Protein 2YHX (pdb70)

Nearest PDB structures (foldseek):
  2yhx-assembly1_A  TM=1.002E+00  e=4.441E-75  Saccharomyces cerevisiae
  1hkg-assembly1_A  TM=9.474E-01  e=7.202E-55  Saccharomyces cerevisiae
  3b8a-assembly1_X  TM=9.294E-01  e=1.075E-39  Saccharomyces cerevisiae
  3id8-assembly1_A  TM=8.405E-01  e=1.090E-23  Homo sapiens
  4ixc-assembly1_A  TM=8.336E-01  e=1.929E-22  Homo sapiens

CATH classification: 1.10.287.1250 (+2 more: 3.30.420.40, 3.40.367.20)

Foldseek 3Di:
DDPVLVVLLVVLVVQLPDALVQLLVQLVVLLVQLLQCLAPHHFFVFAWQLLLDQAFLAQFDWAWEWEDFQFKIKIWIKTGHNQDIDIDIDIDTDDVCALPDADLLVVLLVVQVVVVVVCCVVPVDDDDFHEYFYEDAADDDPQFFLWAAHPDGDSRGDYPDGSDTCNVSNVVSNVVVDGHHHLGYHHLQLLQQQLLCSNPVQRAKRWEQAQFIWIKGWDWPVSGHLPPFDDLRPNIGTIMTGRNLLFPPLVPPRDSQGVLLVVVQVVPVHSGSSLRSLQHLQCLQQSLLVSLVVCVVVVNWLNPPDFPSPDGCLGGSVLLLQLQVQPDDLSVRNQVCCCVVGVTHGGSSVSVSSNSSSVSSLLSSLLSSCSSVVSSCVSRVVQAGEHAYHYPCVVGPCSQVSNQVSSCRNVVDPDDDSVPDRYHYDHTDRSNTSSSRSSRSSRVVCVVVVSDTRGHD

Secondary structure (DSSP, 8-state):
--HHHHHHHHHHHHHH---HHHHHHHHHHHHHHHHHHHSSS-SS--EE--------S---EEEEEEEE-SSEEEEEEEEEETTEEEEEEEEEE--TTTTS-S-THHHHHHHHHHHHHHHHHHTSS-SS-EEEEEE--S----SBTT--B-SS--TT---SS-SSBHHHHHHHHHHHH--EEEEEEE-HHHHHHHHHHHH-TTEEEEEEESSSEEEEEEE-GGGSS-TTS-SSS-SS--EEEE---TTTTTT-SSS---HHHHHHHHHSS-S--HHHHHH-GGGHHHHHHHHHHHHHHTTSSSSS---S--STT-S-THHHHHHHH--SSS-HHHHHHHIIIII----HHHHHHHHHHHHHHHHHHHHHHTHHHHHHHHHHT-SSEEEEEESTTTTSTTHHHHHHHHHHHHH----SSGGGSSEEEEEPP-IIIIIHHHHHHHHHHHHHTT---BS--

GO terms:
  GO:0005634 nucleus (C, IDA)
  GO:0005739 mitochondrion (C, IDA)
  GO:0005829 cytosol (C, IDA)
  GO:0004396 hexokinase activity (F, IDA)
  GO:0046015 regulation of transcription by glucose (P, IDA)
  GO:0006013 mannose metabolic process (P, IDA)
  GO:0006096 glycolytic process (P, IDA)
  GO:0008361 regulation of cell size (P, HMP)
  GO:1990539 fructose import across plasma membrane (P, IGI)
  GO:0098708 D-glucose import across plasma membrane (P, IGI)
  GO:0031966 mitochondrial membrane (C, IMP)
  GO:0005739 mitochondrion (C, HDA)
  GO:0004396 hexokinase activity (F, IMP)
  GO:2001234 negative regulation of apoptotic signaling pathway (P, IMP)
  GO:0006000 fructose metabolic process (P, IMP)
  GO:0006006 glucose metabolic process (P, IMP)
  GO:0006096 glycolytic process (P, IMP)
  GO:0005515 protein binding (F, IPI)

Organism: Saccharomyces cerevisiae (strain ATCC 204508 / S288c) (NCBI:txid559292)

InterPro domains:
  IPR001312 Hexokinase [PS51748] (21-469)
  IPR001312 Hexokinase [PTHR19443] (24-478)
  IPR019807 Hexokinase, binding site [PS00378] (153-178)
  IPR022672 Hexokinase, N-terminal [PF00349] (27-221)
  IPR022673 Hexokinase, C-terminal [PF03727] (227-470)
  IPR043129 ATPase, nucleotide binding domain [SSF53067] (19-224)
  IPR043129 ATPase, nucleotide binding domain [SSF53067] (226-484)

Radius of gyration: 23.67 Å; Cα contacts (8 Å, |Δi|>4): 896; chains: 1; bounding box: 72×59×47 Å

Structure (mmCIF, N/CA/C/O backbone):
data_2YHX
#
_entry.id   2YHX
#
_cell.length_a   166.500
_cell.length_b   59.200
_cell.length_c   58.500
_cell.angle_alpha   90.00
_cell.angle_beta   90.00
_cell.angle_gamma   90.00
#
_symmetry.space_group_name_H-M   'P 21 21 21'
#
loop_
_entity.id
_entity.type
_entity.pdbx_description
1 polymer 'HEXOKINASE B'
2 non-polymer 2-deoxy-2-{[(2-methylphenyl)carbonyl]amino}-alpha-D-glucopyranose
#
loop_
_atom_site.group_PDB
_atom_site.id
_atom_site.type_symbol
_atom_site.label_atom_id
_atom_site.label_alt_id
_atom_site.label_comp_id
_atom_site.label_asym_id
_atom_site.label_entity_id
_atom_site.label_seq_id
_atom_site.pdbx_PDB_ins_code
_atom_site.Cartn_x
_atom_site.Cartn_y
_atom_site.Cartn_z
_atom_site.occupancy
_atom_site.B_iso_or_equiv
_atom_site.auth_seq_id
_atom_site.auth_comp_id
_atom_site.auth_asym_id
_atom_site.auth_atom_id
_atom_site.pdbx_PDB_model_num
ATOM 1 N N . ALA A 1 1 ? 29.404 4.612 5.975 1.00 0.00 2 ALA A N 1
ATOM 2 C CA . ALA A 1 1 ? 27.995 4.505 5.547 1.00 0.00 2 ALA A CA 1
ATOM 3 C C . ALA A 1 1 ? 27.130 5.435 6.419 1.00 0.00 2 ALA A C 1
ATOM 4 O O . ALA A 1 1 ? 26.905 6.604 6.074 1.00 0.00 2 ALA A O 1
ATOM 6 N N . ALA A 1 2 ? 26.692 4.834 7.528 1.00 0.00 3 ALA A N 1
ATOM 7 C CA . ALA A 1 2 ? 25.854 5.484 8.588 1.00 0.00 3 ALA A CA 1
ATOM 8 C C . ALA A 1 2 ? 26.732 5.750 9.917 1.00 0.00 3 ALA A C 1
ATOM 9 O O . ALA A 1 2 ? 27.507 4.896 10.374 1.00 0.00 3 ALA A O 1
ATOM 11 N N . ALA A 1 3 ? 26.533 6.926 10.453 1.00 0.00 4 ALA A N 1
ATOM 12 C CA . ALA A 1 3 ? 27.261 7.521 11.725 1.00 0.00 4 ALA A CA 1
ATOM 13 C C . ALA A 1 3 ? 27.942 6.466 12.701 1.00 0.00 4 ALA A C 1
ATOM 14 O O . ALA A 1 3 ? 29.157 6.527 12.979 1.00 0.00 4 ALA A O 1
ATOM 16 N N . UNK A 1 4 ? 27.140 5.564 13.194 1.00 0.00 5 UNK A N 1
ATOM 17 C CA . UNK A 1 4 ? 27.601 4.477 14.096 1.00 0.00 5 UNK A CA 1
ATOM 18 C C . UNK A 1 4 ? 28.806 3.786 13.454 1.00 0.00 5 UNK A C 1
ATOM 19 O O . UNK A 1 4 ? 29.802 3.471 14.128 1.00 0.00 5 UNK A O 1
ATOM 22 N N . ASP A 1 5 ? 28.623 3.598 12.160 1.00 0.00 6 ASP A N 1
ATOM 23 C CA . ASP A 1 5 ? 29.559 2.938 11.274 1.00 0.00 6 ASP A CA 1
ATOM 24 C C . ASP A 1 5 ? 30.719 3.763 10.900 1.00 0.00 6 ASP A C 1
ATOM 25 O O . ASP A 1 5 ? 31.838 3.252 10.791 1.00 0.00 6 ASP A O 1
ATOM 30 N N . UNK A 1 6 ? 30.508 5.059 10.673 1.00 0.00 7 UNK A N 1
ATOM 31 C CA . UNK A 1 6 ? 31.633 5.850 10.264 1.00 0.00 7 UNK A CA 1
ATOM 32 C C . UNK A 1 6 ? 32.594 5.968 11.433 1.00 0.00 7 UNK A C 1
ATOM 33 O O . UNK A 1 6 ? 33.808 5.938 11.245 1.00 0.00 7 UNK A O 1
ATOM 37 N N . SER A 1 7 ? 32.020 6.083 12.617 1.00 0.00 8 SER A N 1
ATOM 38 C CA . SER A 1 7 ? 32.794 6.174 13.876 1.00 0.00 8 SER A CA 1
ATOM 39 C C . SER A 1 7 ? 33.761 4.992 13.979 1.00 0.00 8 SER A C 1
ATOM 40 O O . SER A 1 7 ? 34.972 5.170 14.107 1.00 0.00 8 SER A O 1
ATOM 43 N N . LEU A 1 8 ? 33.167 3.803 13.918 1.00 0.00 9 LEU A N 1
ATOM 44 C CA . LEU A 1 8 ? 33.904 2.529 14.011 1.00 0.00 9 LEU A CA 1
ATOM 45 C C . LEU A 1 8 ? 34.998 2.492 12.928 1.00 0.00 9 LEU A C 1
ATOM 46 O O . LEU A 1 8 ? 36.104 1.960 13.141 1.00 0.00 9 LEU A O 1
ATOM 51 N N . VAL A 1 9 ? 34.679 3.072 11.757 1.00 0.00 10 VAL A N 1
ATOM 52 C CA . VAL A 1 9 ? 35.659 3.128 10.651 1.00 0.00 10 VAL A CA 1
ATOM 53 C C . VAL A 1 9 ? 36.825 4.084 11.031 1.00 0.00 10 VAL A C 1
ATOM 54 O O . VAL A 1 9 ? 38.004 3.766 10.852 1.00 0.00 10 VAL A O 1
ATOM 58 N N . GLU A 1 10 ? 36.535 5.265 11.570 1.00 0.00 11 GLU A N 1
ATOM 59 C CA . GLU A 1 10 ? 37.636 6.159 11.947 1.00 0.00 11 GLU A CA 1
ATOM 60 C C . GLU A 1 10 ? 38.450 5.567 13.071 1.00 0.00 11 GLU A C 1
ATOM 61 O O . GLU A 1 10 ? 39.634 5.895 13.268 1.00 0.00 11 GLU A O 1
ATOM 67 N N . VAL A 1 11 ? 37.904 4.660 13.898 1.00 0.00 12 VAL A N 1
ATOM 68 C CA . VAL A 1 11 ? 38.773 4.206 14.920 1.00 0.00 12 VAL A CA 1
ATOM 69 C C . VAL A 1 11 ? 39.704 3.166 14.337 1.00 0.00 12 VAL A C 1
ATOM 70 O O . VAL A 1 11 ? 40.854 3.067 14.750 1.00 0.00 12 VAL A O 1
ATOM 74 N N . HIS A 1 12 ? 39.242 2.387 13.356 1.00 0.00 13 HIS A N 1
ATOM 75 C CA . HIS A 1 12 ? 40.171 1.414 12.716 1.00 0.00 13 HIS A CA 1
ATOM 76 C C . HIS A 1 12 ? 41.270 2.241 11.972 1.00 0.00 13 HIS A C 1
ATOM 77 O O . HIS A 1 12 ? 42.401 1.778 11.726 1.00 0.00 13 HIS A O 1
ATOM 84 N N . UNK A 1 13 ? 40.914 3.485 11.624 1.00 0.00 14 UNK A N 1
ATOM 85 C CA . UNK A 1 13 ? 41.861 4.398 10.932 1.00 0.00 14 UNK A CA 1
ATOM 86 C C . UNK A 1 13 ? 42.952 4.812 11.947 1.00 0.00 14 UNK A C 1
ATOM 87 O O . UNK A 1 13 ? 44.111 5.078 11.580 1.00 0.00 14 UNK A O 1
ATOM 91 N N . UNK A 1 14 ? 42.564 4.844 13.231 1.00 0.00 15 UNK A N 1
ATOM 92 C CA . UNK A 1 14 ? 43.513 5.155 14.299 1.00 0.00 15 UNK A CA 1
ATOM 93 C C . UNK A 1 14 ? 44.436 3.930 14.571 1.00 0.00 15 UNK A C 1
ATOM 94 O O . UNK A 1 14 ? 45.644 4.066 14.761 1.00 0.00 15 UNK A O 1
ATOM 99 N N . VAL A 1 15 ? 43.864 2.756 14.580 1.00 0.00 16 VAL A N 1
ATOM 100 C CA . VAL A 1 15 ? 44.614 1.543 14.864 1.00 0.00 16 VAL A CA 1
ATOM 101 C C . VAL A 1 15 ? 45.678 1.200 13.755 1.00 0.00 16 VAL A C 1
ATOM 102 O O . VAL A 1 15 ? 46.860 0.941 14.042 1.00 0.00 16 VAL A O 1
ATOM 106 N N . PHE A 1 16 ? 45.263 1.204 12.505 1.00 0.00 17 PHE A N 1
ATOM 107 C CA . PHE A 1 16 ? 46.169 0.751 11.391 1.00 0.00 17 PHE A CA 1
ATOM 108 C C . PHE A 1 16 ? 46.913 1.895 10.652 1.00 0.00 17 PHE A C 1
ATOM 109 O O . PHE A 1 16 ? 47.689 1.646 9.713 1.00 0.00 17 PHE A O 1
ATOM 117 N N . ILE A 1 17 ? 46.675 3.129 11.079 1.00 0.00 18 ILE A N 1
ATOM 118 C CA . ILE A 1 17 ? 47.393 4.317 10.469 1.00 0.00 18 ILE A CA 1
ATOM 119 C C . ILE A 1 17 ? 48.743 4.486 11.182 1.00 0.00 18 ILE A C 1
ATOM 120 O O . ILE A 1 17 ? 48.796 4.599 12.415 1.00 0.00 18 ILE A O 1
ATOM 125 N N . VAL A 1 18 ? 49.764 4.490 10.346 1.00 0.00 19 VAL A N 1
ATOM 126 C CA . VAL A 1 18 ? 51.157 4.560 10.750 1.00 0.00 19 VAL A CA 1
ATOM 127 C C . VAL A 1 18 ? 51.821 5.795 10.102 1.00 0.00 19 VAL A C 1
ATOM 128 O O . VAL A 1 18 ? 52.131 5.797 8.905 1.00 0.00 19 VAL A O 1
ATOM 132 N N . PRO A 1 19 ? 52.041 6.861 10.873 1.00 0.00 20 PRO A N 1
ATOM 133 C CA . PRO A 1 19 ? 52.647 8.111 10.370 1.00 0.00 20 PRO A CA 1
ATOM 134 C C . PRO A 1 19 ? 54.162 8.080 10.361 1.00 0.00 20 PRO A C 1
ATOM 135 O O . PRO A 1 19 ? 54.765 7.386 11.216 1.00 0.00 20 PRO A O 1
ATOM 139 N N . PRO A 1 20 ? 54.855 8.819 9.380 1.00 0.00 21 PRO A N 1
ATOM 140 C CA . PRO A 1 20 ? 56.325 8.936 9.299 1.00 0.00 21 PRO A CA 1
ATOM 141 C C . PRO A 1 20 ? 56.961 9.001 10.631 1.00 0.00 21 PRO A C 1
ATOM 142 O O . PRO A 1 20 ? 58.042 8.371 10.828 1.00 0.00 21 PRO A O 1
ATOM 146 N N . UNK A 1 21 ? 56.377 9.716 11.588 1.00 0.00 22 UNK A N 1
ATOM 147 C CA . UNK A 1 21 ? 57.041 9.759 12.841 1.00 0.00 22 UNK A CA 1
ATOM 148 C C . UNK A 1 21 ? 57.199 8.364 13.359 1.00 0.00 22 UNK A C 1
ATOM 149 O O . UNK A 1 21 ? 58.257 8.001 13.873 1.00 0.00 22 UNK A O 1
ATOM 153 N N . ILE A 1 22 ? 56.179 7.536 13.240 1.00 0.00 23 ILE A N 1
ATOM 154 C CA . ILE A 1 22 ? 56.329 6.182 13.759 1.00 0.00 23 ILE A CA 1
ATOM 155 C C . ILE A 1 22 ? 57.381 5.448 12.947 1.00 0.00 23 ILE A C 1
ATOM 156 O O . ILE A 1 22 ? 58.270 4.791 13.512 1.00 0.00 23 ILE A O 1
ATOM 161 N N . LEU A 1 23 ? 57.249 5.589 11.633 1.00 0.00 24 LEU A N 1
ATOM 162 C CA . LEU A 1 23 ? 58.162 4.950 10.670 1.00 0.00 24 LEU A CA 1
ATOM 163 C C . LEU A 1 23 ? 59.597 5.404 10.911 1.00 0.00 24 LEU A C 1
ATOM 164 O O . LEU A 1 23 ? 60.549 4.625 10.766 1.00 0.00 24 LEU A O 1
ATOM 169 N N . GLN A 1 24 ? 59.752 6.660 11.278 1.00 0.00 25 GLN A N 1
ATOM 170 C CA . GLN A 1 24 ? 61.079 7.199 11.535 1.00 0.00 25 GLN A CA 1
ATOM 171 C C . GLN A 1 24 ? 61.627 6.569 12.806 1.00 0.00 25 GLN A C 1
ATOM 172 O O . GLN A 1 24 ? 62.800 6.195 12.872 1.00 0.00 25 GLN A O 1
ATOM 178 N N . ALA A 1 25 ? 60.769 6.445 13.807 1.00 0.00 26 ALA A N 1
ATOM 179 C CA . ALA A 1 25 ? 61.182 5.845 15.094 1.00 0.00 26 ALA A CA 1
ATOM 180 C C . ALA A 1 25 ? 61.653 4.383 14.865 1.00 0.00 26 ALA A C 1
ATOM 181 O O . ALA A 1 25 ? 62.714 3.965 15.344 1.00 0.00 26 ALA A O 1
ATOM 183 N N . VAL A 1 26 ? 60.866 3.644 14.140 1.00 0.00 27 VAL A N 1
ATOM 184 C CA . VAL A 1 26 ? 61.162 2.277 13.835 1.00 0.00 27 VAL A CA 1
ATOM 185 C C . VAL A 1 26 ? 62.504 2.169 13.051 1.00 0.00 27 VAL A C 1
ATOM 186 O O . VAL A 1 26 ? 63.393 1.379 13.401 1.00 0.00 27 VAL A O 1
ATOM 190 N N . VAL A 1 27 ? 62.619 2.956 12.014 1.00 0.00 28 VAL A N 1
ATOM 191 C CA . VAL A 1 27 ? 63.804 2.932 11.128 1.00 0.00 28 VAL A CA 1
ATOM 192 C C . VAL A 1 27 ? 65.120 3.135 11.942 1.00 0.00 28 VAL A C 1
ATOM 193 O O . VAL A 1 27 ? 66.140 2.488 11.661 1.00 0.00 28 VAL A O 1
ATOM 197 N N . SER A 1 28 ? 64.995 4.018 12.906 1.00 0.00 29 SER A N 1
ATOM 198 C CA . SER A 1 28 ? 66.079 4.473 13.817 1.00 0.00 29 SER A CA 1
ATOM 199 C C . SER A 1 28 ? 66.573 3.347 14.737 1.00 0.00 29 SER A C 1
ATOM 200 O O . SER A 1 28 ? 67.787 3.168 14.946 1.00 0.00 29 SER A O 1
ATOM 203 N N . ILE A 1 29 ? 65.669 2.568 15.314 1.00 0.00 30 ILE A N 1
ATOM 204 C CA . ILE A 1 29 ? 66.139 1.496 16.154 1.00 0.00 30 ILE A CA 1
ATOM 205 C C . ILE A 1 29 ? 66.527 0.330 15.242 1.00 0.00 30 ILE A C 1
ATOM 206 O O . ILE A 1 29 ? 67.243 -0.580 15.642 1.00 0.00 30 ILE A O 1
ATOM 211 N N . LEU A 1 30 ? 66.047 0.377 14.018 1.00 0.00 31 LEU A N 1
ATOM 212 C CA . LEU A 1 30 ? 66.400 -0.634 13.014 1.00 0.00 31 LEU A CA 1
ATOM 213 C C . LEU A 1 30 ? 67.942 -0.458 12.752 1.00 0.00 31 LEU A C 1
ATOM 214 O O . LEU A 1 30 ? 68.733 -1.413 12.765 1.00 0.00 31 LEU A O 1
ATOM 219 N N . THR A 1 31 ? 68.360 0.796 12.519 1.00 0.00 32 THR A N 1
ATOM 220 C CA . THR A 1 31 ? 69.837 1.102 12.253 1.00 0.00 32 THR A CA 1
ATOM 221 C C . THR A 1 31 ? 70.744 0.459 13.316 1.00 0.00 32 THR A C 1
ATOM 222 O O . THR A 1 31 ? 71.755 -0.188 12.996 1.00 0.00 32 THR A O 1
ATOM 226 N N . THR A 1 32 ? 70.320 0.687 14.519 1.00 0.00 33 THR A N 1
ATOM 227 C CA . THR A 1 32 ? 70.932 0.264 15.689 1.00 0.00 33 THR A CA 1
ATOM 228 C C . THR A 1 32 ? 70.909 -1.252 15.788 1.00 0.00 33 THR A C 1
ATOM 229 O O . THR A 1 32 ? 71.941 -1.893 16.041 1.00 0.00 33 THR A O 1
ATOM 233 N N . ARG A 1 33 ? 69.754 -1.848 15.596 1.00 0.00 34 ARG A N 1
ATOM 234 C CA . ARG A 1 33 ? 69.665 -3.294 15.725 1.00 0.00 34 ARG A CA 1
ATOM 235 C C . ARG A 1 33 ? 70.634 -3.933 14.725 1.00 0.00 34 ARG A C 1
ATOM 236 O O . ARG A 1 33 ? 71.327 -4.908 15.047 1.00 0.00 34 ARG A O 1
ATOM 244 N N . UNK A 1 34 ? 70.651 -3.345 13.543 1.00 0.00 35 UNK A N 1
ATOM 245 C CA . UNK A 1 34 ? 71.537 -3.785 12.407 1.00 0.00 35 UNK A CA 1
ATOM 246 C C . UNK A 1 34 ? 72.984 -3.853 12.885 1.00 0.00 35 UNK A C 1
ATOM 247 O O . UNK A 1 34 ? 73.665 -4.880 12.718 1.00 0.00 35 UNK A O 1
ATOM 251 N N . ASP A 1 35 ? 73.393 -2.713 13.471 1.00 0.00 36 ASP A N 1
ATOM 252 C CA . ASP A 1 35 ? 74.724 -2.553 14.052 1.00 0.00 36 ASP A CA 1
ATOM 253 C C . ASP A 1 35 ? 74.917 -3.695 15.057 1.00 0.00 36 ASP A C 1
ATOM 254 O O . ASP A 1 35 ? 75.851 -4.484 14.950 1.00 0.00 36 ASP A O 1
ATOM 259 N N . ASP A 1 36 ? 74.008 -3.739 15.997 1.00 0.00 37 ASP A N 1
ATOM 260 C CA . ASP A 1 36 ? 73.973 -4.758 17.056 1.00 0.00 37 ASP A CA 1
ATOM 261 C C . ASP A 1 36 ? 74.354 -6.159 16.548 1.00 0.00 37 ASP A C 1
ATOM 262 O O . ASP A 1 36 ? 75.160 -6.878 17.165 1.00 0.00 37 ASP A O 1
ATOM 267 N N . UNK A 1 37 ? 73.764 -6.521 15.445 1.00 0.00 38 UNK A N 1
ATOM 268 C CA . UNK A 1 37 ? 73.904 -7.850 14.898 1.00 0.00 38 UNK A CA 1
ATOM 269 C C . UNK A 1 37 ? 75.208 -8.051 14.149 1.00 0.00 38 UNK A C 1
ATOM 270 O O . UNK A 1 37 ? 75.624 -9.191 13.915 1.00 0.00 38 UNK A O 1
ATOM 273 N N . ASP A 1 38 ? 75.851 -6.956 13.777 1.00 0.00 39 ASP A N 1
ATOM 274 C CA . ASP A 1 38 ? 77.189 -7.049 13.043 1.00 0.00 39 ASP A CA 1
ATOM 275 C C . ASP A 1 38 ? 78.353 -7.166 14.099 1.00 0.00 39 ASP A C 1
ATOM 276 O O . ASP A 1 38 ? 79.422 -7.733 13.822 1.00 0.00 39 ASP A O 1
ATOM 281 N N . SER A 1 39 ? 78.052 -6.609 15.249 1.00 0.00 40 SER A N 1
ATOM 282 C CA . SER A 1 39 ? 78.916 -6.604 16.470 1.00 0.00 40 SER A CA 1
ATOM 283 C C . SER A 1 39 ? 79.127 -7.995 16.992 1.00 0.00 40 SER A C 1
ATOM 284 O O . SER A 1 39 ? 78.606 -8.979 16.446 1.00 0.00 40 SER A O 1
ATOM 287 N N . SER A 1 40 ? 79.918 -8.099 18.118 1.00 0.00 41 SER A N 1
ATOM 288 C CA . SER A 1 40 ? 80.053 -9.374 18.717 1.00 0.00 41 SER A CA 1
ATOM 289 C C . SER A 1 40 ? 78.834 -9.666 19.586 1.00 0.00 41 SER A C 1
ATOM 290 O O . SER A 1 40 ? 78.904 -9.609 20.828 1.00 0.00 41 SER A O 1
ATOM 293 N N . ALA A 1 41 ? 77.787 -9.975 18.849 1.00 0.00 42 ALA A N 1
ATOM 294 C CA . ALA A 1 41 ? 76.460 -10.391 19.359 1.00 0.00 42 ALA A CA 1
ATOM 295 C C . ALA A 1 41 ? 75.391 -9.617 18.604 1.00 0.00 42 ALA A C 1
ATOM 296 O O . ALA A 1 41 ? 75.678 -9.001 17.580 1.00 0.00 42 ALA A O 1
ATOM 298 N N . ALA A 1 42 ? 74.169 -9.658 19.109 1.00 0.00 43 ALA A N 1
ATOM 299 C CA . ALA A 1 42 ? 73.017 -8.896 18.454 1.00 0.00 43 ALA A CA 1
ATOM 300 C C . ALA A 1 42 ? 71.881 -9.853 17.954 1.00 0.00 43 ALA A C 1
ATOM 301 O O . ALA A 1 42 ? 72.131 -10.973 17.507 1.00 0.00 43 ALA A O 1
ATOM 303 N N . SER A 1 43 ? 70.643 -9.336 18.049 1.00 0.00 44 SER A N 1
ATOM 304 C CA . SER A 1 43 ? 69.346 -10.135 17.691 1.00 0.00 44 SER A CA 1
ATOM 305 C C . SER A 1 43 ? 69.024 -10.286 16.151 1.00 0.00 44 SER A C 1
ATOM 306 O O . SER A 1 43 ? 68.222 -11.153 15.735 1.00 0.00 44 SER A O 1
ATOM 309 N N . ILE A 1 44 ? 69.599 -9.480 15.294 1.00 0.00 45 ILE A N 1
ATOM 310 C CA . ILE A 1 44 ? 69.366 -9.708 13.820 1.00 0.00 45 ILE A CA 1
ATOM 311 C C . ILE A 1 44 ? 70.544 -10.580 13.401 1.00 0.00 45 ILE A C 1
ATOM 312 O O . ILE A 1 44 ? 71.715 -10.221 13.616 1.00 0.00 45 ILE A O 1
ATOM 317 N N . PRO A 1 45 ? 70.325 -11.742 12.817 1.00 0.00 46 PRO A N 1
ATOM 318 C CA . PRO A 1 45 ? 71.394 -12.640 12.496 1.00 0.00 46 PRO A CA 1
ATOM 319 C C . PRO A 1 45 ? 72.541 -11.942 11.801 1.00 0.00 46 PRO A C 1
ATOM 320 O O . PRO A 1 45 ? 73.718 -12.140 12.225 1.00 0.00 46 PRO A O 1
ATOM 324 N N . MET A 1 46 ? 72.203 -11.167 10.795 1.00 0.00 47 MET A N 1
ATOM 325 C CA . MET A 1 46 ? 73.225 -10.449 9.934 1.00 0.00 47 MET A CA 1
ATOM 326 C C . MET A 1 46 ? 74.369 -11.401 9.610 1.00 0.00 47 MET A C 1
ATOM 327 O O . MET A 1 46 ? 75.533 -11.149 9.974 1.00 0.00 47 MET A O 1
ATOM 332 N N . VAL A 1 47 ? 73.994 -12.470 8.928 1.00 0.00 48 VAL A N 1
ATOM 333 C CA . VAL A 1 47 ? 74.925 -13.522 8.532 1.00 0.00 48 VAL A CA 1
ATOM 334 C C . VAL A 1 47 ? 75.614 -13.198 7.202 1.00 0.00 48 VAL A C 1
ATOM 335 O O . VAL A 1 47 ? 74.955 -12.982 6.169 1.00 0.00 48 VAL A O 1
ATOM 339 N N . PRO A 1 48 ? 76.956 -13.148 7.189 1.00 0.00 49 PRO A N 1
ATOM 340 C CA . PRO A 1 48 ? 77.736 -12.876 5.979 1.00 0.00 49 PRO A CA 1
ATOM 341 C C . PRO A 1 48 ? 77.354 -13.857 4.878 1.00 0.00 49 PRO A C 1
ATOM 342 O O . PRO A 1 48 ? 77.168 -15.084 5.163 1.00 0.00 49 PRO A O 1
ATOM 346 N N . GLY A 1 49 ? 77.243 -13.325 3.681 1.00 0.00 50 GLY A N 1
ATOM 347 C CA . GLY A 1 49 ? 76.876 -14.112 2.500 1.00 0.00 50 GLY A CA 1
ATOM 348 C C . GLY A 1 49 ? 78.115 -14.781 1.906 1.00 0.00 50 GLY A C 1
ATOM 349 O O . GLY A 1 49 ? 78.014 -15.777 1.176 1.00 0.00 50 GLY A O 1
ATOM 350 N N . TRP A 1 50 ? 79.247 -14.209 2.237 1.00 0.00 51 TRP A N 1
ATOM 351 C CA . TRP A 1 50 ? 80.536 -14.676 1.777 1.00 0.00 51 TRP A CA 1
ATOM 352 C C . TRP A 1 50 ? 80.704 -14.371 0.317 1.00 0.00 51 TRP A C 1
ATOM 353 O O . TRP A 1 50 ? 81.334 -15.132 -0.424 1.00 0.00 51 TRP A O 1
ATOM 364 N N . VAL A 1 51 ? 80.113 -13.238 -0.077 1.00 0.00 52 VAL A N 1
ATOM 365 C CA . VAL A 1 51 ? 80.286 -12.723 -1.451 1.00 0.00 52 VAL A CA 1
ATOM 366 C C . VAL A 1 51 ? 81.137 -11.431 -1.276 1.00 0.00 52 VAL A C 1
ATOM 367 O O . VAL A 1 51 ? 80.609 -10.318 -1.055 1.00 0.00 52 VAL A O 1
ATOM 371 N N . LEU A 1 52 ? 82.404 -11.709 -1.380 1.00 0.00 53 LEU A N 1
ATOM 372 C CA . LEU A 1 52 ? 83.475 -10.838 -1.209 1.00 0.00 53 LEU A CA 1
ATOM 373 C C . LEU A 1 52 ? 83.681 -9.912 -2.435 1.00 0.00 53 LEU A C 1
ATOM 374 O O . LEU A 1 52 ? 84.425 -8.928 -2.388 1.00 0.00 53 LEU A O 1
ATOM 379 N N . LYS A 1 53 ? 83.025 -10.203 -3.539 1.00 0.00 54 LYS A N 1
ATOM 380 C CA . LYS A 1 53 ? 83.225 -9.368 -4.768 1.00 0.00 54 LYS A CA 1
ATOM 381 C C . LYS A 1 53 ? 81.996 -8.778 -5.328 1.00 0.00 54 LYS A C 1
ATOM 382 O O . LYS A 1 53 ? 80.922 -9.375 -5.253 1.00 0.00 54 LYS A O 1
ATOM 388 N N . GLN A 1 54 ? 82.198 -7.552 -5.914 1.00 0.00 55 GLN A N 1
ATOM 389 C CA . GLN A 1 54 ? 81.154 -6.922 -6.597 1.00 0.00 55 GLN A CA 1
ATOM 390 C C . GLN A 1 54 ? 80.919 -7.888 -7.775 1.00 0.00 55 GLN A C 1
ATOM 391 O O . GLN A 1 54 ? 80.834 -9.098 -7.562 1.00 0.00 55 GLN A O 1
ATOM 397 N N . VAL A 1 55 ? 80.814 -7.405 -8.946 1.00 0.00 56 VAL A N 1
ATOM 398 C CA . VAL A 1 55 ? 80.561 -8.281 -10.164 1.00 0.00 56 VAL A CA 1
ATOM 399 C C . VAL A 1 55 ? 80.484 -7.313 -11.303 1.00 0.00 56 VAL A C 1
ATOM 400 O O . VAL A 1 55 ? 80.000 -6.198 -11.130 1.00 0.00 56 VAL A O 1
ATOM 404 N N . SER A 1 56 ? 80.959 -7.730 -12.443 1.00 0.00 57 SER A N 1
ATOM 405 C CA . SER A 1 56 ? 81.139 -6.803 -13.547 1.00 0.00 57 SER A CA 1
ATOM 406 C C . SER A 1 56 ? 80.045 -6.652 -14.608 1.00 0.00 57 SER A C 1
ATOM 407 O O . SER A 1 56 ? 79.792 -5.530 -15.076 1.00 0.00 57 SER A O 1
ATOM 410 N N . GLY A 1 57 ? 79.435 -7.730 -14.974 1.00 0.00 58 GLY A N 1
ATOM 411 C CA . GLY A 1 57 ? 78.511 -7.746 -16.049 1.00 0.00 58 GLY A CA 1
ATOM 412 C C . GLY A 1 57 ? 79.339 -8.248 -17.232 1.00 0.00 58 GLY A C 1
ATOM 413 O O . GLY A 1 57 ? 78.844 -8.469 -18.342 1.00 0.00 58 GLY A O 1
ATOM 414 N N . ALA A 1 58 ? 80.641 -8.431 -16.957 1.00 0.00 59 ALA A N 1
ATOM 415 C CA . ALA A 1 58 ? 81.575 -8.907 -17.992 1.00 0.00 59 ALA A CA 1
ATOM 416 C C . ALA A 1 58 ? 81.926 -10.403 -17.754 1.00 0.00 59 ALA A C 1
ATOM 417 O O . ALA A 1 58 ? 82.716 -11.005 -18.503 1.00 0.00 59 ALA A O 1
ATOM 419 N N . GLN A 1 59 ? 81.309 -10.965 -16.704 1.00 0.00 60 GLN A N 1
ATOM 420 C CA . GLN A 1 59 ? 81.470 -12.429 -16.354 1.00 0.00 60 GLN A CA 1
ATOM 421 C C . GLN A 1 59 ? 80.641 -13.223 -17.398 1.00 0.00 60 GLN A C 1
ATOM 422 O O . GLN A 1 59 ? 79.495 -12.861 -17.720 1.00 0.00 60 GLN A O 1
ATOM 428 N N . ALA A 1 60 ? 81.264 -14.284 -17.903 1.00 0.00 61 ALA A N 1
ATOM 429 C CA . ALA A 1 60 ? 80.656 -15.134 -19.000 1.00 0.00 61 ALA A CA 1
ATOM 430 C C . ALA A 1 60 ? 80.759 -16.617 -18.721 1.00 0.00 61 ALA A C 1
ATOM 431 O O . ALA A 1 60 ? 81.610 -17.062 -17.953 1.00 0.00 61 ALA A O 1
ATOM 433 N N . GLY A 1 61 ? 79.873 -17.383 -19.356 1.00 0.00 62 GLY A N 1
ATOM 434 C CA . GLY A 1 61 ? 79.913 -18.852 -19.200 1.00 0.00 62 GLY A CA 1
ATOM 435 C C . GLY A 1 61 ? 78.568 -19.461 -18.784 1.00 0.00 62 GLY A C 1
ATOM 436 O O . GLY A 1 61 ? 77.586 -18.750 -18.525 1.00 0.00 62 GLY A O 1
ATOM 437 N N . SER A 1 62 ? 78.615 -20.786 -18.749 1.00 0.00 63 SER A N 1
ATOM 438 C CA . SER A 1 62 ? 77.484 -21.644 -18.405 1.00 0.00 63 SER A CA 1
ATOM 439 C C . SER A 1 62 ? 77.566 -22.020 -16.925 1.00 0.00 63 SER A C 1
ATOM 440 O O . SER A 1 62 ? 78.600 -22.512 -16.438 1.00 0.00 63 SER A O 1
ATOM 443 N N . PHE A 1 63 ? 76.468 -21.781 -16.224 1.00 0.00 64 PHE A N 1
ATOM 444 C CA . PHE A 1 63 ? 76.399 -22.067 -14.785 1.00 0.00 64 PHE A CA 1
ATOM 445 C C . PHE A 1 63 ? 75.055 -22.685 -14.423 1.00 0.00 64 PHE A C 1
ATOM 446 O O . PHE A 1 63 ? 74.014 -22.350 -15.009 1.00 0.00 64 PHE A O 1
ATOM 454 N N . LEU A 1 64 ? 75.146 -23.570 -13.459 1.00 0.00 65 LEU A N 1
ATOM 455 C CA . LEU A 1 64 ? 74.033 -24.315 -12.947 1.00 0.00 65 LEU A CA 1
ATOM 456 C C . LEU A 1 64 ? 73.560 -23.778 -11.625 1.00 0.00 65 LEU A C 1
ATOM 457 O O . LEU A 1 64 ? 74.362 -23.280 -10.815 1.00 0.00 65 LEU A O 1
ATOM 462 N N . ALA A 1 65 ? 72.249 -23.903 -11.428 1.00 0.00 66 ALA A N 1
ATOM 463 C CA . ALA A 1 65 ? 71.618 -23.507 -10.171 1.00 0.00 66 ALA A CA 1
ATOM 464 C C . ALA A 1 65 ? 70.345 -24.241 -9.908 1.00 0.00 66 ALA A C 1
ATOM 465 O O . ALA A 1 65 ? 69.595 -24.573 -10.842 1.00 0.00 66 ALA A O 1
ATOM 467 N N . ILE A 1 66 ? 70.146 -24.456 -8.613 1.00 0.00 67 ILE A N 1
ATOM 468 C CA . ILE A 1 66 ? 68.951 -25.068 -8.093 1.00 0.00 67 ILE A CA 1
ATOM 469 C C . ILE A 1 66 ? 68.525 -24.433 -6.791 1.00 0.00 67 ILE A C 1
ATOM 470 O O . ILE A 1 66 ? 69.351 -23.842 -6.067 1.00 0.00 67 ILE A O 1
ATOM 475 N N . VAL A 1 67 ? 67.253 -24.621 -6.588 1.00 0.00 68 VAL A N 1
ATOM 476 C CA . VAL A 1 67 ? 66.523 -24.223 -5.469 1.00 0.00 68 VAL A CA 1
ATOM 477 C C . VAL A 1 67 ? 65.413 -25.177 -5.268 1.00 0.00 68 VAL A C 1
ATOM 478 O O . VAL A 1 67 ? 64.655 -25.475 -6.197 1.00 0.00 68 VAL A O 1
ATOM 482 N N . MET A 1 68 ? 65.201 -25.709 -4.134 1.00 0.00 69 MET A N 1
ATOM 483 C CA . MET A 1 68 ? 64.008 -26.484 -4.037 1.00 0.00 69 MET A CA 1
ATOM 484 C C . MET A 1 68 ? 63.298 -26.114 -2.757 1.00 0.00 69 MET A C 1
ATOM 485 O O . MET A 1 68 ? 63.919 -25.644 -1.790 1.00 0.00 69 MET A O 1
ATOM 490 N N . GLY A 1 69 ? 62.021 -26.323 -2.781 1.00 0.00 70 GLY A N 1
ATOM 491 C CA . GLY A 1 69 ? 61.147 -26.087 -1.622 1.00 0.00 70 GLY A CA 1
ATOM 492 C C . GLY A 1 69 ? 60.180 -27.208 -1.561 1.00 0.00 70 GLY A C 1
ATOM 493 O O . GLY A 1 69 ? 60.368 -28.247 -2.222 1.00 0.00 70 GLY A O 1
ATOM 494 N N . GLY A 1 70 ? 59.144 -27.072 -0.799 1.00 0.00 71 GLY A N 1
ATOM 495 C CA . GLY A 1 70 ? 58.195 -28.086 -0.811 1.00 0.00 71 GLY A CA 1
ATOM 496 C C . GLY A 1 70 ? 57.599 -28.036 -2.192 1.00 0.00 71 GLY A C 1
ATOM 497 O O . GLY A 1 70 ? 57.209 -26.972 -2.675 1.00 0.00 71 GLY A O 1
ATOM 498 N N . GLY A 1 71 ? 57.526 -29.139 -2.872 1.00 0.00 72 GLY A N 1
ATOM 499 C CA . GLY A 1 71 ? 56.881 -29.132 -4.166 1.00 0.00 72 GLY A CA 1
ATOM 500 C C . GLY A 1 71 ? 57.776 -29.329 -5.333 1.00 0.00 72 GLY A C 1
ATOM 501 O O . GLY A 1 71 ? 57.626 -30.303 -6.067 1.00 0.00 72 GLY A O 1
ATOM 502 N N . ASP A 1 72 ? 58.708 -28.415 -5.522 1.00 0.00 73 ASP A N 1
ATOM 503 C CA . ASP A 1 72 ? 59.550 -28.478 -6.694 1.00 0.00 73 ASP A CA 1
ATOM 504 C C . ASP A 1 72 ? 61.006 -28.110 -6.454 1.00 0.00 73 ASP A C 1
ATOM 505 O O . ASP A 1 72 ? 61.355 -27.507 -5.433 1.00 0.00 73 ASP A O 1
ATOM 510 N N . LEU A 1 73 ? 61.768 -28.497 -7.436 1.00 0.00 74 LEU A N 1
ATOM 511 C CA . LEU A 1 73 ? 63.115 -28.229 -7.554 1.00 0.00 74 LEU A CA 1
ATOM 512 C C . LEU A 1 73 ? 63.203 -27.621 -8.972 1.00 0.00 74 LEU A C 1
ATOM 513 O O . LEU A 1 73 ? 62.706 -28.211 -9.946 1.00 0.00 74 LEU A O 1
ATOM 518 N N . GLU A 1 74 ? 63.798 -26.482 -9.029 1.00 0.00 75 GLU A N 1
ATOM 519 C CA . GLU A 1 74 ? 64.023 -25.774 -10.197 1.00 0.00 75 GLU A CA 1
ATOM 520 C C . GLU A 1 74 ? 65.464 -25.929 -10.505 1.00 0.00 75 GLU A C 1
ATOM 521 O O . GLU A 1 74 ? 66.320 -25.602 -9.674 1.00 0.00 75 GLU A O 1
ATOM 527 N N . VAL A 1 75 ? 65.774 -26.438 -11.670 1.00 0.00 76 VAL A N 1
ATOM 528 C CA . VAL A 1 75 ? 67.139 -26.480 -12.063 1.00 0.00 76 VAL A CA 1
ATOM 529 C C . VAL A 1 75 ? 67.238 -25.525 -13.236 1.00 0.00 76 VAL A C 1
ATOM 530 O O . VAL A 1 75 ? 66.480 -25.630 -14.218 1.00 0.00 76 VAL A O 1
ATOM 534 N N . ILE A 1 76 ? 68.168 -24.604 -13.093 1.00 0.00 77 ILE A N 1
ATOM 535 C CA . ILE A 1 76 ? 68.390 -23.615 -14.039 1.00 0.00 77 ILE A CA 1
ATOM 536 C C . ILE A 1 76 ? 69.805 -23.623 -14.527 1.00 0.00 77 ILE A C 1
ATOM 537 O O . ILE A 1 76 ? 70.753 -23.672 -13.729 1.00 0.00 77 ILE A O 1
ATOM 542 N N . LEU A 1 77 ? 69.892 -23.579 -15.851 1.00 0.00 78 LEU A N 1
ATOM 543 C CA . LEU A 1 77 ? 71.144 -23.467 -16.552 1.00 0.00 78 LEU A CA 1
ATOM 544 C C . LEU A 1 77 ? 71.242 -22.054 -17.056 1.00 0.00 78 LEU A C 1
ATOM 545 O O . LEU A 1 77 ? 70.416 -21.588 -17.875 1.00 0.00 78 LEU A O 1
ATOM 550 N N . ILE A 1 78 ? 72.228 -21.284 -16.622 1.00 0.00 79 ILE A N 1
ATOM 551 C CA . ILE A 1 78 ? 72.261 -19.971 -17.141 1.00 0.00 79 ILE A CA 1
ATOM 552 C C . ILE A 1 78 ? 73.610 -19.630 -17.804 1.00 0.00 79 ILE A C 1
ATOM 553 O O . ILE A 1 78 ? 74.697 -19.976 -17.310 1.00 0.00 79 ILE A O 1
ATOM 558 N N . SER A 1 79 ? 73.387 -18.948 -18.924 1.00 0.00 80 SER A N 1
ATOM 559 C CA . SER A 1 79 ? 74.386 -18.439 -19.855 1.00 0.00 80 SER A CA 1
ATOM 560 C C . SER A 1 79 ? 74.660 -16.947 -19.566 1.00 0.00 80 SER A C 1
ATOM 561 O O . SER A 1 79 ? 73.816 -16.086 -19.833 1.00 0.00 80 SER A O 1
ATOM 564 N N . LEU A 1 80 ? 75.834 -16.720 -19.036 1.00 0.00 81 LEU A N 1
ATOM 565 C CA . LEU A 1 80 ? 76.354 -15.356 -18.626 1.00 0.00 81 LEU A CA 1
ATOM 566 C C . LEU A 1 80 ? 77.199 -14.710 -19.711 1.00 0.00 81 LEU A C 1
ATOM 567 O O . LEU A 1 80 ? 77.975 -15.381 -20.385 1.00 0.00 81 LEU A O 1
ATOM 572 N N . ALA A 1 81 ? 77.075 -13.372 -19.883 1.00 0.00 82 ALA A N 1
ATOM 573 C CA . ALA A 1 81 ? 77.934 -12.682 -20.952 1.00 0.00 82 ALA A CA 1
ATOM 574 C C . ALA A 1 81 ? 77.874 -11.118 -20.990 1.00 0.00 82 ALA A C 1
ATOM 575 O O . ALA A 1 81 ? 76.851 -10.530 -21.338 1.00 0.00 82 ALA A O 1
ATOM 577 N N . GLY A 1 82 ? 78.994 -10.496 -20.649 1.00 0.00 83 GLY A N 1
ATOM 578 C CA . GLY A 1 82 ? 79.136 -9.001 -20.668 1.00 0.00 83 GLY A CA 1
ATOM 579 C C . GLY A 1 82 ? 77.664 -8.251 -20.532 1.00 0.00 83 GLY A C 1
ATOM 580 O O . GLY A 1 82 ? 77.085 -7.781 -21.524 1.00 0.00 83 GLY A O 1
ATOM 581 N N . ARG A 1 83 ? 77.279 -8.254 -19.282 1.00 0.00 84 ARG A N 1
ATOM 582 C CA . ARG A 1 83 ? 75.956 -7.645 -18.523 1.00 0.00 84 ARG A CA 1
ATOM 583 C C . ARG A 1 83 ? 74.495 -8.252 -18.843 1.00 0.00 84 ARG A C 1
ATOM 584 O O . ARG A 1 83 ? 73.471 -7.726 -18.357 1.00 0.00 84 ARG A O 1
ATOM 592 N N . GLN A 1 84 ? 74.427 -9.284 -19.592 1.00 0.00 85 GLN A N 1
ATOM 593 C CA . GLN A 1 84 ? 73.170 -9.926 -19.925 1.00 0.00 85 GLN A CA 1
ATOM 594 C C . GLN A 1 84 ? 73.332 -11.420 -19.566 1.00 0.00 85 GLN A C 1
ATOM 595 O O . GLN A 1 84 ? 74.465 -11.912 -19.391 1.00 0.00 85 GLN A O 1
ATOM 601 N N . GLU A 1 85 ? 72.183 -12.098 -19.464 1.00 0.00 86 GLU A N 1
ATOM 602 C CA . GLU A 1 85 ? 72.126 -13.581 -19.143 1.00 0.00 86 GLU A CA 1
ATOM 603 C C . GLU A 1 85 ? 70.884 -14.298 -19.719 1.00 0.00 86 GLU A C 1
ATOM 604 O O . GLU A 1 85 ? 69.773 -13.747 -19.748 1.00 0.00 86 GLU A O 1
ATOM 610 N N . SER A 1 86 ? 71.140 -15.531 -20.156 1.00 0.00 87 SER A N 1
ATOM 611 C CA . SER A 1 86 ? 70.087 -16.458 -20.683 1.00 0.00 87 SER A CA 1
ATOM 612 C C . SER A 1 86 ? 70.037 -17.727 -19.805 1.00 0.00 87 SER A C 1
ATOM 613 O O . SER A 1 86 ? 71.044 -18.438 -19.660 1.00 0.00 87 SER A O 1
ATOM 616 N N . SER A 1 87 ? 68.883 -17.938 -19.284 1.00 0.00 88 SER A N 1
ATOM 617 C CA . SER A 1 87 ? 68.555 -19.014 -18.436 1.00 0.00 88 SER A CA 1
ATOM 618 C C . SER A 1 87 ? 67.646 -19.949 -19.153 1.00 0.00 88 SER A C 1
ATOM 619 O O . SER A 1 87 ? 66.910 -19.527 -20.047 1.00 0.00 88 SER A O 1
ATOM 622 N N . ILE A 1 88 ? 67.697 -21.186 -18.764 1.00 0.00 89 ILE A N 1
ATOM 623 C CA . ILE A 1 88 ? 66.737 -22.198 -19.264 1.00 0.00 89 ILE A CA 1
ATOM 624 C C . ILE A 1 88 ? 66.505 -23.128 -18.101 1.00 0.00 89 ILE A C 1
ATOM 625 O O . ILE A 1 88 ? 67.447 -23.497 -17.363 1.00 0.00 89 ILE A O 1
ATOM 630 N N . UNK A 1 89 ? 65.250 -23.524 -17.899 1.00 0.00 90 UNK A N 1
ATOM 631 C CA . UNK A 1 89 ? 64.975 -24.311 -16.789 1.00 0.00 90 UNK A CA 1
ATOM 632 C C . UNK A 1 89 ? 63.938 -25.385 -16.997 1.00 0.00 90 UNK A C 1
ATOM 633 O O . UNK A 1 89 ? 63.295 -25.460 -18.053 1.00 0.00 90 UNK A O 1
ATOM 636 N N . ALA A 1 90 ? 63.891 -26.152 -15.910 1.00 0.00 91 ALA A N 1
ATOM 637 C CA . ALA A 1 90 ? 63.009 -27.251 -15.667 1.00 0.00 91 ALA A CA 1
ATOM 638 C C . ALA A 1 90 ? 62.772 -27.353 -14.156 1.00 0.00 91 ALA A C 1
ATOM 639 O O . ALA A 1 90 ? 63.636 -26.964 -13.352 1.00 0.00 91 ALA A O 1
ATOM 641 N N . SER A 1 91 ? 61.610 -27.876 -13.857 1.00 0.00 92 SER A N 1
ATOM 642 C CA . SER A 1 91 ? 61.134 -28.138 -12.505 1.00 0.00 92 SER A CA 1
ATOM 643 C C . SER A 1 91 ? 60.796 -29.591 -12.348 1.00 0.00 92 SER A C 1
ATOM 644 O O . SER A 1 91 ? 60.335 -30.228 -13.309 1.00 0.00 92 SER A O 1
ATOM 647 N N . ARG A 1 92 ? 61.026 -30.072 -11.145 1.00 0.00 93 ARG A N 1
ATOM 648 C CA . ARG A 1 92 ? 60.659 -31.459 -10.753 1.00 0.00 93 ARG A CA 1
ATOM 649 C C . ARG A 1 92 ? 59.995 -31.426 -9.386 1.00 0.00 93 ARG A C 1
ATOM 650 O O . ARG A 1 92 ? 60.543 -30.859 -8.430 1.00 0.00 93 ARG A O 1
ATOM 658 N N . SER A 1 93 ? 58.836 -32.042 -9.344 1.00 0.00 94 SER A N 1
ATOM 659 C CA . SER A 1 93 ? 58.014 -32.122 -8.146 1.00 0.00 94 SER A CA 1
ATOM 660 C C . SER A 1 93 ? 58.528 -33.201 -7.186 1.00 0.00 94 SER A C 1
ATOM 661 O O . SER A 1 93 ? 58.758 -34.356 -7.579 1.00 0.00 94 SER A O 1
ATOM 664 N N . LEU A 1 94 ? 58.681 -32.777 -5.958 1.00 0.00 95 LEU A N 1
ATOM 665 C CA . LEU A 1 94 ? 59.111 -33.601 -4.893 1.00 0.00 95 LEU A CA 1
ATOM 666 C C . LEU A 1 94 ? 58.230 -34.843 -4.808 1.00 0.00 95 LEU A C 1
ATOM 667 O O . LEU A 1 94 ? 57.013 -34.746 -4.575 1.00 0.00 95 LEU A O 1
ATOM 672 N N . ALA A 1 95 ? 58.848 -35.983 -4.991 1.00 0.00 96 ALA A N 1
ATOM 673 C CA . ALA A 1 95 ? 58.173 -37.217 -4.875 1.00 0.00 96 ALA A CA 1
ATOM 674 C C . ALA A 1 95 ? 57.314 -37.159 -3.631 1.00 0.00 96 ALA A C 1
ATOM 675 O O . ALA A 1 95 ? 57.824 -37.125 -2.503 1.00 0.00 96 ALA A O 1
ATOM 677 N N . ALA A 1 96 ? 55.992 -37.130 -3.787 1.00 0.00 97 ALA A N 1
ATOM 678 C CA . ALA A 1 96 ? 55.156 -37.153 -2.590 1.00 0.00 97 ALA A CA 1
ATOM 679 C C . ALA A 1 96 ? 55.861 -38.104 -1.681 1.00 0.00 97 ALA A C 1
ATOM 680 O O . ALA A 1 96 ? 56.467 -39.056 -2.158 1.00 0.00 97 ALA A O 1
ATOM 682 N N . ALA A 1 97 ? 55.804 -37.871 -0.415 1.00 0.00 98 ALA A N 1
ATOM 683 C CA . ALA A 1 97 ? 56.470 -38.771 0.544 1.00 0.00 98 ALA A CA 1
ATOM 684 C C . ALA A 1 97 ? 57.897 -38.272 0.891 1.00 0.00 98 ALA A C 1
ATOM 685 O O . ALA A 1 97 ? 58.551 -38.791 1.802 1.00 0.00 98 ALA A O 1
ATOM 687 N N . MET A 1 98 ? 58.365 -37.275 0.161 1.00 0.00 99 MET A N 1
ATOM 688 C CA . MET A 1 98 ? 59.689 -36.627 0.480 1.00 0.00 99 MET A CA 1
ATOM 689 C C . MET A 1 98 ? 59.341 -35.443 1.350 1.00 0.00 99 MET A C 1
ATOM 690 O O . MET A 1 98 ? 58.445 -34.666 1.011 1.00 0.00 99 MET A O 1
ATOM 695 N N . SER A 1 99 ? 60.030 -35.317 2.450 1.00 0.00 100 SER A N 1
ATOM 696 C CA . SER A 1 99 ? 59.734 -34.244 3.429 1.00 0.00 100 SER A CA 1
ATOM 697 C C . SER A 1 99 ? 59.652 -34.888 4.741 1.00 0.00 100 SER A C 1
ATOM 698 O O . SER A 1 99 ? 60.015 -34.282 5.756 1.00 0.00 100 SER A O 1
ATOM 701 N N . THR A 1 100 ? 59.156 -36.132 4.612 1.00 0.00 101 THR A N 1
ATOM 702 C CA . THR A 1 100 ? 59.016 -37.017 5.651 1.00 0.00 101 THR A CA 1
ATOM 703 C C . THR A 1 100 ? 59.469 -38.394 5.216 1.00 0.00 101 THR A C 1
ATOM 704 O O . THR A 1 100 ? 58.683 -39.345 5.200 1.00 0.00 101 THR A O 1
ATOM 708 N N . THR A 1 101 ? 60.749 -38.471 4.871 1.00 0.00 102 THR A N 1
ATOM 709 C CA . THR A 1 101 ? 61.362 -39.717 4.573 1.00 0.00 102 THR A CA 1
ATOM 710 C C . THR A 1 101 ? 62.294 -40.016 5.740 1.00 0.00 102 THR A C 1
ATOM 711 O O . THR A 1 101 ? 62.924 -39.094 6.308 1.00 0.00 102 THR A O 1
ATOM 715 N N . ALA A 1 102 ? 62.336 -41.272 6.056 1.00 0.00 103 ALA A N 1
ATOM 716 C CA . ALA A 1 102 ? 63.135 -41.782 7.029 1.00 0.00 103 ALA A CA 1
ATOM 717 C C . ALA A 1 102 ? 64.517 -41.804 6.506 1.00 0.00 103 ALA A C 1
ATOM 718 O O . ALA A 1 102 ? 65.499 -41.652 7.246 1.00 0.00 103 ALA A O 1
ATOM 720 N N . ILE A 1 103 ? 64.687 -42.001 5.168 1.00 0.00 104 ILE A N 1
ATOM 721 C CA . ILE A 1 103 ? 66.029 -42.060 4.731 1.00 0.00 104 ILE A CA 1
ATOM 722 C C . ILE A 1 103 ? 66.472 -40.814 3.953 1.00 0.00 104 ILE A C 1
ATOM 723 O O . ILE A 1 103 ? 65.814 -40.347 3.000 1.00 0.00 104 ILE A O 1
ATOM 728 N N . PRO A 1 104 ? 67.609 -40.285 4.379 1.00 0.00 105 PRO A N 1
ATOM 729 C CA . PRO A 1 104 ? 68.200 -39.086 3.874 1.00 0.00 105 PRO A CA 1
ATOM 730 C C . PRO A 1 104 ? 68.793 -39.283 2.510 1.00 0.00 105 PRO A C 1
ATOM 731 O O . PRO A 1 104 ? 68.743 -38.339 1.669 1.00 0.00 105 PRO A O 1
ATOM 735 N N . SER A 1 105 ? 69.336 -40.416 2.236 1.00 0.00 106 SER A N 1
ATOM 736 C CA . SER A 1 105 ? 69.872 -40.619 0.981 1.00 0.00 106 SER A CA 1
ATOM 737 C C . SER A 1 105 ? 68.821 -40.273 -0.057 1.00 0.00 106 SER A C 1
ATOM 738 O O . SER A 1 105 ? 69.142 -39.864 -1.171 1.00 0.00 106 SER A O 1
ATOM 741 N N . ASP A 1 106 ? 67.561 -40.422 0.315 1.00 0.00 107 ASP A N 1
ATOM 742 C CA . ASP A 1 106 ? 66.493 -40.235 -0.649 1.00 0.00 107 ASP A CA 1
ATOM 743 C C . ASP A 1 106 ? 66.445 -38.832 -1.261 1.00 0.00 107 ASP A C 1
ATOM 744 O O . ASP A 1 106 ? 66.347 -38.687 -2.490 1.00 0.00 107 ASP A O 1
ATOM 749 N N . LEU A 1 107 ? 66.510 -37.828 -0.443 1.00 0.00 108 LEU A N 1
ATOM 750 C CA . LEU A 1 107 ? 66.407 -36.432 -0.931 1.00 0.00 108 LEU A CA 1
ATOM 751 C C . LEU A 1 107 ? 67.464 -36.107 -2.049 1.00 0.00 108 LEU A C 1
ATOM 752 O O . LEU A 1 107 ? 67.114 -35.679 -3.163 1.00 0.00 108 LEU A O 1
ATOM 757 N N . TRP A 1 108 ? 68.701 -36.326 -1.679 1.00 0.00 109 TRP A N 1
ATOM 758 C CA . TRP A 1 108 ? 69.912 -36.055 -2.513 1.00 0.00 109 TRP A CA 1
ATOM 759 C C . TRP A 1 108 ? 69.938 -36.943 -3.764 1.00 0.00 109 TRP A C 1
ATOM 760 O O . TRP A 1 108 ? 70.390 -36.507 -4.843 1.00 0.00 109 TRP A O 1
ATOM 771 N N . GLY A 1 109 ? 69.454 -38.159 -3.589 1.00 0.00 110 GLY A N 1
ATOM 772 C CA . GLY A 1 109 ? 69.366 -39.124 -4.686 1.00 0.00 110 GLY A CA 1
ATOM 773 C C . GLY A 1 109 ? 68.451 -38.528 -5.749 1.00 0.00 110 GLY A C 1
ATOM 774 O O . GLY A 1 109 ? 68.711 -38.642 -6.959 1.00 0.00 110 GLY A O 1
ATOM 775 N N . ASN A 1 110 ? 67.401 -37.900 -5.226 1.00 0.00 111 ASN A N 1
ATOM 776 C CA . ASN A 1 110 ? 66.385 -37.245 -6.007 1.00 0.00 111 ASN A CA 1
ATOM 777 C C . ASN A 1 110 ? 66.983 -36.081 -6.830 1.00 0.00 111 ASN A C 1
ATOM 778 O O . ASN A 1 110 ? 66.821 -36.013 -8.047 1.00 0.00 111 ASN A O 1
ATOM 783 N N . UNK A 1 111 ? 67.674 -35.170 -6.182 1.00 0.00 112 UNK A N 1
ATOM 784 C CA . UNK A 1 111 ? 68.250 -33.986 -6.910 1.00 0.00 112 UNK A CA 1
ATOM 785 C C . UNK A 1 111 ? 69.387 -34.354 -7.864 1.00 0.00 112 UNK A C 1
ATOM 786 O O . UNK A 1 111 ? 69.712 -33.588 -8.782 1.00 0.00 112 UNK A O 1
ATOM 791 N N . ALA A 1 112 ? 69.975 -35.506 -7.636 1.00 0.00 113 ALA A N 1
ATOM 792 C CA . ALA A 1 112 ? 71.124 -35.953 -8.433 1.00 0.00 113 ALA A CA 1
ATOM 793 C C . ALA A 1 112 ? 70.684 -36.608 -9.738 1.00 0.00 113 ALA A C 1
ATOM 794 O O . ALA A 1 112 ? 71.372 -36.508 -10.766 1.00 0.00 113 ALA A O 1
ATOM 796 N N . UNK A 1 113 ? 69.540 -37.279 -9.714 1.00 0.00 114 UNK A N 1
ATOM 797 C CA . UNK A 1 113 ? 69.044 -37.918 -10.947 1.00 0.00 114 UNK A CA 1
ATOM 798 C C . UNK A 1 113 ? 68.328 -36.885 -11.814 1.00 0.00 114 UNK A C 1
ATOM 799 O O . UNK A 1 113 ? 68.373 -36.941 -13.048 1.00 0.00 114 UNK A O 1
ATOM 803 N N . SER A 1 114 ? 67.661 -35.936 -11.156 1.00 0.00 115 SER A N 1
ATOM 804 C CA . SER A 1 114 ? 66.955 -34.850 -11.893 1.00 0.00 115 SER A CA 1
ATOM 805 C C . SER A 1 114 ? 68.015 -34.080 -12.690 1.00 0.00 115 SER A C 1
ATOM 806 O O . SER A 1 114 ? 67.805 -33.746 -13.864 1.00 0.00 115 SER A O 1
ATOM 809 N N . ASN A 1 115 ? 69.132 -33.851 -11.971 1.00 0.00 116 ASN A N 1
ATOM 810 C CA . ASN A 1 115 ? 70.351 -33.172 -12.507 1.00 0.00 116 ASN A CA 1
ATOM 811 C C . ASN A 1 115 ? 70.874 -33.964 -13.713 1.00 0.00 116 ASN A C 1
ATOM 812 O O . ASN A 1 115 ? 71.110 -33.410 -14.799 1.00 0.00 116 ASN A O 1
ATOM 817 N N . ALA A 1 116 ? 71.041 -35.260 -13.492 1.00 0.00 117 ALA A N 1
ATOM 818 C CA . ALA A 1 116 ? 71.498 -36.177 -14.542 1.00 0.00 117 ALA A CA 1
ATOM 819 C C . ALA A 1 116 ? 70.591 -36.023 -15.794 1.00 0.00 117 ALA A C 1
ATOM 820 O O . ALA A 1 116 ? 71.069 -35.942 -16.936 1.00 0.00 117 ALA A O 1
ATOM 822 N N . ALA A 1 117 ? 69.292 -35.983 -15.529 1.00 0.00 118 ALA A N 1
ATOM 823 C CA . ALA A 1 117 ? 68.240 -35.858 -16.586 1.00 0.00 118 ALA A CA 1
ATOM 824 C C . ALA A 1 117 ? 68.363 -34.536 -17.381 1.00 0.00 118 ALA A C 1
ATOM 825 O O . ALA A 1 117 ? 68.335 -34.528 -18.622 1.00 0.00 118 ALA A O 1
ATOM 827 N N . PHE A 1 118 ? 68.493 -33.455 -16.659 1.00 0.00 119 PHE A N 1
ATOM 828 C CA . PHE A 1 118 ? 68.600 -32.105 -17.263 1.00 0.00 119 PHE A CA 1
ATOM 829 C C . PHE A 1 118 ? 69.857 -31.986 -18.137 1.00 0.00 119 PHE A C 1
ATOM 830 O O . PHE A 1 118 ? 69.823 -31.417 -19.235 1.00 0.00 119 PHE A O 1
ATOM 838 N N . SER A 1 119 ? 70.961 -32.517 -17.647 1.00 0.00 120 SER A N 1
ATOM 839 C CA . SER A 1 119 ? 72.233 -32.433 -18.385 1.00 0.00 120 SER A CA 1
ATOM 840 C C . SER A 1 119 ? 72.163 -33.243 -19.653 1.00 0.00 120 SER A C 1
ATOM 841 O O . SER A 1 119 ? 72.592 -32.787 -20.723 1.00 0.00 120 SER A O 1
ATOM 844 N N . SER A 1 120 ? 71.622 -34.434 -19.518 1.00 0.00 121 SER A N 1
ATOM 845 C CA . SER A 1 120 ? 71.500 -35.328 -20.632 1.00 0.00 121 SER A CA 1
ATOM 846 C C . SER A 1 120 ? 70.573 -34.679 -21.689 1.00 0.00 121 SER A C 1
ATOM 847 O O . SER A 1 120 ? 70.678 -34.953 -22.891 1.00 0.00 121 SER A O 1
ATOM 850 N N . UNK A 1 121 ? 69.700 -33.832 -21.206 1.00 0.00 122 UNK A N 1
ATOM 851 C CA . UNK A 1 121 ? 68.725 -33.089 -22.050 1.00 0.00 122 UNK A CA 1
ATOM 852 C C . UNK A 1 121 ? 69.389 -31.890 -22.724 1.00 0.00 122 UNK A C 1
ATOM 853 O O . UNK A 1 121 ? 69.167 -31.614 -23.919 1.00 0.00 122 UNK A O 1
ATOM 857 N N . GLU A 1 122 ? 70.173 -31.231 -21.901 1.00 0.00 123 GLU A N 1
ATOM 858 C CA . GLU A 1 122 ? 70.871 -30.042 -22.241 1.00 0.00 123 GLU A CA 1
ATOM 859 C C . GLU A 1 122 ? 72.151 -30.300 -22.990 1.00 0.00 123 GLU A C 1
ATOM 860 O O . GLU A 1 122 ? 72.429 -29.662 -24.008 1.00 0.00 123 GLU A O 1
ATOM 866 N N . PHE A 1 123 ? 72.980 -31.235 -22.535 1.00 0.00 124 PHE A N 1
ATOM 867 C CA . PHE A 1 123 ? 74.256 -31.410 -23.250 1.00 0.00 124 PHE A CA 1
ATOM 868 C C . PHE A 1 123 ? 74.261 -32.652 -24.102 1.00 0.00 124 PHE A C 1
ATOM 869 O O . PHE A 1 123 ? 74.354 -32.548 -25.329 1.00 0.00 124 PHE A O 1
ATOM 877 N N . SER A 1 124 ? 74.156 -33.779 -23.546 1.00 0.00 125 SER A N 1
ATOM 878 C CA . SER A 1 124 ? 74.181 -34.994 -24.363 1.00 0.00 125 SER A CA 1
ATOM 879 C C . SER A 1 124 ? 75.579 -35.271 -24.844 1.00 0.00 125 SER A C 1
ATOM 880 O O . SER A 1 124 ? 75.769 -36.130 -25.701 1.00 0.00 125 SER A O 1
ATOM 883 N N . SER A 1 125 ? 76.447 -34.512 -24.251 1.00 0.00 126 SER A N 1
ATOM 884 C CA . SER A 1 125 ? 77.889 -34.553 -24.412 1.00 0.00 126 SER A CA 1
ATOM 885 C C . SER A 1 125 ? 78.423 -33.588 -23.294 1.00 0.00 126 SER A C 1
ATOM 886 O O . SER A 1 125 ? 78.072 -33.727 -22.123 1.00 0.00 126 SER A O 1
ATOM 889 N N . UNK A 1 126 ? 79.227 -32.652 -23.670 1.00 0.00 127 UNK A N 1
ATOM 890 C CA . UNK A 1 126 ? 79.858 -31.534 -22.662 1.00 0.00 127 UNK A CA 1
ATOM 891 C C . UNK A 1 126 ? 81.142 -32.025 -21.925 1.00 0.00 127 UNK A C 1
ATOM 892 O O . UNK A 1 126 ? 81.172 -33.122 -21.353 1.00 0.00 127 UNK A O 1
ATOM 896 N N . ALA A 1 127 ? 82.156 -31.136 -21.984 1.00 0.00 128 ALA A N 1
ATOM 897 C CA . ALA A 1 127 ? 83.613 -31.454 -21.483 1.00 0.00 128 ALA A CA 1
ATOM 898 C C . ALA A 1 127 ? 84.359 -30.273 -20.773 1.00 0.00 128 ALA A C 1
ATOM 899 O O . ALA A 1 127 ? 84.870 -29.377 -21.442 1.00 0.00 128 ALA A O 1
ATOM 901 N N . GLY A 1 128 ? 84.391 -30.348 -19.480 1.00 0.00 129 GLY A N 1
ATOM 902 C CA . GLY A 1 128 ? 84.965 -29.311 -18.590 1.00 0.00 129 GLY A CA 1
ATOM 903 C C . GLY A 1 128 ? 84.386 -29.586 -17.241 1.00 0.00 129 GLY A C 1
ATOM 904 O O . GLY A 1 128 ? 85.090 -30.008 -16.340 1.00 0.00 129 GLY A O 1
ATOM 905 N N . SER A 1 129 ? 83.088 -29.361 -17.141 1.00 0.00 130 SER A N 1
ATOM 906 C CA . SER A 1 129 ? 82.308 -29.659 -15.851 1.00 0.00 130 SER A CA 1
ATOM 907 C C . SER A 1 129 ? 81.930 -28.291 -15.188 1.00 0.00 130 SER A C 1
ATOM 908 O O . SER A 1 129 ? 82.785 -27.433 -14.890 1.00 0.00 130 SER A O 1
ATOM 911 N N . VAL A 1 130 ? 80.643 -28.126 -14.981 1.00 0.00 131 VAL A N 1
ATOM 912 C CA . VAL A 1 130 ? 80.105 -26.855 -14.604 1.00 0.00 131 VAL A CA 1
ATOM 913 C C . VAL A 1 130 ? 79.734 -26.704 -13.131 1.00 0.00 131 VAL A C 1
ATOM 914 O O . VAL A 1 130 ? 79.227 -27.638 -12.487 1.00 0.00 131 VAL A O 1
ATOM 918 N N . PRO A 1 131 ? 80.010 -25.473 -12.607 1.00 0.00 132 PRO A N 1
ATOM 919 C CA . PRO A 1 131 ? 79.757 -25.053 -11.213 1.00 0.00 132 PRO A CA 1
ATOM 920 C C . PRO A 1 131 ? 78.325 -24.890 -11.002 1.00 0.00 132 PRO A C 1
ATOM 921 O O . PRO A 1 131 ? 77.629 -24.461 -11.959 1.00 0.00 132 PRO A O 1
ATOM 925 N N . LEU A 1 132 ? 77.907 -25.207 -9.802 1.00 0.00 133 LEU A N 1
ATOM 926 C CA . LEU A 1 132 ? 76.528 -25.133 -9.441 1.00 0.00 133 LEU A CA 1
ATOM 927 C C . LEU A 1 132 ? 76.357 -24.289 -8.176 1.00 0.00 133 LEU A C 1
ATOM 928 O O . LEU A 1 132 ? 77.209 -24.306 -7.269 1.00 0.00 133 LEU A O 1
ATOM 933 N N . GLY A 1 133 ? 75.251 -23.576 -8.167 1.00 0.00 134 GLY A N 1
ATOM 934 C CA . GLY A 1 133 ? 74.843 -22.733 -7.051 1.00 0.00 134 GLY A CA 1
ATOM 935 C C . GLY A 1 133 ? 73.490 -23.269 -6.517 1.00 0.00 134 GLY A C 1
ATOM 936 O O . GLY A 1 133 ? 72.501 -23.360 -7.256 1.00 0.00 134 GLY A O 1
ATOM 937 N N . PHE A 1 134 ? 73.486 -23.597 -5.263 1.00 0.00 135 PHE A N 1
ATOM 938 C CA . PHE A 1 134 ? 72.296 -24.163 -4.559 1.00 0.00 135 PHE A CA 1
ATOM 939 C C . PHE A 1 134 ? 71.638 -23.144 -3.688 1.00 0.00 135 PHE A C 1
ATOM 940 O O . PHE A 1 134 ? 72.171 -22.767 -2.639 1.00 0.00 135 PHE A O 1
ATOM 948 N N . THR A 1 135 ? 70.468 -22.626 -4.049 1.00 0.00 136 THR A N 1
ATOM 949 C CA . THR A 1 135 ? 69.875 -21.731 -3.109 1.00 0.00 136 THR A CA 1
ATOM 950 C C . THR A 1 135 ? 68.973 -22.628 -2.234 1.00 0.00 136 THR A C 1
ATOM 951 O O . THR A 1 135 ? 68.014 -23.273 -2.724 1.00 0.00 136 THR A O 1
ATOM 955 N N . PHE A 1 136 ? 69.397 -22.590 -0.991 1.00 0.00 137 PHE A N 1
ATOM 956 C CA . PHE A 1 136 ? 68.884 -23.324 0.128 1.00 0.00 137 PHE A CA 1
ATOM 957 C C . PHE A 1 136 ? 68.345 -22.402 1.170 1.00 0.00 137 PHE A C 1
ATOM 958 O O . PHE A 1 136 ? 69.058 -22.057 2.119 1.00 0.00 137 PHE A O 1
ATOM 966 N N . UNK A 1 137 ? 67.113 -22.013 0.989 1.00 0.00 138 UNK A N 1
ATOM 967 C CA . UNK A 1 137 ? 66.437 -21.144 1.939 1.00 0.00 138 UNK A CA 1
ATOM 968 C C . UNK A 1 137 ? 65.926 -22.028 3.022 1.00 0.00 138 UNK A C 1
ATOM 969 O O . UNK A 1 137 ? 64.898 -22.693 2.857 1.00 0.00 138 UNK A O 1
ATOM 972 N N . GLU A 1 138 ? 66.665 -22.049 4.159 1.00 0.00 139 GLU A N 1
ATOM 973 C CA . GLU A 1 138 ? 66.270 -22.934 5.249 1.00 0.00 139 GLU A CA 1
ATOM 974 C C . GLU A 1 138 ? 66.978 -22.670 6.624 1.00 0.00 139 GLU A C 1
ATOM 975 O O . GLU A 1 138 ? 66.317 -22.458 7.647 1.00 0.00 139 GLU A O 1
ATOM 981 N N . ALA A 1 139 ? 68.295 -22.703 6.625 1.00 0.00 140 ALA A N 1
ATOM 982 C CA . ALA A 1 139 ? 69.112 -22.503 7.890 1.00 0.00 140 ALA A CA 1
ATOM 983 C C . ALA A 1 139 ? 70.546 -22.157 7.531 1.00 0.00 140 ALA A C 1
ATOM 984 O O . ALA A 1 139 ? 71.149 -22.799 6.665 1.00 0.00 140 ALA A O 1
ATOM 986 N N . GLY A 1 140 ? 71.041 -21.131 8.217 1.00 0.00 141 GLY A N 1
ATOM 987 C CA . GLY A 1 140 ? 72.409 -20.626 8.033 1.00 0.00 141 GLY A CA 1
ATOM 988 C C . GLY A 1 140 ? 73.385 -21.706 8.395 1.00 0.00 141 GLY A C 1
ATOM 989 O O . GLY A 1 140 ? 73.029 -22.893 8.414 1.00 0.00 141 GLY A O 1
ATOM 990 N N . ALA A 1 141 ? 74.579 -21.281 8.675 1.00 0.00 142 ALA A N 1
ATOM 991 C CA . ALA A 1 141 ? 75.596 -22.128 8.982 1.00 0.00 142 ALA A CA 1
ATOM 992 C C . ALA A 1 141 ? 76.490 -22.246 7.800 1.00 0.00 142 ALA A C 1
ATOM 993 O O . ALA A 1 141 ? 76.866 -23.353 7.393 1.00 0.00 142 ALA A O 1
ATOM 995 N N . LYS A 1 142 ? 76.818 -21.051 7.244 1.00 0.00 143 LYS A N 1
ATOM 996 C CA . LYS A 1 142 ? 77.814 -20.983 6.261 1.00 0.00 143 LYS A CA 1
ATOM 997 C C . LYS A 1 142 ? 79.028 -20.286 6.892 1.00 0.00 143 LYS A C 1
ATOM 998 O O . LYS A 1 142 ? 78.939 -19.105 7.297 1.00 0.00 143 LYS A O 1
ATOM 1004 N N . GLU A 1 143 ? 80.028 -21.085 6.916 1.00 0.00 144 GLU A N 1
ATOM 1005 C CA . GLU A 1 143 ? 81.355 -20.847 7.346 1.00 0.00 144 GLU A CA 1
ATOM 1006 C C . GLU A 1 143 ? 82.099 -20.303 6.121 1.00 0.00 144 GLU A C 1
ATOM 1007 O O . GLU A 1 143 ? 83.012 -19.477 6.219 1.00 0.00 144 GLU A O 1
ATOM 1013 N N . UNK A 1 144 ? 81.657 -20.838 4.991 1.00 0.00 145 UNK A N 1
ATOM 1014 C CA . UNK A 1 144 ? 82.174 -20.510 3.689 1.00 0.00 145 UNK A CA 1
ATOM 1015 C C . UNK A 1 144 ? 81.027 -20.702 2.686 1.00 0.00 145 UNK A C 1
ATOM 1016 O O . UNK A 1 144 ? 79.978 -21.262 3.028 1.00 0.00 145 UNK A O 1
ATOM 1021 N N . VAL A 1 145 ? 81.237 -20.235 1.483 1.00 0.00 146 VAL A N 1
ATOM 1022 C CA . VAL A 1 145 ? 80.196 -20.324 0.395 1.00 0.00 146 VAL A CA 1
ATOM 1023 C C . VAL A 1 145 ? 79.868 -21.761 -0.022 1.00 0.00 146 VAL A C 1
ATOM 1024 O O . VAL A 1 145 ? 78.700 -22.086 -0.314 1.00 0.00 146 VAL A O 1
ATOM 1028 N N . ILE A 1 146 ? 80.911 -22.488 -0.033 1.00 0.00 147 ILE A N 1
ATOM 1029 C CA . ILE A 1 146 ? 81.017 -23.862 -0.437 1.00 0.00 147 ILE A CA 1
ATOM 1030 C C . ILE A 1 146 ? 80.428 -24.773 0.656 1.00 0.00 147 ILE A C 1
ATOM 1031 O O . ILE A 1 146 ? 80.350 -25.999 0.481 1.00 0.00 147 ILE A O 1
ATOM 1036 N N . LYS A 1 147 ? 80.048 -24.093 1.723 1.00 0.00 148 LYS A N 1
ATOM 1037 C CA . LYS A 1 147 ? 79.477 -24.694 2.996 1.00 0.00 148 LYS A CA 1
ATOM 1038 C C . LYS A 1 147 ? 77.950 -24.849 2.950 1.00 0.00 148 LYS A C 1
ATOM 1039 O O . LYS A 1 147 ? 77.354 -25.049 1.892 1.00 0.00 148 LYS A O 1
ATOM 1045 N N . GLY A 1 148 ? 77.364 -24.740 4.157 1.00 0.00 149 GLY A N 1
ATOM 1046 C CA . GLY A 1 148 ? 75.872 -24.789 4.334 1.00 0.00 149 GLY A CA 1
ATOM 1047 C C . GLY A 1 148 ? 75.390 -25.976 5.239 1.00 0.00 149 GLY A C 1
ATOM 1048 O O . GLY A 1 148 ? 75.378 -27.138 4.826 1.00 0.00 149 GLY A O 1
ATOM 1049 N N . GLN A 1 149 ? 74.992 -25.625 6.460 1.00 0.00 150 GLN A N 1
ATOM 1050 C CA . GLN A 1 149 ? 74.475 -26.657 7.497 1.00 0.00 150 GLN A CA 1
ATOM 1051 C C . GLN A 1 149 ? 73.024 -26.377 7.890 1.00 0.00 150 GLN A C 1
ATOM 1052 O O . GLN A 1 149 ? 72.666 -25.252 8.261 1.00 0.00 150 GLN A O 1
ATOM 1058 N N . ILE A 1 150 ? 72.174 -27.413 7.814 1.00 0.00 151 ILE A N 1
ATOM 1059 C CA . ILE A 1 150 ? 70.719 -27.217 8.174 1.00 0.00 151 ILE A CA 1
ATOM 1060 C C . ILE A 1 150 ? 70.574 -26.903 9.682 1.00 0.00 151 ILE A C 1
ATOM 1061 O O . ILE A 1 150 ? 70.936 -27.710 10.563 1.00 0.00 151 ILE A O 1
ATOM 1066 N N . THR A 1 151 ? 70.052 -25.743 9.942 1.00 0.00 152 THR A N 1
ATOM 1067 C CA . THR A 1 151 ? 69.860 -25.277 11.240 1.00 0.00 152 THR A CA 1
ATOM 1068 C C . THR A 1 151 ? 68.593 -25.876 11.815 1.00 0.00 152 THR A C 1
ATOM 1069 O O . THR A 1 151 ? 68.546 -26.230 13.001 1.00 0.00 152 THR A O 1
ATOM 1073 N N . UNK A 1 152 ? 67.616 -25.970 10.920 1.00 0.00 153 UNK A N 1
ATOM 1074 C CA . UNK A 1 152 ? 66.254 -26.407 11.245 1.00 0.00 153 UNK A CA 1
ATOM 1075 C C . UNK A 1 152 ? 65.430 -26.447 9.972 1.00 0.00 153 UNK A C 1
ATOM 1076 O O . UNK A 1 152 ? 65.463 -25.502 9.176 1.00 0.00 153 UNK A O 1
ATOM 1079 N N . GLN A 1 153 ? 64.684 -27.511 9.764 1.00 0.00 154 GLN A N 1
ATOM 1080 C CA . GLN A 1 153 ? 63.873 -27.595 8.555 1.00 0.00 154 GLN A CA 1
ATOM 1081 C C . GLN A 1 153 ? 62.637 -26.661 8.617 1.00 0.00 154 GLN A C 1
ATOM 1082 O O . GLN A 1 153 ? 61.858 -26.682 9.582 1.00 0.00 154 GLN A O 1
ATOM 1088 N N . ALA A 1 154 ? 62.522 -25.885 7.568 1.00 0.00 155 ALA A N 1
ATOM 1089 C CA . ALA A 1 154 ? 61.399 -24.976 7.330 1.00 0.00 155 ALA A CA 1
ATOM 1090 C C . ALA A 1 154 ? 60.518 -25.658 6.257 1.00 0.00 155 ALA A C 1
ATOM 1091 O O . ALA A 1 154 ? 60.561 -26.891 6.075 1.00 0.00 155 ALA A O 1
ATOM 1093 N N . UNK A 1 155 ? 59.755 -24.868 5.569 1.00 0.00 156 UNK A N 1
ATOM 1094 C CA . UNK A 1 155 ? 58.948 -25.339 4.428 1.00 0.00 156 UNK A CA 1
ATOM 1095 C C . UNK A 1 155 ? 58.192 -26.671 4.695 1.00 0.00 156 UNK A C 1
ATOM 1096 O O . UNK A 1 155 ? 57.461 -27.174 3.827 1.00 0.00 156 UNK A O 1
ATOM 1100 N N . ALA A 1 156 ? 58.380 -27.227 5.853 1.00 0.00 157 ALA A N 1
ATOM 1101 C CA . ALA A 1 156 ? 57.651 -28.437 6.248 1.00 0.00 157 ALA A CA 1
ATOM 1102 C C . ALA A 1 156 ? 58.322 -29.789 5.862 1.00 0.00 157 ALA A C 1
ATOM 1103 O O . ALA A 1 156 ? 57.639 -30.776 5.513 1.00 0.00 157 ALA A O 1
ATOM 1105 N N . PHE A 1 157 ? 59.612 -29.853 5.917 1.00 0.00 158 PHE A N 1
ATOM 1106 C CA . PHE A 1 157 ? 60.296 -31.129 5.711 1.00 0.00 158 PHE A CA 1
ATOM 1107 C C . PHE A 1 157 ? 60.576 -31.655 7.122 1.00 0.00 158 PHE A C 1
ATOM 1108 O O . PHE A 1 157 ? 60.351 -30.940 8.109 1.00 0.00 158 PHE A O 1
ATOM 1116 N N . SER A 1 158 ? 61.046 -32.839 7.183 1.00 0.00 159 SER A N 1
ATOM 1117 C CA . SER A 1 158 ? 61.435 -33.503 8.436 1.00 0.00 159 SER A CA 1
ATOM 1118 C C . SER A 1 158 ? 62.008 -34.820 8.060 1.00 0.00 159 SER A C 1
ATOM 1119 O O . SER A 1 158 ? 61.299 -35.832 8.034 1.00 0.00 159 SER A O 1
ATOM 1122 N N . LEU A 1 159 ? 63.242 -34.758 7.781 1.00 0.00 160 LEU A N 1
ATOM 1123 C CA . LEU A 1 159 ? 63.961 -35.768 7.370 1.00 0.00 160 LEU A CA 1
ATOM 1124 C C . LEU A 1 159 ? 65.048 -35.884 8.405 1.00 0.00 160 LEU A C 1
ATOM 1125 O O . LEU A 1 159 ? 65.728 -34.885 8.721 1.00 0.00 160 LEU A O 1
ATOM 1130 N N . ALA A 1 160 ? 65.136 -37.083 8.871 1.00 0.00 161 ALA A N 1
ATOM 1131 C CA . ALA A 1 160 ? 66.031 -37.514 9.845 1.00 0.00 161 ALA A CA 1
ATOM 1132 C C . ALA A 1 160 ? 67.494 -37.330 9.437 1.00 0.00 161 ALA A C 1
ATOM 1133 O O . ALA A 1 160 ? 67.860 -37.564 8.285 1.00 0.00 161 ALA A O 1
ATOM 1135 N N . UNK A 1 161 ? 68.230 -36.927 10.440 1.00 0.00 162 UNK A N 1
ATOM 1136 C CA . UNK A 1 161 ? 69.714 -36.744 10.438 1.00 0.00 162 UNK A CA 1
ATOM 1137 C C . UNK A 1 161 ? 70.293 -35.870 9.311 1.00 0.00 162 UNK A C 1
ATOM 1138 O O . UNK A 1 161 ? 70.887 -36.373 8.330 1.00 0.00 162 UNK A O 1
ATOM 1141 N N . LEU A 1 162 ? 70.135 -34.540 9.459 1.00 0.00 163 LEU A N 1
ATOM 1142 C CA . LEU A 1 162 ? 70.686 -33.626 8.463 1.00 0.00 163 LEU A CA 1
ATOM 1143 C C . LEU A 1 162 ? 71.540 -32.508 9.109 1.00 0.00 163 LEU A C 1
ATOM 1144 O O . LEU A 1 162 ? 72.716 -32.356 8.776 1.00 0.00 163 LEU A O 1
ATOM 1149 N N . UNK A 1 163 ? 70.977 -31.736 10.025 1.00 0.00 164 UNK A N 1
ATOM 1150 C CA . UNK A 1 163 ? 71.788 -30.584 10.689 1.00 0.00 164 UNK A CA 1
ATOM 1151 C C . UNK A 1 163 ? 73.345 -30.766 10.388 1.00 0.00 164 UNK A C 1
ATOM 1152 O O . UNK A 1 163 ? 74.221 -30.479 11.245 1.00 0.00 164 UNK A O 1
ATOM 1156 N N . LYS A 1 164 ? 73.563 -31.229 9.200 1.00 0.00 165 LYS A N 1
ATOM 1157 C CA . LYS A 1 164 ? 74.823 -31.523 8.619 1.00 0.00 165 LYS A CA 1
ATOM 1158 C C . LYS A 1 164 ? 74.997 -30.576 7.484 1.00 0.00 165 LYS A C 1
ATOM 1159 O O . LYS A 1 164 ? 74.069 -29.828 7.171 1.00 0.00 165 LYS A O 1
ATOM 1165 N N . LEU A 1 165 ? 76.172 -30.618 6.899 1.00 0.00 166 LEU A N 1
ATOM 1166 C CA . LEU A 1 165 ? 76.478 -29.820 5.736 1.00 0.00 166 LEU A CA 1
ATOM 1167 C C . LEU A 1 165 ? 75.786 -30.595 4.547 1.00 0.00 166 LEU A C 1
ATOM 1168 O O . LEU A 1 165 ? 76.192 -31.707 4.187 1.00 0.00 166 LEU A O 1
ATOM 1173 N N . ILE A 1 166 ? 74.800 -29.962 4.048 1.00 0.00 167 ILE A N 1
ATOM 1174 C CA . ILE A 1 166 ? 73.929 -30.399 3.012 1.00 0.00 167 ILE A CA 1
ATOM 1175 C C . ILE A 1 166 ? 74.709 -30.576 1.664 1.00 0.00 167 ILE A C 1
ATOM 1176 O O . ILE A 1 166 ? 74.266 -31.306 0.742 1.00 0.00 167 ILE A O 1
ATOM 1181 N N . SER A 1 167 ? 75.822 -29.907 1.621 1.00 0.00 168 SER A N 1
ATOM 1182 C CA . SER A 1 167 ? 76.703 -29.826 0.445 1.00 0.00 168 SER A CA 1
ATOM 1183 C C . SER A 1 167 ? 77.413 -31.142 0.118 1.00 0.00 168 SER A C 1
ATOM 1184 O O . SER A 1 167 ? 77.296 -31.672 -1.005 1.00 0.00 168 SER A O 1
ATOM 1187 N N . ALA A 1 168 ? 78.140 -31.656 1.065 1.00 0.00 169 ALA A N 1
ATOM 1188 C CA . ALA A 1 168 ? 78.856 -32.899 0.854 1.00 0.00 169 ALA A CA 1
ATOM 1189 C C . ALA A 1 168 ? 77.819 -34.014 0.579 1.00 0.00 169 ALA A C 1
ATOM 1190 O O . ALA A 1 168 ? 78.117 -35.023 -0.082 1.00 0.00 169 ALA A O 1
ATOM 1192 N N . MET A 1 169 ? 76.632 -33.751 1.111 1.00 0.00 170 MET A N 1
ATOM 1193 C CA . MET A 1 169 ? 75.436 -34.650 1.021 1.00 0.00 170 MET A CA 1
ATOM 1194 C C . MET A 1 169 ? 74.977 -34.871 -0.422 1.00 0.00 170 MET A C 1
ATOM 1195 O O . MET A 1 169 ? 74.617 -35.994 -0.814 1.00 0.00 170 MET A O 1
ATOM 1200 N N . UNK A 1 170 ? 74.998 -33.784 -1.185 1.00 0.00 171 UNK A N 1
ATOM 1201 C CA . UNK A 1 170 ? 74.565 -33.809 -2.575 1.00 0.00 171 UNK A CA 1
ATOM 1202 C C . UNK A 1 170 ? 75.673 -34.193 -3.560 1.00 0.00 171 UNK A C 1
ATOM 1203 O O . UNK A 1 170 ? 75.468 -35.015 -4.472 1.00 0.00 171 UNK A O 1
ATOM 1207 N N . ASN A 1 171 ? 76.875 -33.622 -3.425 1.00 0.00 172 ASN A N 1
ATOM 1208 C CA . ASN A 1 171 ? 77.917 -33.962 -4.422 1.00 0.00 172 ASN A CA 1
ATOM 1209 C C . ASN A 1 171 ? 78.118 -35.457 -4.434 1.00 0.00 172 ASN A C 1
ATOM 1210 O O . ASN A 1 171 ? 78.163 -36.069 -5.503 1.00 0.00 172 ASN A O 1
ATOM 1215 N N . ALA A 1 172 ? 78.217 -36.031 -3.265 1.00 0.00 173 ALA A N 1
ATOM 1216 C CA . ALA A 1 172 ? 78.395 -37.439 -3.151 1.00 0.00 173 ALA A CA 1
ATOM 1217 C C . ALA A 1 172 ? 77.516 -38.175 -4.137 1.00 0.00 173 ALA A C 1
ATOM 1218 O O . ALA A 1 172 ? 77.974 -39.061 -4.883 1.00 0.00 173 ALA A O 1
ATOM 1220 N N . UNK A 1 173 ? 76.237 -37.834 -4.163 1.00 0.00 174 UNK A N 1
ATOM 1221 C CA . UNK A 1 173 ? 75.361 -38.539 -5.012 1.00 0.00 174 UNK A CA 1
ATOM 1222 C C . UNK A 1 173 ? 75.646 -38.133 -6.450 1.00 0.00 174 UNK A C 1
ATOM 1223 O O . UNK A 1 173 ? 75.205 -38.787 -7.396 1.00 0.00 174 UNK A O 1
ATOM 1226 N N . PHE A 1 174 ? 76.422 -37.040 -6.631 1.00 0.00 175 PHE A N 1
ATOM 1227 C CA . PHE A 1 174 ? 76.823 -36.628 -8.060 1.00 0.00 175 PHE A CA 1
ATOM 1228 C C . PHE A 1 174 ? 77.907 -37.590 -8.613 1.00 0.00 175 PHE A C 1
ATOM 1229 O O . PHE A 1 174 ? 77.654 -38.392 -9.521 1.00 0.00 175 PHE A O 1
ATOM 1237 N N . PRO A 1 175 ? 79.172 -37.554 -8.099 1.00 0.00 176 PRO A N 1
ATOM 1238 C CA . PRO A 1 175 ? 80.213 -38.442 -8.547 1.00 0.00 176 PRO A CA 1
ATOM 1239 C C . PRO A 1 175 ? 79.614 -39.728 -8.920 1.00 0.00 176 PRO A C 1
ATOM 1240 O O . PRO A 1 175 ? 79.763 -40.149 -10.108 1.00 0.00 176 PRO A O 1
ATOM 1244 N N . ALA A 1 176 ? 78.964 -40.296 -7.920 1.00 0.00 177 ALA A N 1
ATOM 1245 C CA . ALA A 1 176 ? 78.330 -41.559 -8.021 1.00 0.00 177 ALA A CA 1
ATOM 1246 C C . ALA A 1 176 ? 77.721 -41.706 -9.392 1.00 0.00 177 ALA A C 1
ATOM 1247 O O . ALA A 1 176 ? 77.832 -42.760 -10.020 1.00 0.00 177 ALA A O 1
ATOM 1249 N N . GLY A 1 177 ? 77.093 -40.638 -9.840 1.00 0.00 178 GLY A N 1
ATOM 1250 C CA . GLY A 1 177 ? 76.414 -40.624 -11.145 1.00 0.00 178 GLY A CA 1
ATOM 1251 C C . GLY A 1 177 ? 77.238 -39.887 -12.237 1.00 0.00 178 GLY A C 1
ATOM 1252 O O . GLY A 1 177 ? 77.144 -40.226 -13.419 1.00 0.00 178 GLY A O 1
ATOM 1253 N N . ASP A 1 178 ? 77.995 -38.877 -11.751 1.00 0.00 179 ASP A N 1
ATOM 1254 C CA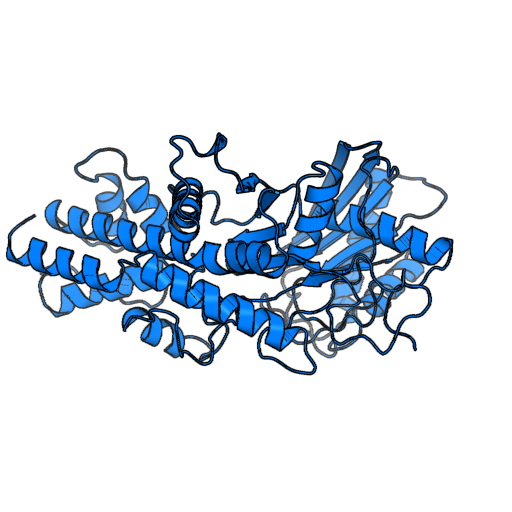 . ASP A 1 178 ? 78.918 -37.996 -12.594 1.00 0.00 179 ASP A CA 1
ATOM 1255 C C . ASP A 1 178 ? 78.481 -36.644 -13.197 1.00 0.00 179 ASP A C 1
ATOM 1256 O O . ASP A 1 178 ? 77.348 -36.481 -13.661 1.00 0.00 179 ASP A O 1
ATOM 1261 N N . UNK A 1 179 ? 79.460 -35.729 -13.171 1.00 0.00 180 UNK A N 1
ATOM 1262 C CA . UNK A 1 179 ? 79.407 -34.502 -14.061 1.00 0.00 180 UNK A CA 1
ATOM 1263 C C . UNK A 1 179 ? 79.464 -32.997 -13.582 1.00 0.00 180 UNK A C 1
ATOM 1264 O O . UNK A 1 179 ? 79.752 -32.096 -14.402 1.00 0.00 180 UNK A O 1
ATOM 1268 N N . UNK A 1 180 ? 79.212 -32.654 -12.360 1.00 0.00 181 UNK A N 1
ATOM 1269 C CA . UNK A 1 180 ? 79.317 -31.114 -11.974 1.00 0.00 181 UNK A CA 1
ATOM 1270 C C . UNK A 1 180 ? 79.817 -30.896 -10.558 1.00 0.00 1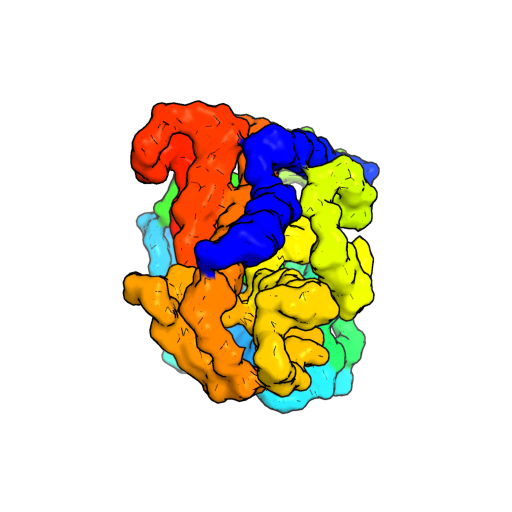81 UNK A C 1
ATOM 1271 O O . UNK A 1 180 ? 80.023 -31.843 -9.799 1.00 0.00 181 UNK A O 1
ATOM 1276 N N . UNK A 1 181 ? 80.007 -29.600 -10.222 1.00 0.00 182 UNK A N 1
ATOM 1277 C CA . UNK A 1 181 ? 80.574 -29.232 -8.877 1.00 0.00 182 UNK A CA 1
ATOM 1278 C C . UNK A 1 181 ? 79.853 -28.085 -8.146 1.00 0.00 182 UNK A C 1
ATOM 1279 O O . UNK A 1 181 ? 79.727 -26.958 -8.666 1.00 0.00 182 UNK A O 1
ATOM 1284 N N . SER A 1 182 ? 79.414 -28.440 -6.937 1.00 0.00 183 SER A N 1
ATOM 1285 C CA . SER A 1 182 ? 78.705 -27.495 -6.010 1.00 0.00 183 SER A CA 1
ATOM 1286 C C . SER A 1 182 ? 79.755 -26.562 -5.399 1.00 0.00 183 SER A C 1
ATOM 1287 O O . SER A 1 182 ? 80.524 -26.959 -4.503 1.00 0.00 183 SER A O 1
ATOM 1290 N N . VAL A 1 183 ? 79.758 -25.340 -5.907 1.00 0.00 184 VAL A N 1
ATOM 1291 C CA . VAL A 1 183 ? 80.738 -24.343 -5.515 1.00 0.00 184 VAL A CA 1
ATOM 1292 C C . VAL A 1 183 ? 80.173 -23.270 -4.583 1.00 0.00 184 VAL A C 1
ATOM 1293 O O . VAL A 1 183 ? 80.924 -22.441 -4.035 1.00 0.00 184 VAL A O 1
ATOM 1297 N N . ALA A 1 184 ? 78.858 -23.273 -4.394 1.00 0.00 185 ALA A N 1
ATOM 1298 C CA . ALA A 1 184 ? 78.222 -22.256 -3.485 1.00 0.00 185 ALA A CA 1
ATOM 1299 C C . ALA A 1 184 ? 76.800 -22.625 -3.044 1.00 0.00 185 ALA A C 1
ATOM 1300 O O . ALA A 1 184 ? 75.962 -23.051 -3.853 1.00 0.00 185 ALA A O 1
ATOM 1302 N N . ASP A 1 185 ? 76.587 -22.442 -1.749 1.00 0.00 186 ASP A N 1
ATOM 1303 C CA . ASP A 1 185 ? 75.273 -22.670 -1.111 1.00 0.00 186 ASP A CA 1
ATOM 1304 C C . ASP A 1 185 ? 74.812 -21.300 -0.593 1.00 0.00 186 ASP A C 1
ATOM 1305 O O . ASP A 1 185 ? 75.524 -20.615 0.179 1.00 0.00 186 ASP A O 1
ATOM 1310 N N . ILE A 1 186 ? 73.603 -20.877 -1.023 1.00 0.00 187 ILE A N 1
ATOM 1311 C CA . ILE A 1 186 ? 73.120 -19.515 -0.627 1.00 0.00 187 ILE A CA 1
ATOM 1312 C C . ILE A 1 186 ? 71.618 -19.370 -0.313 1.00 0.00 187 ILE A C 1
ATOM 1313 O O . ILE A 1 186 ? 70.829 -20.322 -0.407 1.00 0.00 187 ILE A O 1
ATOM 1318 N N . UNK A 1 187 ? 71.337 -18.115 0.062 1.00 0.00 188 UNK A N 1
ATOM 1319 C CA . UNK A 1 187 ? 69.992 -17.621 0.441 1.00 0.00 188 UNK A CA 1
ATOM 1320 C C . UNK A 1 187 ? 69.396 -16.822 -0.715 1.00 0.00 188 UNK A C 1
ATOM 1321 O O . UNK A 1 187 ? 70.118 -16.160 -1.470 1.00 0.00 188 UNK A O 1
ATOM 1325 N N . ASP A 1 188 ? 68.085 -16.903 -0.817 1.00 0.00 189 ASP A N 1
ATOM 1326 C CA . ASP A 1 188 ? 67.348 -16.250 -1.884 1.00 0.00 189 ASP A CA 1
ATOM 1327 C C . ASP A 1 188 ? 67.551 -14.749 -1.908 1.00 0.00 189 ASP A C 1
ATOM 1328 O O . ASP A 1 188 ? 67.577 -14.136 -2.984 1.00 0.00 189 ASP A O 1
ATOM 1333 N N . SER A 1 189 ? 67.692 -14.153 -0.739 1.00 0.00 190 SER A N 1
ATOM 1334 C CA . SER A 1 189 ? 67.859 -12.673 -0.660 1.00 0.00 190 SER A CA 1
ATOM 1335 C C . SER A 1 189 ? 69.232 -12.260 -1.238 1.00 0.00 190 SER A C 1
ATOM 1336 O O . SER A 1 189 ? 69.357 -11.210 -1.894 1.00 0.00 190 SER A O 1
ATOM 1339 N N . HIS A 1 190 ? 70.230 -13.116 -0.972 1.00 0.00 191 HIS A N 1
ATOM 1340 C CA . HIS A 1 190 ? 71.628 -12.915 -1.488 1.00 0.00 191 HIS A CA 1
ATOM 1341 C C . HIS A 1 190 ? 71.622 -12.965 -3.002 1.00 0.00 191 HIS A C 1
ATOM 1342 O O . HIS A 1 190 ? 72.189 -12.096 -3.681 1.00 0.00 191 HIS A O 1
ATOM 1349 N N . GLY A 1 191 ? 70.966 -13.997 -3.487 1.00 0.00 192 GLY A N 1
ATOM 1350 C CA . GLY A 1 191 ? 70.832 -14.216 -4.839 1.00 0.00 192 GLY A CA 1
ATOM 1351 C C . GLY A 1 191 ? 70.268 -13.057 -5.509 1.00 0.00 192 GLY A C 1
ATOM 1352 O O . GLY A 1 191 ? 70.666 -12.714 -6.620 1.00 0.00 192 GLY A O 1
ATOM 1353 N N . ILE A 1 192 ? 69.294 -12.346 -4.901 1.00 0.00 193 ILE A N 1
ATOM 1354 C CA . ILE A 1 192 ? 68.740 -11.308 -5.701 1.00 0.00 193 ILE A CA 1
ATOM 1355 C C . ILE A 1 192 ? 69.507 -10.037 -5.631 1.00 0.00 193 ILE A C 1
ATOM 1356 O O . ILE A 1 192 ? 69.316 -9.150 -6.464 1.00 0.00 193 ILE A O 1
ATOM 1361 N N . LEU A 1 193 ? 70.380 -9.900 -4.698 1.00 0.00 194 LEU A N 1
ATOM 1362 C CA . LEU A 1 193 ? 71.152 -8.733 -4.661 1.00 0.00 194 LEU A CA 1
ATOM 1363 C C . LEU A 1 193 ? 72.159 -8.843 -5.795 1.00 0.00 194 LEU A C 1
ATOM 1364 O O . LEU A 1 193 ? 72.353 -7.897 -6.565 1.00 0.00 194 LEU A O 1
ATOM 1369 N N . UNK A 1 194 ? 72.742 -10.033 -5.825 1.00 0.00 195 UNK A N 1
ATOM 1370 C CA . UNK A 1 194 ? 73.821 -10.412 -6.746 1.00 0.00 195 UNK A CA 1
ATOM 1371 C C . UNK A 1 194 ? 73.408 -10.425 -8.211 1.00 0.00 195 UNK A C 1
ATOM 1372 O O . UNK A 1 194 ? 73.896 -9.616 -9.013 1.00 0.00 195 UNK A O 1
ATOM 1375 N N . UNK A 1 195 ? 72.529 -11.330 -8.579 1.00 0.00 196 UNK A N 1
ATOM 1376 C CA . UNK A 1 195 ? 72.106 -11.414 -9.991 1.00 0.00 196 UNK A CA 1
ATOM 1377 C C . UNK A 1 195 ? 71.617 -10.024 -10.469 1.00 0.00 196 UNK A C 1
ATOM 1378 O O . UNK A 1 195 ? 71.960 -9.563 -11.568 1.00 0.00 196 UNK A O 1
ATOM 1381 N N . VAL A 1 196 ? 70.826 -9.392 -9.614 1.00 0.00 197 VAL A N 1
ATOM 1382 C CA . VAL A 1 196 ? 70.250 -8.054 -9.892 1.00 0.00 197 VAL A CA 1
ATOM 1383 C C . VAL A 1 196 ? 71.410 -6.996 -10.051 1.00 0.00 197 VAL A C 1
ATOM 1384 O O . VAL A 1 196 ? 71.314 -6.034 -10.828 1.00 0.00 197 VAL A O 1
ATOM 1388 N N . ASN A 1 197 ? 72.514 -7.181 -9.320 1.00 0.00 198 ASN A N 1
ATOM 1389 C CA . ASN A 1 197 ? 73.693 -6.227 -9.443 1.00 0.00 198 ASN A CA 1
ATOM 1390 C C . ASN A 1 197 ? 74.504 -6.446 -10.753 1.00 0.00 198 ASN A C 1
ATOM 1391 O O . ASN A 1 197 ? 75.101 -5.513 -11.308 1.00 0.00 198 ASN A O 1
ATOM 1396 N N . TYR A 1 198 ? 74.519 -7.659 -11.221 1.00 0.00 199 TYR A N 1
ATOM 1397 C CA . TYR A 1 198 ? 75.268 -8.020 -12.427 1.00 0.00 199 TYR A CA 1
ATOM 1398 C C . TYR A 1 198 ? 74.670 -7.314 -13.675 1.00 0.00 199 TYR A C 1
ATOM 1399 O O . TYR A 1 198 ? 75.386 -6.971 -14.625 1.00 0.00 199 TYR A O 1
ATOM 1408 N N . THR A 1 199 ? 73.365 -7.104 -13.653 1.00 0.00 200 THR A N 1
ATOM 1409 C CA . THR A 1 199 ? 72.661 -6.457 -14.796 1.00 0.00 200 THR A CA 1
ATOM 1410 C C . THR A 1 199 ? 72.477 -4.933 -14.580 1.00 0.00 200 THR A C 1
ATOM 1411 O O . THR A 1 199 ? 72.303 -4.166 -15.540 1.00 0.00 200 THR A O 1
ATOM 1415 N N . ASP A 1 200 ? 72.521 -4.526 -13.317 1.00 0.00 201 ASP A N 1
ATOM 1416 C CA . ASP A 1 200 ? 72.306 -3.053 -12.922 1.00 0.00 201 ASP A CA 1
ATOM 1417 C C . ASP A 1 200 ? 73.253 -2.621 -11.770 1.00 0.00 201 ASP A C 1
ATOM 1418 O O . ASP A 1 200 ? 72.965 -2.848 -10.581 1.00 0.00 201 ASP A O 1
ATOM 1423 N N . ALA A 1 201 ? 74.332 -2.013 -12.197 1.00 0.00 202 ALA A N 1
ATOM 1424 C CA . ALA A 1 201 ? 75.401 -1.529 -11.343 1.00 0.00 202 ALA A CA 1
ATOM 1425 C C . ALA A 1 201 ? 74.873 -0.652 -10.164 1.00 0.00 202 ALA A C 1
ATOM 1426 O O . ALA A 1 201 ? 75.488 -0.583 -9.097 1.00 0.00 202 ALA A O 1
ATOM 1428 N N . UNK A 1 202 ? 73.746 -0.007 -10.366 1.00 0.00 203 UNK A N 1
ATOM 1429 C CA . UNK A 1 202 ? 73.153 0.918 -9.314 1.00 0.00 203 UNK A CA 1
ATOM 1430 C C . UNK A 1 202 ? 72.446 0.177 -8.151 1.00 0.00 203 UNK A C 1
ATOM 1431 O O . UNK A 1 202 ? 71.921 0.810 -7.209 1.00 0.00 203 UNK A O 1
ATOM 1435 N N . ILE A 1 203 ? 72.429 -1.143 -8.222 1.00 0.00 204 ILE A N 1
ATOM 1436 C CA . ILE A 1 203 ? 71.718 -1.972 -7.178 1.00 0.00 204 ILE A CA 1
ATOM 1437 C C . ILE A 1 203 ? 72.437 -1.811 -5.824 1.00 0.00 204 ILE A C 1
ATOM 1438 O O . ILE A 1 203 ? 73.655 -1.970 -5.722 1.00 0.00 204 ILE A O 1
ATOM 1443 N N . LYS A 1 204 ? 71.630 -1.486 -4.822 1.00 0.00 205 LYS A N 1
ATOM 1444 C CA . LYS A 1 204 ? 72.119 -1.204 -3.464 1.00 0.00 205 LYS A CA 1
ATOM 1445 C C . LYS A 1 204 ? 71.623 -2.251 -2.434 1.00 0.00 205 LYS A C 1
ATOM 1446 O O . LYS A 1 204 ? 72.166 -2.372 -1.320 1.00 0.00 205 LYS A O 1
ATOM 1452 N N . MET A 1 205 ? 70.614 -2.994 -2.822 1.00 0.00 206 MET A N 1
ATOM 1453 C CA . MET A 1 205 ? 70.017 -3.994 -1.956 1.00 0.00 206 MET A CA 1
ATOM 1454 C C . MET A 1 205 ? 69.202 -4.999 -2.745 1.00 0.00 206 MET A C 1
ATOM 1455 O O . MET A 1 205 ? 68.743 -4.696 -3.848 1.00 0.00 206 MET A O 1
ATOM 1460 N N . GLY A 1 206 ? 69.074 -6.143 -2.108 1.00 0.00 207 GLY A N 1
ATOM 1461 C CA . GLY A 1 206 ? 68.292 -7.245 -2.546 1.00 0.00 207 GLY A CA 1
ATOM 1462 C C . GLY A 1 206 ? 67.293 -7.527 -1.395 1.00 0.00 207 GLY A C 1
ATOM 1463 O O . GLY A 1 206 ? 67.689 -7.890 -0.278 1.00 0.00 207 GLY A O 1
ATOM 1464 N N . ILE A 1 207 ? 66.024 -7.339 -1.714 1.00 0.00 208 ILE A N 1
ATOM 1465 C CA . ILE A 1 207 ? 64.852 -7.572 -0.741 1.00 0.00 208 ILE A CA 1
ATOM 1466 C C . ILE A 1 207 ? 63.745 -8.489 -1.236 1.00 0.00 208 ILE A C 1
ATOM 1467 O O . ILE A 1 207 ? 63.360 -8.460 -2.422 1.00 0.00 208 ILE A O 1
ATOM 1472 N N . ILE A 1 208 ? 63.202 -9.284 -0.342 1.00 0.00 209 ILE A N 1
ATOM 1473 C CA . ILE A 1 208 ? 62.083 -10.125 -0.687 1.00 0.00 209 ILE A CA 1
ATOM 1474 C C . ILE A 1 208 ? 60.862 -9.732 0.142 1.00 0.00 209 ILE A C 1
ATOM 1475 O O . ILE A 1 208 ? 60.934 -9.648 1.375 1.00 0.00 209 ILE A O 1
ATOM 1480 N N . PHE A 1 209 ? 59.782 -9.497 -0.573 1.00 0.00 210 PHE A N 1
ATOM 1481 C CA . PHE A 1 209 ? 58.486 -9.196 0.019 1.00 0.00 210 PHE A CA 1
ATOM 1482 C C . PHE A 1 209 ? 57.511 -10.313 -0.409 1.00 0.00 210 PHE A C 1
ATOM 1483 O O . PHE A 1 209 ? 56.672 -10.126 -1.298 1.00 0.00 210 PHE A O 1
ATOM 1491 N N . GLY A 1 210 ? 57.644 -11.452 0.223 1.00 0.00 211 GLY A N 1
ATOM 1492 C CA . GLY A 1 210 ? 56.773 -12.646 -0.064 1.00 0.00 211 GLY A CA 1
ATOM 1493 C C . GLY A 1 210 ? 56.135 -13.107 1.236 1.00 0.00 211 GLY A C 1
ATOM 1494 O O . GLY A 1 210 ? 55.689 -12.291 2.052 1.00 0.00 211 GLY A O 1
ATOM 1495 N N . SER A 1 211 ? 56.089 -14.429 1.441 1.00 0.00 212 SER A N 1
ATOM 1496 C CA . SER A 1 211 ? 55.519 -14.966 2.726 1.00 0.00 212 SER A CA 1
ATOM 1497 C C . SER A 1 211 ? 56.365 -14.433 3.874 1.00 0.00 212 SER A C 1
ATOM 1498 O O . SER A 1 211 ? 55.836 -14.016 4.912 1.00 0.00 212 SER A O 1
ATOM 1501 N N . GLY A 1 212 ? 57.661 -14.474 3.624 1.00 0.00 213 GLY A N 1
ATOM 1502 C CA . GLY A 1 212 ? 58.675 -13.975 4.534 1.00 0.00 213 GLY A CA 1
ATOM 1503 C C . GLY A 1 212 ? 59.234 -12.743 3.910 1.00 0.00 213 GLY A C 1
ATOM 1504 O O . GLY A 1 212 ? 59.013 -12.504 2.717 1.00 0.00 213 GLY A O 1
ATOM 1505 N N . VAL A 1 213 ? 59.935 -11.995 4.715 1.00 0.00 214 VAL A N 1
ATOM 1506 C CA . VAL A 1 213 ? 60.551 -10.776 4.287 1.00 0.00 214 VAL A CA 1
ATOM 1507 C C . VAL A 1 213 ? 61.976 -10.738 4.855 1.00 0.00 214 VAL A C 1
ATOM 1508 O O . VAL A 1 213 ? 62.219 -11.124 6.013 1.00 0.00 214 VAL A O 1
ATOM 1512 N N . ASN A 1 214 ? 62.860 -10.272 4.008 1.00 0.00 215 ASN A N 1
ATOM 1513 C CA . ASN A 1 214 ? 64.252 -10.178 4.285 1.00 0.00 215 ASN A CA 1
ATOM 1514 C C . ASN A 1 214 ? 64.902 -9.336 3.177 1.00 0.00 215 ASN A C 1
ATOM 1515 O O . ASN A 1 214 ? 64.269 -9.039 2.143 1.00 0.00 215 ASN A O 1
ATOM 1520 N N . ALA A 1 215 ? 66.144 -8.979 3.427 1.00 0.00 216 ALA A N 1
ATOM 1521 C CA . ALA A 1 215 ? 66.965 -8.181 2.490 1.00 0.00 216 ALA A CA 1
ATOM 1522 C C . ALA A 1 215 ? 68.441 -8.493 2.662 1.00 0.00 216 ALA A C 1
ATOM 1523 O O . ALA A 1 215 ? 68.858 -9.045 3.688 1.00 0.00 216 ALA A O 1
ATOM 1525 N N . ALA A 1 216 ? 69.172 -8.116 1.634 1.00 0.00 217 ALA A N 1
ATOM 1526 C CA . ALA A 1 216 ? 70.631 -8.276 1.565 1.00 0.00 217 ALA A CA 1
ATOM 1527 C C . ALA A 1 216 ? 71.219 -7.018 0.949 1.00 0.00 217 ALA A C 1
ATOM 1528 O O . ALA A 1 216 ? 70.556 -6.334 0.157 1.00 0.00 217 ALA A O 1
ATOM 1530 N N . TYR A 1 217 ? 72.437 -6.745 1.321 1.00 0.00 218 TYR A N 1
ATOM 1531 C CA . TYR A 1 217 ? 73.158 -5.580 0.854 1.00 0.00 218 TYR A CA 1
ATOM 1532 C C . TYR A 1 217 ? 74.630 -5.864 1.015 1.00 0.00 218 TYR A C 1
ATOM 1533 O O . TYR A 1 217 ? 75.013 -6.919 1.524 1.00 0.00 218 TYR A O 1
ATOM 1542 N N . TRP A 1 218 ? 75.471 -4.947 0.584 1.00 0.00 219 TRP A N 1
ATOM 1543 C CA . TRP A 1 218 ? 76.916 -5.143 0.779 1.00 0.00 219 TRP A CA 1
ATOM 1544 C C . TRP A 1 218 ? 77.441 -4.238 1.850 1.00 0.00 219 TRP A C 1
ATOM 1545 O O . TRP A 1 218 ? 77.239 -3.013 1.795 1.00 0.00 219 TRP A O 1
ATOM 1556 N N . CYS A 1 219 ? 78.100 -4.831 2.810 1.00 0.00 220 CYS A N 1
ATOM 1557 C CA . CYS A 1 219 ? 78.745 -4.059 3.854 1.00 0.00 220 CYS A CA 1
ATOM 1558 C C . CYS A 1 219 ? 80.215 -4.143 3.546 1.00 0.00 220 CYS A C 1
ATOM 1559 O O . CYS A 1 219 ? 80.609 -4.497 2.426 1.00 0.00 220 CYS A O 1
ATOM 1562 N N . ASP A 1 220 ? 81.072 -3.837 4.443 1.00 0.00 221 ASP A N 1
ATOM 1563 C CA . ASP A 1 220 ? 82.474 -4.014 4.113 1.00 0.00 221 ASP A CA 1
ATOM 1564 C C . ASP A 1 220 ? 83.138 -4.609 5.393 1.00 0.00 221 ASP A C 1
ATOM 1565 O O . ASP A 1 220 ? 82.892 -4.162 6.534 1.00 0.00 221 ASP A O 1
ATOM 1570 N N . SER A 1 221 ? 83.926 -5.609 5.106 1.00 0.00 222 SER A N 1
ATOM 1571 C CA . SER A 1 221 ? 84.587 -6.501 6.093 1.00 0.00 222 SER A CA 1
ATOM 1572 C C . SER A 1 221 ? 85.221 -5.793 7.355 1.00 0.00 222 SER A C 1
ATOM 1573 O O . SER A 1 221 ? 85.360 -6.408 8.428 1.00 0.00 222 SER A O 1
ATOM 1576 N N . THR A 1 222 ? 85.576 -4.566 7.213 1.00 0.00 223 THR A N 1
ATOM 1577 C CA . THR A 1 222 ? 86.239 -3.781 8.282 1.00 0.00 223 THR A CA 1
ATOM 1578 C C . THR A 1 222 ? 85.168 -3.101 9.229 1.00 0.00 223 THR A C 1
ATOM 1579 O O . THR A 1 222 ? 85.479 -2.598 10.333 1.00 0.00 223 THR A O 1
ATOM 1583 N N . UNK A 1 223 ? 83.948 -3.096 8.796 1.00 0.00 224 UNK A N 1
ATOM 1584 C CA . UNK A 1 223 ? 82.872 -2.499 9.548 1.00 0.00 224 UNK A CA 1
ATOM 1585 C C . UNK A 1 223 ? 82.050 -3.603 10.188 1.00 0.00 224 UNK A C 1
ATOM 1586 O O . UNK A 1 223 ? 80.926 -3.377 10.672 1.00 0.00 224 UNK A O 1
ATOM 1591 N N . ILE A 1 224 ? 82.636 -4.799 10.191 1.00 0.00 225 ILE A N 1
ATOM 1592 C CA . ILE A 1 224 ? 81.960 -5.960 10.708 1.00 0.00 225 ILE A CA 1
ATOM 1593 C C . ILE A 1 224 ? 82.532 -6.417 12.141 1.00 0.00 225 ILE A C 1
ATOM 1594 O O . ILE A 1 224 ? 83.075 -5.620 12.931 1.00 0.00 225 ILE A O 1
ATOM 1599 N N . GLY A 1 225 ? 82.364 -7.674 12.429 1.00 0.00 226 GLY A N 1
ATOM 1600 C CA . GLY A 1 225 ? 82.804 -8.338 13.777 1.00 0.00 226 GLY A CA 1
ATOM 1601 C C . GLY A 1 225 ? 82.922 -9.864 13.494 1.00 0.00 226 GLY A C 1
ATOM 1602 O O . GLY A 1 225 ? 82.221 -10.696 14.114 1.00 0.00 226 GLY A O 1
ATOM 1603 N N . ASP A 1 226 ? 83.798 -10.045 12.567 1.00 0.00 227 ASP A N 1
ATOM 1604 C CA . ASP A 1 226 ? 84.134 -11.167 11.926 1.00 0.00 227 ASP A CA 1
ATOM 1605 C C . ASP A 1 226 ? 85.578 -10.960 11.653 1.00 0.00 227 ASP A C 1
ATOM 1606 O O . ASP A 1 226 ? 86.284 -11.840 11.140 1.00 0.00 227 ASP A O 1
ATOM 1611 N N . ALA A 1 227 ? 85.952 -9.736 12.039 1.00 0.00 228 ALA A N 1
ATOM 1612 C CA . ALA A 1 227 ? 87.299 -9.236 11.931 1.00 0.00 228 ALA A CA 1
ATOM 1613 C C . ALA A 1 227 ? 88.128 -9.878 12.983 1.00 0.00 228 ALA A C 1
ATOM 1614 O O . ALA A 1 227 ? 88.165 -9.399 14.131 1.00 0.00 228 ALA A O 1
ATOM 1616 N N . ALA A 1 228 ? 88.764 -10.940 12.533 1.00 0.00 229 ALA A N 1
ATOM 1617 C CA . ALA A 1 228 ? 89.584 -11.737 13.317 1.00 0.00 229 ALA A CA 1
ATOM 1618 C C . ALA A 1 228 ? 90.013 -12.929 12.505 1.00 0.00 229 ALA A C 1
ATOM 1619 O O . ALA A 1 228 ? 90.842 -13.721 12.939 1.00 0.00 229 ALA A O 1
ATOM 1621 N N . ASP A 1 229 ? 89.434 -13.029 11.322 1.00 0.00 230 ASP A N 1
ATOM 1622 C CA . ASP A 1 229 ? 89.734 -14.143 10.395 1.00 0.00 230 ASP A CA 1
ATOM 1623 C C . ASP A 1 229 ? 89.689 -13.643 8.967 1.00 0.00 230 ASP A C 1
ATOM 1624 O O . ASP A 1 229 ? 88.661 -13.147 8.495 1.00 0.00 230 ASP A O 1
ATOM 1629 N N . GLY A 1 230 ? 90.796 -13.762 8.251 1.00 0.00 231 GLY A N 1
ATOM 1630 C CA . GLY A 1 230 ? 90.784 -13.296 6.775 1.00 0.00 231 GLY A CA 1
ATOM 1631 C C . GLY A 1 230 ? 92.166 -13.462 6.091 1.00 0.00 231 GLY A C 1
ATOM 1632 O O . GLY A 1 230 ? 92.664 -14.589 5.889 1.00 0.00 231 GLY A O 1
ATOM 1633 N N . GLY A 1 231 ? 92.740 -12.308 5.736 1.00 0.00 232 GLY A N 1
ATOM 1634 C CA . GLY A 1 231 ? 94.146 -12.251 5.216 1.00 0.00 232 GLY A CA 1
ATOM 1635 C C . GLY A 1 231 ? 94.332 -11.913 3.715 1.00 0.00 232 GLY A C 1
ATOM 1636 O O . GLY A 1 231 ? 95.196 -11.083 3.364 1.00 0.00 232 GLY A O 1
ATOM 1637 N N . UNK A 1 232 ? 93.546 -12.560 2.933 1.00 0.00 233 UNK A N 1
ATOM 1638 C CA . UNK A 1 232 ? 93.561 -12.472 1.495 1.00 0.00 233 UNK A CA 1
ATOM 1639 C C . UNK A 1 232 ? 92.462 -11.546 1.058 1.00 0.00 233 UNK A C 1
ATOM 1640 O O . UNK A 1 232 ? 92.344 -11.205 -0.137 1.00 0.00 233 UNK A O 1
ATOM 1644 N N . UNK A 1 233 ? 91.682 -11.169 2.066 1.00 0.00 234 UNK A N 1
ATOM 1645 C CA . UNK A 1 233 ? 90.569 -10.294 1.898 1.00 0.00 234 UNK A CA 1
ATOM 1646 C C . UNK A 1 233 ? 91.056 -8.875 1.995 1.00 0.00 234 UNK A C 1
ATOM 1647 O O . UNK A 1 233 ? 91.542 -8.448 3.064 1.00 0.00 234 UNK A O 1
ATOM 1650 N N . GLY A 1 234 ? 90.866 -8.283 0.833 1.00 0.00 235 GLY A N 1
ATOM 1651 C CA . GLY A 1 234 ? 91.194 -6.893 0.465 1.00 0.00 235 GLY A CA 1
ATOM 1652 C C . GLY A 1 234 ? 91.357 -5.993 1.646 1.00 0.00 235 GLY A C 1
ATOM 1653 O O . GLY A 1 234 ? 91.555 -4.788 1.471 1.00 0.00 235 GLY A O 1
ATOM 1654 N N . GLY A 1 235 ? 91.257 -6.624 2.788 1.00 0.00 236 GLY A N 1
ATOM 1655 C CA . GLY A 1 235 ? 91.457 -5.998 4.125 1.00 0.00 236 GLY A CA 1
ATOM 1656 C C . GLY A 1 235 ? 90.481 -4.871 4.441 1.00 0.00 236 GLY A C 1
ATOM 1657 O O . GLY A 1 235 ? 90.729 -4.065 5.357 1.00 0.00 236 GLY A O 1
ATOM 1658 N N . ALA A 1 236 ? 89.401 -4.834 3.693 1.00 0.00 237 ALA A N 1
ATOM 1659 C CA . ALA A 1 236 ? 88.413 -3.820 3.850 1.00 0.00 237 ALA A CA 1
ATOM 1660 C C . ALA A 1 236 ? 87.746 -3.473 2.527 1.00 0.00 237 ALA A C 1
ATOM 1661 O O . ALA A 1 236 ? 87.922 -2.363 1.994 1.00 0.00 237 ALA A O 1
ATOM 1663 N N . GLY A 1 237 ? 86.966 -4.452 2.019 1.00 0.00 238 GLY A N 1
ATOM 1664 C CA . GLY A 1 237 ? 86.244 -4.273 0.879 1.00 0.00 238 GLY A CA 1
ATOM 1665 C C . GLY A 1 237 ? 85.428 -5.465 0.445 1.00 0.00 238 GLY A C 1
ATOM 1666 O O . GLY A 1 237 ? 85.991 -6.530 0.174 1.00 0.00 238 GLY A O 1
ATOM 1667 N N . UNK A 1 238 ? 84.134 -5.137 0.421 1.00 0.00 239 UNK A N 1
ATOM 1668 C CA . UNK A 1 238 ? 83.055 -5.929 -0.216 1.00 0.00 239 UNK A CA 1
ATOM 1669 C C . UNK A 1 238 ? 82.466 -7.214 0.435 1.00 0.00 239 UNK A C 1
ATOM 1670 O O . UNK A 1 238 ? 82.751 -8.351 0.006 1.00 0.00 239 UNK A O 1
ATOM 1673 N N . MET A 1 239 ? 81.625 -7.055 1.447 1.00 0.00 240 MET A N 1
ATOM 1674 C CA . MET A 1 239 ? 80.989 -8.250 2.076 1.00 0.00 240 MET A CA 1
ATOM 1675 C C . MET A 1 239 ? 79.425 -8.143 2.088 1.00 0.00 240 MET A C 1
ATOM 1676 O O . MET A 1 239 ? 78.828 -7.247 2.728 1.00 0.00 240 MET A O 1
ATOM 1681 N N . UNK A 1 240 ? 78.844 -9.094 1.359 1.00 0.00 241 UNK A N 1
ATOM 1682 C CA . UNK A 1 240 ? 77.374 -9.264 1.217 1.00 0.00 241 UNK A CA 1
ATOM 1683 C C . UNK A 1 240 ? 76.823 -9.928 2.476 1.00 0.00 241 UNK A C 1
ATOM 1684 O O . UNK A 1 240 ? 77.369 -10.938 2.960 1.00 0.00 241 UNK A O 1
ATOM 1689 N N . ILE A 1 241 ? 75.741 -9.351 2.979 1.00 0.00 242 ILE A N 1
ATOM 1690 C CA . ILE A 1 241 ? 75.115 -9.825 4.188 1.00 0.00 242 ILE A CA 1
ATOM 1691 C C . ILE A 1 241 ? 73.623 -10.214 3.990 1.00 0.00 242 ILE A C 1
ATOM 1692 O O . ILE A 1 241 ? 72.837 -9.512 3.306 1.00 0.00 242 ILE A O 1
ATOM 1697 N N . CYS A 1 242 ? 73.317 -11.337 4.610 1.00 0.00 243 CYS A N 1
ATOM 1698 C CA . CYS A 1 242 ? 71.991 -11.897 4.678 1.00 0.00 243 CYS A CA 1
ATOM 1699 C C . CYS A 1 242 ? 71.429 -11.441 6.052 1.00 0.00 243 CYS A C 1
ATOM 1700 O O . CYS A 1 242 ? 71.600 -12.110 7.081 1.00 0.00 243 CYS A O 1
ATOM 1703 N N . CYS A 1 243 ? 70.782 -10.316 6.037 1.00 0.00 244 CYS A N 1
ATOM 1704 C CA . CYS A 1 243 ? 70.230 -9.699 7.239 1.00 0.00 244 CYS A CA 1
ATOM 1705 C C . CYS A 1 243 ? 69.379 -10.681 8.102 1.00 0.00 244 CYS A C 1
ATOM 1706 O O . CYS A 1 243 ? 69.619 -10.842 9.314 1.00 0.00 244 CYS A O 1
ATOM 1709 N N . ASP A 1 244 ? 68.438 -11.281 7.430 1.00 0.00 245 ASP A N 1
ATOM 1710 C CA . ASP A 1 244 ? 67.429 -12.154 8.006 1.00 0.00 245 ASP A CA 1
ATOM 1711 C C . ASP A 1 244 ? 66.780 -11.353 9.163 1.00 0.00 245 ASP A C 1
ATOM 1712 O O . ASP A 1 244 ? 66.673 -11.807 10.312 1.00 0.00 245 ASP A O 1
ATOM 1717 N N . GLN A 1 245 ? 66.357 -10.151 8.737 1.00 0.00 246 GLN A N 1
ATOM 1718 C CA . GLN A 1 245 ? 65.709 -9.103 9.605 1.00 0.00 246 GLN A CA 1
ATOM 1719 C C . GLN A 1 245 ? 64.207 -9.270 9.802 1.00 0.00 246 GLN A C 1
ATOM 1720 O O . GLN A 1 245 ? 63.530 -8.334 10.238 1.00 0.00 246 GLN A O 1
ATOM 1726 N N . SER A 1 246 ? 63.686 -10.410 9.491 1.00 0.00 247 SER A N 1
ATOM 1727 C CA . SER A 1 246 ? 62.278 -10.652 9.671 1.00 0.00 247 SER A CA 1
ATOM 1728 C C . SER A 1 246 ? 62.031 -10.834 11.213 1.00 0.00 247 SER A C 1
ATOM 1729 O O . SER A 1 246 ? 60.911 -11.101 11.682 1.00 0.00 247 SER A O 1
ATOM 1732 N N . SER A 1 247 ? 63.122 -10.668 11.956 1.00 0.00 248 SER A N 1
ATOM 1733 C CA . SER A 1 247 ? 63.142 -10.850 13.442 1.00 0.00 248 SER A CA 1
ATOM 1734 C C . SER A 1 247 ? 63.340 -9.547 14.233 1.00 0.00 248 SER A C 1
ATOM 1735 O O . SER A 1 247 ? 63.382 -9.561 15.472 1.00 0.00 248 SER A O 1
ATOM 1738 N N . PHE A 1 248 ? 63.463 -8.448 13.539 1.00 0.00 249 PHE A N 1
ATOM 1739 C CA . PHE A 1 248 ? 63.673 -7.187 14.190 1.00 0.00 249 PHE A CA 1
ATOM 1740 C C . PHE A 1 248 ? 62.451 -6.849 15.080 1.00 0.00 249 PHE A C 1
ATOM 1741 O O . PHE A 1 248 ? 61.297 -6.999 14.650 1.00 0.00 249 PHE A O 1
ATOM 1749 N N . ARG A 1 249 ? 62.847 -6.426 16.245 1.00 0.00 250 ARG A N 1
ATOM 1750 C CA . ARG A 1 249 ? 62.021 -5.965 17.397 1.00 0.00 250 ARG A CA 1
ATOM 1751 C C . ARG A 1 249 ? 61.149 -7.064 18.040 1.00 0.00 250 ARG A C 1
ATOM 1752 O O . ARG A 1 249 ? 59.955 -6.859 18.325 1.00 0.00 250 ARG A O 1
ATOM 1760 N N . LYS A 1 250 ? 61.775 -8.219 18.26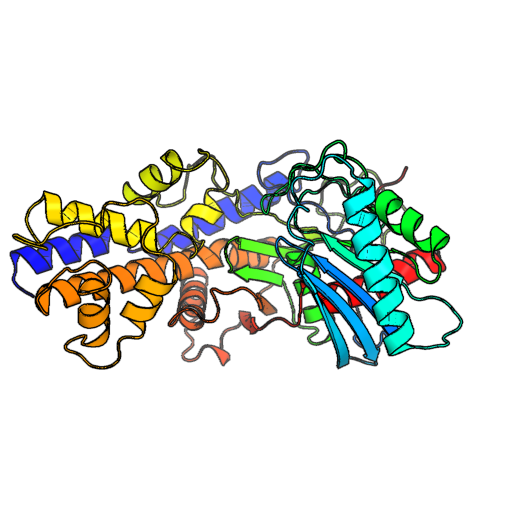3 1.00 0.00 251 LYS A N 1
ATOM 1761 C CA . LYS A 1 250 ? 61.120 -9.315 18.960 1.00 0.00 251 LYS A CA 1
ATOM 1762 C C . LYS A 1 250 ? 61.135 -8.892 20.436 1.00 0.00 251 LYS A C 1
ATOM 1763 O O . LYS A 1 250 ? 60.536 -9.537 21.305 1.00 0.00 251 LYS A O 1
ATOM 1769 N N . ALA A 1 251 ? 61.858 -7.763 20.638 1.00 0.00 252 ALA A N 1
ATOM 1770 C CA . ALA A 1 251 ? 61.998 -7.098 21.978 1.00 0.00 252 ALA A CA 1
ATOM 1771 C C . ALA A 1 251 ? 60.812 -6.125 22.204 1.00 0.00 252 ALA A C 1
ATOM 1772 O O . ALA A 1 251 ? 60.451 -5.819 23.337 1.00 0.00 252 ALA A O 1
ATOM 1774 N N . PHE A 1 252 ? 60.266 -5.677 21.131 1.00 0.00 253 PHE A N 1
ATOM 1775 C CA . PHE A 1 252 ? 59.101 -4.819 21.115 1.00 0.00 253 PHE A CA 1
ATOM 1776 C C . PHE A 1 252 ? 59.229 -3.383 21.777 1.00 0.00 253 PHE A C 1
ATOM 1777 O O . PHE A 1 252 ? 58.255 -2.797 22.198 1.00 0.00 253 PHE A O 1
ATOM 1785 N N . PRO A 1 253 ? 60.391 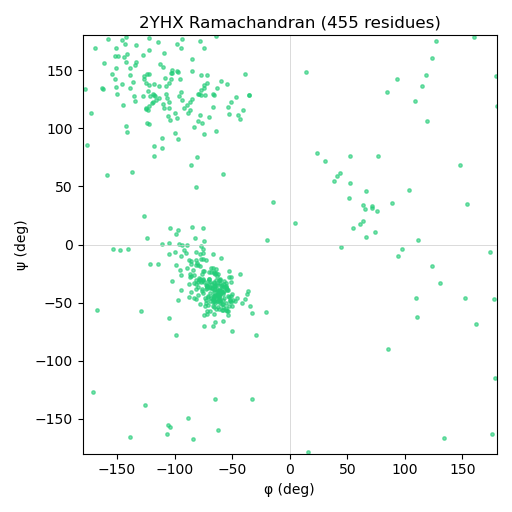-2.707 22.021 1.00 0.00 254 PRO A N 1
ATOM 1786 C CA . PRO A 1 253 ? 60.435 -1.296 22.309 1.00 0.00 254 PRO A CA 1
ATOM 1787 C C . PRO A 1 253 ? 59.848 -0.414 21.154 1.00 0.00 254 PRO A C 1
ATOM 1788 O O . PRO A 1 253 ? 59.615 0.822 21.345 1.00 0.00 254 PRO A O 1
ATOM 1792 N N . SER A 1 254 ? 59.560 -0.924 19.895 1.00 0.00 255 SER A N 1
ATOM 1793 C CA . SER A 1 254 ? 59.098 0.154 18.910 1.00 0.00 255 SER A CA 1
ATOM 1794 C C . SER A 1 254 ? 58.150 -0.208 17.680 1.00 0.00 255 SER A C 1
ATOM 1795 O O . SER A 1 254 ? 57.724 0.686 16.925 1.00 0.00 255 SER A O 1
ATOM 1798 N N . LEU A 1 255 ? 57.795 -1.436 17.432 1.00 0.00 256 LEU A N 1
ATOM 1799 C CA . LEU A 1 255 ? 56.800 -1.660 16.293 1.00 0.00 256 LEU A CA 1
ATOM 1800 C C . LEU A 1 255 ? 55.405 -1.266 16.835 1.00 0.00 256 LEU A C 1
ATOM 1801 O O . LEU A 1 255 ? 55.098 -1.475 18.019 1.00 0.00 256 LEU A O 1
ATOM 1806 N N . PRO A 1 256 ? 54.434 -0.678 16.033 1.00 0.00 257 PRO A N 1
ATOM 1807 C CA . PRO A 1 256 ? 53.135 -0.299 16.528 1.00 0.00 257 PRO A CA 1
ATOM 1808 C C . PRO A 1 256 ? 52.244 -1.483 16.446 1.00 0.00 257 PRO A C 1
ATOM 1809 O O . PRO A 1 256 ? 51.295 -1.479 15.607 1.00 0.00 257 PRO A O 1
ATOM 1813 N N . GLN A 1 257 ? 52.587 -2.427 17.294 1.00 0.00 258 GLN A N 1
ATOM 1814 C CA . GLN A 1 257 ? 51.893 -3.666 17.466 1.00 0.00 258 GLN A CA 1
ATOM 1815 C C . GLN A 1 257 ? 50.489 -3.323 18.160 1.00 0.00 258 GLN A C 1
ATOM 1816 O O . GLN A 1 257 ? 50.430 -2.936 19.334 1.00 0.00 258 GLN A O 1
ATOM 1822 N N . ILE A 1 258 ? 49.497 -3.482 17.376 1.00 0.00 259 ILE A N 1
ATOM 1823 C CA . ILE A 1 258 ? 47.995 -3.313 17.678 1.00 0.00 259 ILE A CA 1
ATOM 1824 C C . ILE A 1 258 ? 47.559 -4.622 18.454 1.00 0.00 259 ILE A C 1
ATOM 1825 O O . ILE A 1 258 ? 48.352 -5.586 18.604 1.00 0.00 259 ILE A O 1
ATOM 1830 N N . UNK A 1 259 ? 46.305 -4.670 18.910 1.00 0.00 260 UNK A N 1
ATOM 1831 C CA . UNK A 1 259 ? 45.797 -5.906 19.654 1.00 0.00 260 UNK A CA 1
ATOM 1832 C C . UNK A 1 259 ? 45.624 -7.120 18.671 1.00 0.00 260 UNK A C 1
ATOM 1833 O O . UNK A 1 259 ? 45.799 -8.292 19.056 1.00 0.00 260 UNK A O 1
ATOM 1836 N N . TYR A 1 260 ? 45.296 -6.795 17.448 1.00 0.00 261 TYR A N 1
ATOM 1837 C CA . TYR A 1 260 ? 45.100 -7.782 16.375 1.00 0.00 261 TYR A CA 1
ATOM 1838 C C . TYR A 1 260 ? 46.407 -8.515 16.104 1.00 0.00 261 TYR A C 1
ATOM 1839 O O . TYR A 1 260 ? 46.417 -9.730 15.844 1.00 0.00 261 TYR A O 1
ATOM 1848 N N . LEU A 1 261 ? 47.486 -7.737 16.177 1.00 0.00 262 LEU A N 1
ATOM 1849 C CA . LEU A 1 261 ? 48.851 -8.251 15.934 1.00 0.00 262 LEU A CA 1
ATOM 1850 C C . LEU A 1 261 ? 49.319 -9.151 17.091 1.00 0.00 262 LEU A C 1
ATOM 1851 O O . LEU A 1 261 ? 49.997 -10.162 16.877 1.00 0.00 262 LEU A O 1
ATOM 1856 N N . UNK A 1 262 ? 48.956 -8.779 18.314 1.00 0.00 263 UNK A N 1
ATOM 1857 C CA . UNK A 1 262 ? 49.324 -9.590 19.501 1.00 0.00 263 UNK A CA 1
ATOM 1858 C C . UNK A 1 262 ? 48.695 -10.973 19.353 1.00 0.00 263 UNK A C 1
ATOM 1859 O O . UNK A 1 262 ? 49.356 -12.009 19.533 1.00 0.00 263 UNK A O 1
ATOM 1863 N N . THR A 1 263 ? 47.418 -10.935 19.018 1.00 0.00 264 THR A N 1
ATOM 1864 C CA . THR A 1 263 ? 46.618 -12.122 18.838 1.00 0.00 264 THR A CA 1
ATOM 1865 C C . THR A 1 263 ? 47.231 -13.048 17.836 1.00 0.00 264 THR A C 1
ATOM 1866 O O . THR A 1 263 ? 47.386 -14.242 18.110 1.00 0.00 264 THR A O 1
ATOM 1870 N N . LEU A 1 264 ? 47.569 -12.471 16.673 1.00 0.00 265 LEU A N 1
ATOM 1871 C CA . LEU A 1 264 ? 48.175 -13.267 15.550 1.00 0.00 265 LEU A CA 1
ATOM 1872 C C . LEU A 1 264 ? 49.470 -13.953 16.048 1.00 0.00 265 LEU A C 1
ATOM 1873 O O . LEU A 1 264 ? 49.742 -15.115 15.732 1.00 0.00 265 LEU A O 1
ATOM 1878 N N . ASN A 1 265 ? 50.233 -13.189 16.826 1.00 0.00 266 ASN A N 1
ATOM 1879 C CA . ASN A 1 265 ? 51.512 -13.679 17.461 1.00 0.00 266 ASN A CA 1
ATOM 1880 C C . ASN A 1 265 ? 51.234 -14.962 18.241 1.00 0.00 266 ASN A C 1
ATOM 1881 O O . ASN A 1 265 ? 51.801 -16.030 17.949 1.00 0.00 266 ASN A O 1
ATOM 1886 N N . UNK A 1 266 ? 50.356 -14.779 19.200 1.00 0.00 267 UNK A N 1
ATOM 1887 C CA . UNK A 1 266 ? 49.897 -15.818 20.109 1.00 0.00 267 UNK A CA 1
ATOM 1888 C C . UNK A 1 266 ? 49.432 -17.063 19.465 1.00 0.00 267 UNK A C 1
ATOM 1889 O O . UNK A 1 266 ? 49.752 -18.172 19.918 1.00 0.00 267 UNK A O 1
ATOM 1892 N N . UNK A 1 267 ? 48.668 -16.944 18.428 1.00 0.00 268 UNK A N 1
ATOM 1893 C CA . UNK A 1 267 ? 48.155 -18.086 17.878 1.00 0.00 268 UNK A CA 1
ATOM 1894 C C . UNK A 1 267 ? 49.157 -18.730 16.984 1.00 0.00 268 UNK A C 1
ATOM 1895 O O . UNK A 1 267 ? 48.941 -19.833 16.496 1.00 0.00 268 UNK A O 1
ATOM 1900 N N . SER A 1 268 ? 50.268 -18.061 16.775 1.00 0.00 269 SER A N 1
ATOM 1901 C CA . SER A 1 268 ? 51.319 -18.615 15.924 1.00 0.00 269 SER A CA 1
ATOM 1902 C C . SER A 1 268 ? 52.203 -19.531 16.688 1.00 0.00 269 SER A C 1
ATOM 1903 O O . SER A 1 268 ? 52.254 -19.464 17.923 1.00 0.00 269 SER A O 1
ATOM 1906 N N . PRO A 1 269 ? 52.954 -20.445 15.999 1.00 0.00 270 PRO A N 1
ATOM 1907 C CA . PRO A 1 269 ? 53.938 -21.279 16.693 1.00 0.00 270 PRO A CA 1
ATOM 1908 C C . PRO A 1 269 ? 54.860 -20.204 17.322 1.00 0.00 270 PRO A C 1
ATOM 1909 O O . PRO A 1 269 ? 56.101 -20.143 16.990 1.00 0.00 270 PRO A O 1
ATOM 1913 N N . UNK A 1 270 ? 54.146 -19.491 18.124 1.00 0.00 271 UNK A N 1
ATOM 1914 C CA . UNK A 1 270 ? 54.475 -18.301 18.903 1.00 0.00 271 UNK A CA 1
ATOM 1915 C C . UNK A 1 270 ? 55.761 -17.479 18.563 1.00 0.00 271 UNK A C 1
ATOM 1916 O O . UNK A 1 270 ? 56.485 -17.802 17.603 1.00 0.00 271 UNK A O 1
ATOM 1919 N N . ALA A 1 271 ? 55.721 -16.546 19.485 1.00 0.00 272 ALA A N 1
ATOM 1920 C CA . ALA A 1 271 ? 56.557 -15.341 19.905 1.00 0.00 272 ALA A CA 1
ATOM 1921 C C . ALA A 1 271 ? 57.865 -14.850 19.061 1.00 0.00 272 ALA A C 1
ATOM 1922 O O . ALA A 1 271 ? 58.716 -14.084 19.570 1.00 0.00 272 ALA A O 1
ATOM 1924 N N . UNK A 1 272 ? 58.010 -15.246 17.845 1.00 0.00 273 UNK A N 1
ATOM 1925 C CA . UNK A 1 272 ? 59.241 -14.903 17.017 1.00 0.00 273 UNK A CA 1
ATOM 1926 C C . UNK A 1 272 ? 58.904 -14.173 15.733 1.00 0.00 273 UNK A C 1
ATOM 1927 O O . UNK A 1 272 ? 57.741 -13.959 15.424 1.00 0.00 273 UNK A O 1
ATOM 1931 N N . LYS A 1 273 ? 59.995 -13.834 15.025 1.00 0.00 274 LYS A N 1
ATOM 1932 C CA . LYS A 1 273 ? 59.937 -13.138 13.666 1.00 0.00 274 LYS A CA 1
ATOM 1933 C C . LYS A 1 273 ? 58.866 -12.060 13.633 1.00 0.00 274 LYS A C 1
ATOM 1934 O O . LYS A 1 273 ? 57.937 -12.116 12.808 1.00 0.00 274 LYS A O 1
ATOM 1940 N N . THR A 1 274 ? 58.991 -11.090 14.513 1.00 0.00 275 THR A N 1
ATOM 1941 C CA . THR A 1 274 ? 57.955 -10.084 14.651 1.00 0.00 275 THR A CA 1
ATOM 1942 C C . THR A 1 274 ? 58.015 -9.000 13.557 1.00 0.00 275 THR A C 1
ATOM 1943 O O . THR A 1 274 ? 56.983 -8.408 13.186 1.00 0.00 275 THR A O 1
ATOM 1947 N N . PHE A 1 275 ? 59.181 -8.685 12.997 1.00 0.00 276 PHE A N 1
ATOM 1948 C CA . PHE A 1 275 ? 59.151 -7.718 11.924 1.00 0.00 276 PHE A CA 1
ATOM 1949 C C . PHE A 1 275 ? 58.368 -8.402 10.759 1.00 0.00 276 PHE A C 1
ATOM 1950 O O . PHE A 1 275 ? 57.562 -7.778 10.063 1.00 0.00 276 PHE A O 1
ATOM 1958 N N . UNK A 1 276 ? 58.606 -9.712 10.572 1.00 0.00 277 UNK A N 1
ATOM 1959 C CA . UNK A 1 276 ? 57.894 -10.479 9.479 1.00 0.00 277 UNK A CA 1
ATOM 1960 C C . UNK A 1 276 ? 56.387 -10.506 9.707 1.00 0.00 277 UNK A C 1
ATOM 1961 O O . UNK A 1 276 ? 55.599 -10.314 8.771 1.00 0.00 277 UNK A O 1
ATOM 1966 N N . LYS A 1 277 ? 56.002 -10.738 10.937 1.00 0.00 278 LYS A N 1
ATOM 1967 C CA . LYS A 1 277 ? 54.614 -10.811 11.286 1.00 0.00 278 LYS A CA 1
ATOM 1968 C C . LYS A 1 277 ? 53.931 -9.480 11.061 1.00 0.00 278 LYS A C 1
ATOM 1969 O O . LYS A 1 277 ? 52.742 -9.430 10.745 1.00 0.00 278 LYS A O 1
ATOM 1975 N N . ASN A 1 278 ? 54.690 -8.376 11.214 1.00 0.00 279 ASN A N 1
ATOM 1976 C CA . ASN A 1 278 ? 54.056 -7.015 11.068 1.00 0.00 279 ASN A CA 1
ATOM 1977 C C . ASN A 1 278 ? 54.151 -6.401 9.669 1.00 0.00 279 ASN A C 1
ATOM 1978 O O . ASN A 1 278 ? 53.653 -5.290 9.430 1.00 0.00 279 ASN A O 1
ATOM 1983 N N . SER A 1 279 ? 54.765 -7.085 8.739 1.00 0.00 280 SER A N 1
ATOM 1984 C CA . SER A 1 279 ? 54.847 -6.538 7.370 1.00 0.00 280 SER A CA 1
ATOM 1985 C C . SER A 1 279 ? 54.667 -7.642 6.302 1.00 0.00 280 SER A C 1
ATOM 1986 O O . SER A 1 279 ? 54.639 -7.370 5.092 1.00 0.00 280 SER A O 1
ATOM 1989 N N . UNK A 1 280 ? 54.549 -8.878 6.745 1.00 0.00 281 UNK A N 1
ATOM 1990 C CA . UNK A 1 280 ? 54.336 -10.023 5.796 1.00 0.00 281 UNK A CA 1
ATOM 1991 C C . UNK A 1 280 ? 52.897 -9.992 5.369 1.00 0.00 281 UNK A C 1
ATOM 1992 O O . UNK A 1 280 ? 51.995 -9.929 6.208 1.00 0.00 281 UNK A O 1
ATOM 1995 N N . ALA A 1 281 ? 52.662 -10.030 4.089 1.00 0.00 282 ALA A N 1
ATOM 1996 C CA . ALA A 1 281 ? 51.312 -9.978 3.611 1.00 0.00 282 ALA A CA 1
ATOM 1997 C C . ALA A 1 281 ? 50.644 -11.326 3.772 1.00 0.00 282 ALA A C 1
ATOM 1998 O O . ALA A 1 281 ? 49.441 -11.460 3.558 1.00 0.00 282 ALA A O 1
ATOM 2000 N N . LYS A 1 282 ? 51.435 -12.316 4.151 1.00 0.00 283 LYS A N 1
ATOM 2001 C CA . LYS A 1 282 ? 50.921 -13.667 4.330 1.00 0.00 283 LYS A CA 1
ATOM 2002 C C . LYS A 1 282 ? 49.818 -13.652 5.435 1.00 0.00 283 LYS A C 1
ATOM 2003 O O . LYS A 1 282 ? 48.866 -14.448 5.419 1.00 0.00 283 LYS A O 1
ATOM 2009 N N . ASN A 1 283 ? 49.960 -12.738 6.361 1.00 0.00 284 ASN A N 1
ATOM 2010 C CA . ASN A 1 283 ? 49.024 -12.610 7.487 1.00 0.00 284 ASN A CA 1
ATOM 2011 C C . ASN A 1 283 ? 47.977 -11.520 7.307 1.00 0.00 284 ASN A C 1
ATOM 2012 O O . ASN A 1 283 ? 47.236 -11.192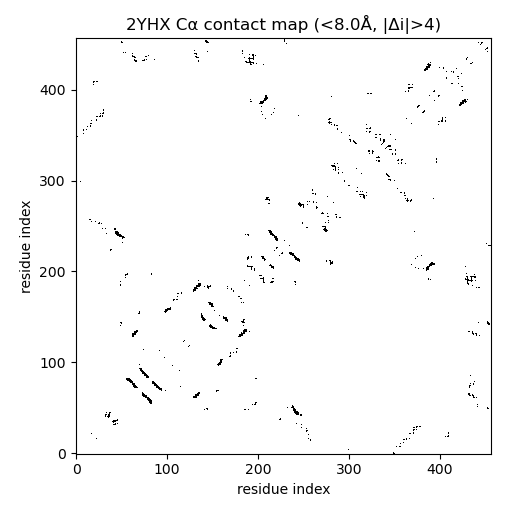 8.241 1.00 0.00 284 ASN A O 1
ATOM 2017 N N . UNK A 1 284 ? 47.864 -10.924 6.147 1.00 0.00 285 UNK A N 1
ATOM 2018 C CA . UNK A 1 284 ? 46.918 -9.764 6.048 1.00 0.00 285 UNK A CA 1
ATOM 2019 C C . UNK A 1 284 ? 45.401 -10.145 6.000 1.00 0.00 285 UNK A C 1
ATOM 2020 O O . UNK A 1 284 ? 44.537 -9.327 6.329 1.00 0.00 285 UNK A O 1
ATOM 2025 N N . GLY A 1 285 ? 45.082 -11.353 5.602 1.00 0.00 286 GLY A N 1
ATOM 2026 C CA . GLY A 1 285 ? 43.655 -11.799 5.535 1.00 0.00 286 GLY A CA 1
ATOM 2027 C C . GLY A 1 285 ? 43.148 -12.128 6.982 1.00 0.00 286 GLY A C 1
ATOM 2028 O O . GLY A 1 285 ? 41.961 -11.943 7.322 1.00 0.00 286 GLY A O 1
ATOM 2029 N N . GLN A 1 286 ? 44.086 -12.611 7.793 1.00 0.00 287 GLN A N 1
ATOM 2030 C CA . GLN A 1 286 ? 43.811 -12.995 9.211 1.00 0.00 287 GLN A CA 1
ATOM 2031 C C . GLN A 1 286 ? 43.705 -11.744 10.098 1.00 0.00 287 GLN A C 1
ATOM 2032 O O . GLN A 1 286 ? 43.045 -11.755 11.151 1.00 0.00 287 GLN A O 1
ATOM 2038 N N . SER A 1 287 ? 44.351 -10.674 9.674 1.00 0.00 288 SER A N 1
ATOM 2039 C CA . SER A 1 287 ? 44.274 -9.426 10.405 1.00 0.00 288 SER A CA 1
ATOM 2040 C C . SER A 1 287 ? 42.914 -8.757 10.047 1.00 0.00 288 SER A C 1
ATOM 2041 O O . SER A 1 287 ? 42.314 -8.039 10.850 1.00 0.00 288 SER A O 1
ATOM 2044 N N . LEU A 1 288 ? 42.482 -9.033 8.842 1.00 0.00 289 LEU A N 1
ATOM 2045 C CA . LEU A 1 288 ? 41.209 -8.517 8.272 1.00 0.00 289 LEU A CA 1
ATOM 2046 C C . LEU A 1 288 ? 40.020 -9.225 8.983 1.00 0.00 289 LEU A C 1
ATOM 2047 O O . LEU A 1 288 ? 39.031 -8.589 9.378 1.00 0.00 289 LEU A O 1
ATOM 2052 N N . ARG A 1 289 ? 40.195 -10.519 9.109 1.00 0.00 290 ARG A N 1
ATOM 2053 C CA . ARG A 1 289 ? 39.207 -11.458 9.726 1.00 0.00 290 ARG A CA 1
ATOM 2054 C C . ARG A 1 289 ? 38.916 -11.114 11.187 1.00 0.00 290 ARG A C 1
ATOM 2055 O O . ARG A 1 289 ? 37.766 -11.212 11.643 1.00 0.00 290 ARG A O 1
ATOM 2063 N N . ASP A 1 290 ? 39.985 -10.724 11.881 1.00 0.00 291 ASP A N 1
ATOM 2064 C CA . ASP A 1 290 ? 39.922 -10.381 13.325 1.00 0.00 291 ASP A CA 1
ATOM 2065 C C . ASP A 1 290 ? 39.088 -9.129 13.565 1.00 0.00 291 ASP A C 1
ATOM 2066 O O . ASP A 1 290 ? 38.233 -9.101 14.450 1.00 0.00 291 ASP A O 1
ATOM 2071 N N . VAL A 1 291 ? 39.321 -8.086 12.782 1.00 0.00 292 VAL A N 1
ATOM 2072 C CA . VAL A 1 291 ? 38.520 -6.821 12.967 1.00 0.00 292 VAL A CA 1
ATOM 2073 C C . VAL A 1 291 ? 37.076 -7.006 12.568 1.00 0.00 292 VAL A C 1
ATOM 2074 O O . VAL A 1 291 ? 36.169 -6.400 13.158 1.00 0.00 292 VAL A O 1
ATOM 2078 N N . LEU A 1 292 ? 36.890 -7.830 11.564 1.00 0.00 293 LEU A N 1
ATOM 2079 C CA . LEU A 1 292 ? 35.591 -8.120 11.058 1.00 0.00 293 LEU A CA 1
ATOM 2080 C C . LEU A 1 292 ? 34.799 -8.832 12.187 1.00 0.00 293 LEU A C 1
ATOM 2081 O O . LEU A 1 292 ? 33.718 -8.387 12.587 1.00 0.00 293 LEU A O 1
ATOM 2086 N N . MET A 1 293 ? 35.373 -9.914 12.669 1.00 0.00 294 MET A N 1
ATOM 2087 C CA . MET A 1 293 ? 34.790 -10.722 13.769 1.00 0.00 294 MET A CA 1
ATOM 2088 C C . MET A 1 293 ? 34.505 -9.836 15.029 1.00 0.00 294 MET A C 1
ATOM 2089 O O . MET A 1 293 ? 33.545 -10.065 15.785 1.00 0.00 294 MET A O 1
ATOM 2094 N N . UNK A 1 294 ? 35.356 -8.865 15.202 1.00 0.00 295 UNK A N 1
ATOM 2095 C CA . UNK A 1 294 ? 35.321 -7.937 16.322 1.00 0.00 295 UNK A CA 1
ATOM 2096 C C . UNK A 1 294 ? 34.111 -7.006 16.202 1.00 0.00 295 UNK A C 1
ATOM 2097 O O . UNK A 1 294 ? 33.546 -6.544 17.212 1.00 0.00 295 UNK A O 1
ATOM 2101 N N . PHE A 1 295 ? 33.711 -6.745 14.961 1.00 0.00 296 PHE A N 1
ATOM 2102 C CA . PHE A 1 295 ? 32.562 -5.828 14.702 1.00 0.00 296 PHE A CA 1
ATOM 2103 C C . PHE A 1 295 ? 31.209 -6.579 14.668 1.00 0.00 296 PHE A C 1
ATOM 2104 O O . PHE A 1 295 ? 30.143 -5.966 14.836 1.00 0.00 296 PHE A O 1
ATOM 2112 N N . LYS A 1 296 ? 31.300 -7.859 14.458 1.00 0.00 297 LYS A N 1
ATOM 2113 C CA . LYS A 1 296 ? 30.165 -8.748 14.414 1.00 0.00 297 LYS A CA 1
ATOM 2114 C C . LYS A 1 296 ? 29.660 -8.908 15.827 1.00 0.00 297 LYS A C 1
ATOM 2115 O O . LYS A 1 296 ? 28.448 -8.791 16.086 1.00 0.00 297 LYS A O 1
ATOM 2121 N N . UNK A 1 297 ? 30.653 -9.165 16.665 1.00 0.00 298 UNK A N 1
ATOM 2122 C CA . UNK A 1 297 ? 30.493 -9.389 18.096 1.00 0.00 298 UNK A CA 1
ATOM 2123 C C . UNK A 1 297 ? 29.910 -8.163 18.787 1.00 0.00 298 UNK A C 1
ATOM 2124 O O . UNK A 1 297 ? 29.076 -8.284 19.695 1.00 0.00 298 UNK A O 1
ATOM 2128 N N . UNK A 1 298 ? 30.371 -6.993 18.339 1.00 0.00 299 UNK A N 1
ATOM 2129 C CA . UNK A 1 298 ? 29.903 -5.687 18.907 1.00 0.00 299 UNK A CA 1
ATOM 2130 C C . UNK A 1 298 ? 28.565 -5.291 18.236 1.00 0.00 299 UNK A C 1
ATOM 2131 O O . UNK A 1 298 ? 28.025 -4.197 18.469 1.00 0.00 299 UNK A O 1
ATOM 2135 N N . GLY A 1 299 ? 28.115 -6.234 17.432 1.00 0.00 300 GLY A N 1
ATOM 2136 C CA . GLY A 1 299 ? 26.828 -6.201 16.697 1.00 0.00 300 GLY A CA 1
ATOM 2137 C C . GLY A 1 299 ? 26.710 -5.082 15.665 1.00 0.00 300 GLY A C 1
ATOM 2138 O O . GLY A 1 299 ? 25.616 -4.537 15.439 1.00 0.00 300 GLY A O 1
ATOM 2139 N N . GLN A 1 300 ? 27.796 -4.726 15.018 1.00 0.00 301 GLN A N 1
ATOM 2140 C CA . GLN A 1 300 ? 27.711 -3.653 14.035 1.00 0.00 301 GLN A CA 1
ATOM 2141 C C . GLN A 1 300 ? 27.604 -4.186 12.611 1.00 0.00 301 GLN A C 1
ATOM 2142 O O . GLN A 1 300 ? 27.203 -3.467 11.689 1.00 0.00 301 GLN A O 1
ATOM 2148 N N . UNK A 1 301 ? 27.947 -5.427 12.394 1.00 0.00 302 UNK A N 1
ATOM 2149 C CA . UNK A 1 301 ? 27.855 -5.954 11.055 1.00 0.00 302 UNK A CA 1
ATOM 2150 C C . UNK A 1 301 ? 27.557 -7.417 11.074 1.00 0.00 302 UNK A C 1
ATOM 2151 O O . UNK A 1 301 ? 27.744 -8.081 12.100 1.00 0.00 302 UNK A O 1
ATOM 2155 N N . HIS A 1 302 ? 27.090 -7.866 9.910 1.00 0.00 303 HIS A N 1
ATOM 2156 C CA . HIS A 1 302 ? 26.782 -9.244 9.676 1.00 0.00 303 HIS A CA 1
ATOM 2157 C C . HIS A 1 302 ? 25.619 -9.666 10.554 1.00 0.00 303 HIS A C 1
ATOM 2158 O O . HIS A 1 302 ? 25.519 -10.836 10.961 1.00 0.00 303 HIS A O 1
ATOM 2165 N N . UNK A 1 303 ? 24.770 -8.669 10.814 1.00 0.00 304 UNK A N 1
ATOM 2166 C CA . UNK A 1 303 ? 23.541 -8.842 11.633 1.00 0.00 304 UNK A CA 1
ATOM 2167 C C . UNK A 1 303 ? 22.754 -10.035 11.079 1.00 0.00 304 UNK A C 1
ATOM 2168 O O . UNK A 1 303 ? 22.373 -10.065 9.896 1.00 0.00 304 UNK A O 1
ATOM 2172 N N . UNK A 1 304 ? 22.532 -10.985 11.950 1.00 0.00 305 UNK A N 1
ATOM 2173 C CA . UNK A 1 304 ? 21.896 -12.173 11.620 1.00 0.00 305 UNK A CA 1
ATOM 2174 C C . UNK A 1 304 ? 23.047 -13.083 11.066 1.00 0.00 305 UNK A C 1
ATOM 2175 O O . UNK A 1 304 ? 23.691 -13.802 11.828 1.00 0.00 305 UNK A O 1
ATOM 2178 N N . UNK A 1 305 ? 23.267 -13.011 9.793 1.00 0.00 306 UNK A N 1
ATOM 2179 C CA . UNK A 1 305 ? 24.351 -13.824 9.041 1.00 0.00 306 UNK A CA 1
ATOM 2180 C C . UNK A 1 305 ? 24.963 -15.007 9.857 1.00 0.00 306 UNK A C 1
ATOM 2181 O O . UNK A 1 305 ? 25.085 -14.970 11.088 1.00 0.00 306 UNK A O 1
ATOM 2186 N N . ALA A 1 306 ? 25.346 -16.079 9.120 1.00 0.00 307 ALA A N 1
ATOM 2187 C CA . ALA A 1 306 ? 26.037 -17.307 9.794 1.00 0.00 307 ALA A CA 1
ATOM 2188 C C . ALA A 1 306 ? 27.584 -17.243 9.512 1.00 0.00 307 ALA A C 1
ATOM 2189 O O . ALA A 1 306 ? 28.055 -16.721 8.472 1.00 0.00 307 ALA A O 1
ATOM 2191 N N . UNK A 1 307 ? 28.362 -17.780 10.445 1.00 0.00 308 UNK A N 1
ATOM 2192 C CA . UNK A 1 307 ? 29.817 -17.658 10.363 1.00 0.00 308 UNK A CA 1
ATOM 2193 C C . UNK A 1 307 ? 30.574 -19.009 10.335 1.00 0.00 308 UNK A C 1
ATOM 2194 O O . UNK A 1 307 ? 30.494 -19.810 11.274 1.00 0.00 308 UNK A O 1
ATOM 2199 N N . SER A 1 308 ? 31.254 -19.101 9.204 1.00 0.00 309 SER A N 1
ATOM 2200 C CA . SER A 1 308 ? 32.131 -20.180 8.771 1.00 0.00 309 SER A CA 1
ATOM 2201 C C . SER A 1 308 ? 33.478 -19.442 8.485 1.00 0.00 309 SER A C 1
ATOM 2202 O O . SER A 1 308 ? 34.467 -20.026 7.998 1.00 0.00 309 SER A O 1
ATOM 2205 N N . PHE A 1 309 ? 33.357 -18.186 8.848 1.00 0.00 310 PHE A N 1
ATOM 2206 C CA . PHE A 1 309 ? 34.311 -17.161 8.770 1.00 0.00 310 PHE A CA 1
ATOM 2207 C C . PHE A 1 309 ? 35.171 -17.179 10.006 1.00 0.00 310 PHE A C 1
ATOM 2208 O O . PHE A 1 309 ? 36.339 -16.771 9.979 1.00 0.00 310 PHE A O 1
ATOM 2216 N N . UNK A 1 310 ? 34.599 -17.657 11.117 1.00 0.00 311 UNK A N 1
ATOM 2217 C CA . UNK A 1 310 ? 35.360 -17.651 12.390 1.00 0.00 311 UNK A CA 1
ATOM 2218 C C . UNK A 1 310 ? 36.330 -18.874 12.489 1.00 0.00 311 UNK A C 1
ATOM 2219 O O . UNK A 1 310 ? 36.380 -19.601 13.495 1.00 0.00 311 UNK A O 1
ATOM 2222 N N . ALA A 1 311 ? 37.080 -19.040 11.424 1.00 0.00 312 ALA A N 1
ATOM 2223 C CA . ALA A 1 311 ? 38.067 -20.090 11.287 1.00 0.00 312 ALA A CA 1
ATOM 2224 C C . ALA A 1 311 ? 39.422 -19.463 10.984 1.00 0.00 312 ALA A C 1
ATOM 2225 O O . ALA A 1 311 ? 39.669 -19.010 9.857 1.00 0.00 312 ALA A O 1
ATOM 2227 N N . ALA A 1 312 ? 40.240 -19.471 12.022 1.00 0.00 313 ALA A N 1
ATOM 2228 C CA . ALA A 1 312 ? 41.595 -18.956 11.993 1.00 0.00 313 ALA A CA 1
ATOM 2229 C C . ALA A 1 312 ? 42.251 -19.233 10.590 1.00 0.00 313 ALA A C 1
ATOM 2230 O O . ALA A 1 312 ? 42.251 -20.371 10.080 1.00 0.00 313 ALA A O 1
ATOM 2232 N N . ASN A 1 313 ? 42.774 -18.163 10.057 1.00 0.00 314 ASN A N 1
ATOM 2233 C CA . ASN A 1 313 ? 43.461 -18.090 8.753 1.00 0.00 314 ASN A CA 1
ATOM 2234 C C . ASN A 1 313 ? 42.637 -18.696 7.610 1.00 0.00 314 ASN A C 1
ATOM 2235 O O . ASN A 1 313 ? 43.175 -19.366 6.715 1.00 0.00 314 ASN A O 1
ATOM 2240 N N . VAL A 1 314 ? 41.302 -18.444 7.638 1.00 0.00 315 VAL A N 1
ATOM 2241 C CA . VAL A 1 314 ? 40.401 -18.910 6.455 1.00 0.00 315 VAL A CA 1
ATOM 2242 C C . VAL A 1 314 ? 40.576 -18.041 5.261 1.00 0.00 315 VAL A C 1
ATOM 2243 O O . VAL A 1 314 ? 40.410 -18.493 4.120 1.00 0.00 315 VAL A O 1
ATOM 2247 N N . GLU A 1 315 ? 40.899 -16.800 5.568 1.00 0.00 316 GLU A N 1
ATOM 2248 C CA . GLU A 1 315 ? 41.137 -15.790 4.586 1.00 0.00 316 GLU A CA 1
ATOM 2249 C C . GLU A 1 315 ? 42.644 -15.636 4.384 1.00 0.00 316 GLU A C 1
ATOM 2250 O O . GLU A 1 315 ? 43.372 -15.198 5.291 1.00 0.00 316 GLU A O 1
ATOM 2256 N N . ASN A 1 316 ? 43.092 -15.992 3.212 1.00 0.00 317 ASN A N 1
ATOM 2257 C CA . ASN A 1 316 ? 44.484 -15.881 2.865 1.00 0.00 317 ASN A CA 1
ATOM 2258 C C . ASN A 1 316 ? 44.745 -14.415 2.380 1.00 0.00 317 ASN A C 1
ATOM 2259 O O . ASN A 1 316 ? 43.908 -13.513 2.561 1.00 0.00 317 ASN A O 1
ATOM 2264 N N . THR A 1 317 ? 45.884 -14.209 1.785 1.00 0.00 318 THR A N 1
ATOM 2265 C CA . THR A 1 317 ? 46.294 -12.895 1.289 1.00 0.00 318 THR A CA 1
ATOM 2266 C C . THR A 1 317 ? 45.459 -12.424 0.111 1.00 0.00 318 THR A C 1
ATOM 2267 O O . THR A 1 317 ? 45.363 -11.218 -0.160 1.00 0.00 318 THR A O 1
ATOM 2271 N N . SER A 1 318 ? 44.877 -13.369 -0.577 1.00 0.00 319 SER A N 1
ATOM 2272 C CA . SER A 1 318 ? 44.134 -13.073 -1.790 1.00 0.00 319 SER A CA 1
ATOM 2273 C C . SER A 1 318 ? 42.769 -12.442 -1.508 1.00 0.00 319 SER A C 1
ATOM 2274 O O . SER A 1 318 ? 42.106 -11.902 -2.417 1.00 0.00 319 SER A O 1
ATOM 2277 N N . TYR A 1 319 ? 42.338 -12.489 -0.272 1.00 0.00 320 TYR A N 1
ATOM 2278 C CA . TYR A 1 319 ? 41.057 -11.937 0.063 1.00 0.00 320 TYR A CA 1
ATOM 2279 C C . TYR A 1 319 ? 41.134 -10.399 0.070 1.00 0.00 320 TYR A C 1
ATOM 2280 O O . TYR A 1 319 ? 40.425 -9.733 -0.691 1.00 0.00 320 TYR A O 1
ATOM 2289 N N . PRO A 1 320 ? 41.968 -9.698 0.922 1.00 0.00 321 PRO A N 1
ATOM 2290 C CA . PRO A 1 320 ? 42.036 -8.209 0.892 1.00 0.00 321 PRO A CA 1
ATOM 2291 C C . PRO A 1 320 ? 42.529 -7.701 -0.480 1.00 0.00 321 PRO A C 1
ATOM 2292 O O . PRO A 1 320 ? 42.121 -6.579 -0.914 1.00 0.00 321 PRO A O 1
ATOM 2296 N N . ALA A 1 321 ? 43.358 -8.509 -1.107 1.00 0.00 322 ALA A N 1
ATOM 2297 C CA . ALA A 1 321 ? 43.938 -8.208 -2.444 1.00 0.00 322 ALA A CA 1
ATOM 2298 C C . ALA A 1 321 ? 42.812 -7.994 -3.452 1.00 0.00 322 ALA A C 1
ATOM 2299 O O . ALA A 1 321 ? 42.784 -6.981 -4.169 1.00 0.00 322 ALA A O 1
ATOM 2301 N N . LYS A 1 322 ? 41.923 -8.979 -3.446 1.00 0.00 323 LYS A N 1
ATOM 2302 C CA . LYS A 1 322 ? 40.748 -9.020 -4.321 1.00 0.00 323 LYS A CA 1
ATOM 2303 C C . LYS A 1 322 ? 39.784 -7.890 -3.962 1.00 0.00 323 LYS A C 1
ATOM 2304 O O . LYS A 1 322 ? 39.207 -7.237 -4.843 1.00 0.00 323 LYS A O 1
ATOM 2310 N N . ILE A 1 323 ? 39.624 -7.668 -2.648 1.00 0.00 324 ILE A N 1
ATOM 2311 C CA . ILE A 1 323 ? 38.723 -6.594 -2.153 1.00 0.00 324 ILE A CA 1
ATOM 2312 C C . ILE A 1 323 ? 39.291 -5.217 -2.558 1.00 0.00 324 ILE A C 1
ATOM 2313 O O . ILE A 1 323 ? 38.543 -4.268 -2.845 1.00 0.00 324 ILE A O 1
ATOM 2318 N N . GLN A 1 324 ? 40.608 -5.114 -2.594 1.00 0.00 325 GLN A N 1
ATOM 2319 C CA . GLN A 1 324 ? 41.250 -3.866 -2.978 1.00 0.00 325 GLN A CA 1
ATOM 2320 C C . GLN A 1 324 ? 41.170 -3.661 -4.497 1.00 0.00 325 GLN A C 1
ATOM 2321 O O . GLN A 1 324 ? 41.102 -2.529 -4.987 1.00 0.00 325 GLN A O 1
ATOM 2327 N N . LYS A 1 325 ? 41.172 -4.750 -5.238 1.00 0.00 326 LYS A N 1
ATOM 2328 C CA . LYS A 1 325 ? 41.137 -4.668 -6.716 1.00 0.00 326 LYS A CA 1
ATOM 2329 C C . LYS A 1 325 ? 39.682 -4.437 -7.224 1.00 0.00 326 LYS A C 1
ATOM 2330 O O . LYS A 1 325 ? 39.457 -4.088 -8.391 1.00 0.00 326 LYS A O 1
ATOM 2336 N N . LEU A 1 326 ? 38.726 -4.638 -6.314 1.00 0.00 327 LEU A N 1
ATOM 2337 C CA . LEU A 1 326 ? 37.228 -4.431 -6.623 1.00 0.00 327 LEU A CA 1
ATOM 2338 C C . LEU A 1 326 ? 37.086 -3.119 -7.430 1.00 0.00 327 LEU A C 1
ATOM 2339 O O . LEU A 1 326 ? 37.244 -2.015 -6.887 1.00 0.00 327 LEU A O 1
ATOM 2344 N N . PRO A 1 327 ? 36.788 -3.152 -8.732 1.00 0.00 328 PRO A N 1
ATOM 2345 C CA . PRO A 1 327 ? 36.762 -1.967 -9.557 1.00 0.00 328 PRO A CA 1
ATOM 2346 C C . PRO A 1 327 ? 35.599 -1.024 -9.519 1.00 0.00 328 PRO A C 1
ATOM 2347 O O . PRO A 1 327 ? 35.809 0.212 -9.747 1.00 0.00 328 PRO A O 1
ATOM 2351 N N . HIS A 1 328 ? 34.407 -1.456 -9.240 1.00 0.00 329 HIS A N 1
ATOM 2352 C CA . HIS A 1 328 ? 33.335 -0.541 -9.506 1.00 0.00 329 HIS A CA 1
ATOM 2353 C C . HIS A 1 328 ? 32.756 0.302 -8.458 1.00 0.00 329 HIS A C 1
ATOM 2354 O O . HIS A 1 328 ? 32.596 1.503 -8.681 1.00 0.00 329 HIS A O 1
ATOM 2361 N N . PHE A 1 329 ? 32.383 -0.097 -7.267 1.00 0.00 330 PHE A N 1
ATOM 2362 C CA . PHE A 1 329 ? 31.718 1.010 -6.556 1.00 0.00 330 PHE A CA 1
ATOM 2363 C C . PHE A 1 329 ? 30.718 0.535 -5.537 1.00 0.00 330 PHE A C 1
ATOM 2364 O O . PHE A 1 329 ? 30.691 1.037 -4.404 1.00 0.00 330 PHE A O 1
ATOM 2372 N N . ASP A 1 330 ? 29.917 -0.401 -5.978 1.00 0.00 331 ASP A N 1
ATOM 2373 C CA . ASP A 1 330 ? 28.938 -1.019 -5.165 1.00 0.00 331 ASP A CA 1
ATOM 2374 C C . ASP A 1 330 ? 29.584 -2.296 -4.689 1.00 0.00 331 ASP A C 1
ATOM 2375 O O . ASP A 1 330 ? 28.924 -3.180 -4.145 1.00 0.00 331 ASP A O 1
ATOM 2380 N N . LEU A 1 331 ? 30.896 -2.279 -4.948 1.00 0.00 332 LEU A N 1
ATOM 2381 C CA . LEU A 1 331 ? 31.853 -3.352 -4.606 1.00 0.00 332 LEU A CA 1
ATOM 2382 C C . LEU A 1 331 ? 31.202 -4.802 -4.831 1.00 0.00 332 LEU A C 1
ATOM 2383 O O . LEU A 1 331 ? 31.172 -5.661 -3.931 1.00 0.00 332 LEU A O 1
ATOM 2388 N N . ARG A 1 332 ? 30.746 -4.971 -6.004 1.00 0.00 333 ARG A N 1
ATOM 2389 C CA . ARG A 1 332 ? 30.093 -6.143 -6.529 1.00 0.00 333 ARG A CA 1
ATOM 2390 C C . ARG A 1 332 ? 31.002 -7.417 -6.344 1.00 0.00 333 ARG A C 1
ATOM 2391 O O . ARG A 1 332 ? 30.518 -8.537 -6.063 1.00 0.00 333 ARG A O 1
ATOM 2399 N N . UNK A 1 333 ? 32.288 -7.253 -6.489 1.00 0.00 334 UNK A N 1
ATOM 2400 C CA . UNK A 1 333 ? 33.233 -8.402 -6.397 1.00 0.00 334 UNK A CA 1
ATOM 2401 C C . UNK A 1 333 ? 33.383 -8.923 -4.925 1.00 0.00 334 UNK A C 1
ATOM 2402 O O . UNK A 1 333 ? 33.531 -10.127 -4.685 1.00 0.00 334 UNK A O 1
ATOM 2407 N N . UNK A 1 334 ? 33.342 -8.007 -3.958 1.00 0.00 335 UNK A N 1
ATOM 2408 C CA . UNK A 1 334 ? 33.462 -8.402 -2.479 1.00 0.00 335 UNK A CA 1
ATOM 2409 C C . UNK A 1 334 ? 32.183 -9.135 -2.032 1.00 0.00 335 UNK A C 1
ATOM 2410 O O . UNK A 1 334 ? 32.231 -10.171 -1.338 1.00 0.00 335 UNK A O 1
ATOM 2413 N N . UNK A 1 335 ? 31.056 -8.583 -2.444 1.00 0.00 336 UNK A N 1
ATOM 2414 C CA . UNK A 1 335 ? 29.760 -9.163 -2.125 1.00 0.00 336 UNK A CA 1
ATOM 2415 C C . UNK A 1 335 ? 29.719 -10.587 -2.633 1.00 0.00 336 UNK A C 1
ATOM 2416 O O . UNK A 1 335 ? 29.196 -11.481 -1.962 1.00 0.00 336 UNK A O 1
ATOM 2421 N N . ASP A 1 336 ? 30.280 -10.770 -3.818 1.00 0.00 337 ASP A N 1
ATOM 2422 C CA . ASP A 1 336 ? 30.320 -12.102 -4.468 1.00 0.00 337 ASP A CA 1
ATOM 2423 C C . ASP A 1 336 ? 31.111 -13.104 -3.628 1.00 0.00 337 ASP A C 1
ATOM 2424 O O . ASP A 1 336 ? 30.689 -14.262 -3.466 1.00 0.00 337 ASP A O 1
ATOM 2429 N N . LEU A 1 337 ? 32.199 -12.582 -3.159 1.00 0.00 338 LEU A N 1
ATOM 2430 C CA . LEU A 1 337 ? 33.213 -13.257 -2.353 1.00 0.00 338 LEU A CA 1
ATOM 2431 C C . LEU A 1 337 ? 32.694 -13.667 -0.989 1.00 0.00 338 LEU A C 1
ATOM 2432 O O . LEU A 1 337 ? 32.704 -14.859 -0.633 1.00 0.00 338 LEU A O 1
ATOM 2437 N N . PHE A 1 338 ? 32.253 -12.668 -0.233 1.00 0.00 339 PHE A N 1
ATOM 2438 C CA . PHE A 1 338 ? 31.755 -12.914 1.117 1.00 0.00 339 PHE A CA 1
ATOM 2439 C C . PHE A 1 338 ? 30.609 -13.880 1.006 1.00 0.00 339 PHE A C 1
ATOM 2440 O O . PHE A 1 338 ? 30.636 -14.953 1.629 1.00 0.00 339 PHE A O 1
ATOM 2448 N N . UNK A 1 339 ? 29.624 -13.504 0.215 1.00 0.00 3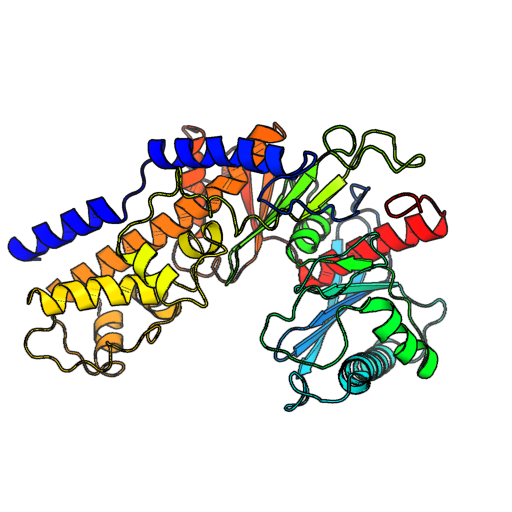40 UNK A N 1
ATOM 2449 C CA . UNK A 1 339 ? 28.505 -14.381 -0.050 1.00 0.00 340 UNK A CA 1
ATOM 2450 C C . UNK A 1 339 ? 29.039 -15.784 -0.018 1.00 0.00 340 UNK A C 1
ATOM 2451 O O . UNK A 1 339 ? 29.790 -16.154 0.897 1.00 0.00 340 UNK A O 1
ATOM 2454 N N . GLY A 1 340 ? 28.646 -16.525 -1.033 1.00 0.00 341 GLY A N 1
ATOM 2455 C CA . GLY A 1 340 ? 29.061 -17.862 -1.209 1.00 0.00 341 GLY A CA 1
ATOM 2456 C C . GLY A 1 340 ? 30.553 -17.874 -1.427 1.00 0.00 341 GLY A C 1
ATOM 2457 O O . GLY A 1 340 ? 31.002 -17.648 -2.552 1.00 0.00 341 GLY A O 1
ATOM 2458 N N . ASP A 1 341 ? 31.137 -18.138 -0.302 1.00 0.00 342 ASP A N 1
ATOM 2459 C CA . ASP A 1 341 ? 32.554 -18.295 0.016 1.00 0.00 342 ASP A CA 1
ATOM 2460 C C . ASP A 1 341 ? 32.529 -18.517 1.496 1.00 0.00 342 ASP A C 1
ATOM 2461 O O . ASP A 1 341 ? 33.170 -19.437 2.021 1.00 0.00 342 ASP A O 1
ATOM 2466 N N . GLN A 1 342 ? 31.733 -17.621 2.107 1.00 0.00 343 GLN A N 1
ATOM 2467 C CA . GLN A 1 342 ? 31.444 -17.626 3.540 1.00 0.00 343 GLN A CA 1
ATOM 2468 C C . GLN A 1 342 ? 29.927 -17.746 3.748 1.00 0.00 343 GLN A C 1
ATOM 2469 O O . GLN A 1 342 ? 29.456 -18.081 4.841 1.00 0.00 343 GLN A O 1
ATOM 2475 N N . GLY A 1 343 ? 29.202 -17.464 2.678 1.00 0.00 344 GLY A N 1
ATOM 2476 C CA . GLY A 1 343 ? 27.736 -17.537 2.676 1.00 0.00 344 GLY A CA 1
ATOM 2477 C C . GLY A 1 343 ? 27.126 -16.380 3.516 1.00 0.00 344 GLY A C 1
ATOM 2478 O O . GLY A 1 343 ? 26.054 -16.518 4.124 1.00 0.00 344 GLY A O 1
ATOM 2479 N N . ILE A 1 344 ? 27.819 -15.298 3.518 1.00 0.00 345 ILE A N 1
ATOM 2480 C CA . ILE A 1 344 ? 27.421 -14.085 4.196 1.00 0.00 345 ILE A CA 1
ATOM 2481 C C . ILE A 1 344 ? 26.763 -13.143 3.154 1.00 0.00 345 ILE A C 1
ATOM 2482 O O . ILE A 1 344 ? 27.116 -13.157 1.959 1.00 0.00 345 ILE A O 1
ATOM 2487 N N . ALA A 1 345 ? 25.844 -12.358 3.596 1.00 0.00 346 ALA A N 1
ATOM 2488 C CA . ALA A 1 345 ? 25.216 -11.348 2.771 1.00 0.00 346 ALA A CA 1
ATOM 2489 C C . ALA A 1 345 ? 25.430 -10.036 3.558 1.00 0.00 346 ALA A C 1
ATOM 2490 O O . ALA A 1 345 ? 24.948 -9.882 4.691 1.00 0.00 346 ALA A O 1
ATOM 2492 N N . UNK A 1 346 ? 26.142 -9.166 2.941 1.00 0.00 347 UNK A N 1
ATOM 2493 C CA . UNK A 1 346 ? 26.500 -7.906 3.460 1.00 0.00 347 UNK A CA 1
ATOM 2494 C C . UNK A 1 346 ? 25.793 -6.866 2.642 1.00 0.00 347 UNK A C 1
ATOM 2495 O O . UNK A 1 346 ? 25.426 -7.119 1.492 1.00 0.00 347 UNK A O 1
ATOM 2500 N N . LYS A 1 347 ? 25.571 -5.695 3.210 1.00 0.00 348 LYS A N 1
ATOM 2501 C CA . LYS A 1 347 ? 25.008 -4.615 2.420 1.00 0.00 348 LYS A CA 1
ATOM 2502 C C . LYS A 1 347 ? 26.232 -3.842 1.923 1.00 0.00 348 LYS A C 1
ATOM 2503 O O . LYS A 1 347 ? 27.364 -4.184 2.282 1.00 0.00 348 LYS A O 1
ATOM 2509 N N . THR A 1 348 ? 25.996 -2.845 1.129 1.00 0.00 349 THR A N 1
ATOM 2510 C CA . THR A 1 348 ? 27.073 -2.023 0.521 1.00 0.00 349 THR A CA 1
ATOM 2511 C C . THR A 1 348 ? 27.792 -1.140 1.547 1.00 0.00 349 THR A C 1
ATOM 2512 O O . THR A 1 348 ? 28.953 -0.732 1.339 1.00 0.00 349 THR A O 1
ATOM 2516 N N . UNK A 1 349 ? 27.103 -0.845 2.633 1.00 0.00 350 UNK A N 1
ATOM 2517 C CA . UNK A 1 349 ? 27.676 0.027 3.706 1.00 0.00 350 UNK A CA 1
ATOM 2518 C C . UNK A 1 349 ? 28.775 -0.760 4.474 1.00 0.00 350 UNK A C 1
ATOM 2519 O O . UNK A 1 349 ? 29.789 -0.189 4.899 1.00 0.00 350 UNK A O 1
ATOM 2523 N N . MET A 1 350 ? 28.523 -2.054 4.615 1.00 0.00 351 MET A N 1
ATOM 2524 C CA . MET A 1 350 ? 29.474 -3.011 5.242 1.00 0.00 351 MET A CA 1
ATOM 2525 C C . MET A 1 350 ? 30.694 -3.132 4.337 1.00 0.00 351 MET A C 1
ATOM 2526 O O . MET A 1 350 ? 31.841 -2.953 4.774 1.00 0.00 351 MET A O 1
ATOM 2531 N N . LYS A 1 351 ? 30.366 -3.436 3.073 1.00 0.00 352 LYS A N 1
ATOM 2532 C CA . LYS A 1 351 ? 31.367 -3.618 1.995 1.00 0.00 352 LYS A CA 1
ATOM 2533 C C . LYS A 1 351 ? 32.314 -2.429 1.971 1.00 0.00 352 LYS A C 1
ATOM 2534 O O . LYS A 1 351 ? 33.505 -2.568 1.639 1.00 0.00 352 LYS A O 1
ATOM 2540 N N . UNK A 1 352 ? 31.762 -1.289 2.335 1.00 0.00 353 UNK A N 1
ATOM 2541 C CA . UNK A 1 352 ? 32.509 -0.046 2.418 1.00 0.00 353 UNK A CA 1
ATOM 2542 C C . UNK A 1 352 ? 33.520 -0.126 3.553 1.00 0.00 353 UNK A C 1
ATOM 2543 O O . UNK A 1 352 ? 34.635 0.385 3.449 1.00 0.00 353 UNK A O 1
ATOM 2547 N N . VAL A 1 353 ? 33.109 -0.765 4.631 1.00 0.00 354 VAL A N 1
ATOM 2548 C CA . VAL A 1 353 ? 33.956 -0.899 5.786 1.00 0.00 354 VAL A CA 1
ATOM 2549 C C . VAL A 1 353 ? 35.003 -1.970 5.522 1.00 0.00 354 VAL A C 1
ATOM 2550 O O . VAL A 1 353 ? 36.179 -1.828 5.901 1.00 0.00 354 VAL A O 1
ATOM 2554 N N . VAL A 1 354 ? 34.570 -3.028 4.876 1.00 0.00 355 VAL A N 1
ATOM 2555 C CA . VAL A 1 354 ? 35.438 -4.130 4.579 1.00 0.00 355 VAL A CA 1
ATOM 2556 C C . VAL A 1 354 ? 36.575 -3.612 3.673 1.00 0.00 355 VAL A C 1
ATOM 2557 O O . VAL A 1 354 ? 37.752 -3.912 3.894 1.00 0.00 355 VAL A O 1
ATOM 2561 N N . ARG A 1 355 ? 36.187 -2.827 2.674 1.00 0.00 356 ARG A N 1
ATOM 2562 C CA . ARG A 1 355 ? 37.158 -2.231 1.697 1.00 0.00 356 ARG A CA 1
ATOM 2563 C C . ARG A 1 355 ? 38.102 -1.231 2.345 1.00 0.00 356 ARG A C 1
ATOM 2564 O O . ARG A 1 355 ? 39.331 -1.282 2.148 1.00 0.00 356 ARG A O 1
ATOM 2572 N N . ARG A 1 356 ? 37.537 -0.313 3.111 1.00 0.00 357 ARG A N 1
ATOM 2573 C CA . ARG A 1 356 ? 38.360 0.716 3.755 1.00 0.00 357 ARG A CA 1
ATOM 2574 C C . ARG A 1 356 ? 39.394 0.049 4.675 1.00 0.00 357 ARG A C 1
ATOM 2575 O O . ARG A 1 356 ? 40.531 0.519 4.792 1.00 0.00 357 ARG A O 1
ATOM 2583 N N . UNK A 1 357 ? 38.938 -1.045 5.295 1.00 0.00 358 UNK A N 1
ATOM 2584 C CA . UNK A 1 357 ? 39.774 -1.883 6.245 1.00 0.00 358 UNK A CA 1
ATOM 2585 C C . UNK A 1 357 ? 40.931 -2.577 5.466 1.00 0.00 358 UNK A C 1
ATOM 2586 O O . UNK A 1 357 ? 42.091 -2.563 5.888 1.00 0.00 358 UNK A O 1
ATOM 2589 N N . LEU A 1 358 ? 40.591 -3.170 4.337 1.00 0.00 359 LEU A N 1
ATOM 2590 C CA . LEU A 1 358 ? 41.613 -3.831 3.450 1.00 0.00 359 LEU A CA 1
ATOM 2591 C C . LEU A 1 358 ? 42.674 -2.799 3.062 1.00 0.00 359 LEU A C 1
ATOM 2592 O O . LEU A 1 358 ? 43.864 -3.122 2.947 1.00 0.00 359 LEU A O 1
ATOM 2597 N N . PHE A 1 359 ? 42.154 -1.597 2.879 1.00 0.00 360 PHE A N 1
ATOM 2598 C CA . PHE A 1 359 ? 42.919 -0.396 2.503 1.00 0.00 360 PHE A CA 1
ATOM 2599 C C . PHE A 1 359 ? 44.018 -0.098 3.510 1.00 0.00 360 PHE A C 1
ATOM 2600 O O . PHE A 1 359 ? 45.193 -0.002 3.156 1.00 0.00 360 PHE A O 1
ATOM 2608 N N . LEU A 1 360 ? 43.593 0.048 4.748 1.00 0.00 361 LEU A N 1
ATOM 2609 C CA . LEU A 1 360 ? 44.489 0.353 5.849 1.00 0.00 361 LEU A CA 1
ATOM 2610 C C . LEU A 1 360 ? 45.521 -0.711 6.062 1.00 0.00 361 LEU A C 1
ATOM 2611 O O . LEU A 1 360 ? 46.710 -0.417 6.250 1.00 0.00 361 LEU A O 1
ATOM 2616 N N . ILE A 1 361 ? 45.038 -1.921 6.035 1.00 0.00 362 ILE A N 1
ATOM 2617 C CA . ILE A 1 361 ? 45.822 -3.058 6.330 1.00 0.00 362 ILE A CA 1
ATOM 2618 C C . ILE A 1 361 ? 46.916 -3.255 5.276 1.00 0.00 362 ILE A C 1
ATOM 2619 O O . ILE A 1 361 ? 48.030 -3.668 5.610 1.00 0.00 362 ILE A O 1
ATOM 2624 N N . ALA A 1 362 ? 46.600 -2.945 4.034 1.00 0.00 363 ALA A N 1
ATOM 2625 C CA . ALA A 1 362 ? 47.592 -3.084 2.896 1.00 0.00 363 ALA A CA 1
ATOM 2626 C C . ALA A 1 362 ? 48.663 -2.007 2.951 1.00 0.00 363 ALA A C 1
ATOM 2627 O O . ALA A 1 362 ? 49.862 -2.299 2.876 1.00 0.00 363 ALA A O 1
ATOM 2629 N N . ALA A 1 363 ? 48.215 -0.786 3.081 1.00 0.00 364 ALA A N 1
ATOM 2630 C CA . ALA A 1 363 ? 49.088 0.316 3.127 1.00 0.00 364 ALA A CA 1
ATOM 2631 C C . ALA A 1 363 ? 50.032 0.236 4.285 1.00 0.00 364 ALA A C 1
ATOM 2632 O O . ALA A 1 363 ? 51.175 0.678 4.199 1.00 0.00 364 ALA A O 1
ATOM 2634 N N . TYR A 1 364 ? 49.615 -0.332 5.422 1.00 0.00 365 TYR A N 1
ATOM 2635 C CA . TYR A 1 364 ? 50.568 -0.293 6.570 1.00 0.00 365 TYR A CA 1
ATOM 2636 C C . TYR A 1 364 ? 51.617 -1.409 6.461 1.00 0.00 365 TYR A C 1
ATOM 2637 O O . TYR A 1 364 ? 52.764 -1.237 6.908 1.00 0.00 365 TYR A O 1
ATOM 2646 N N . ALA A 1 365 ? 51.265 -2.528 5.869 1.00 0.00 366 ALA A N 1
ATOM 2647 C CA . ALA A 1 365 ? 52.263 -3.596 5.653 1.00 0.00 366 ALA A CA 1
ATOM 2648 C C . ALA A 1 365 ? 53.300 -3.034 4.675 1.00 0.00 366 ALA A C 1
ATOM 2649 O O . ALA A 1 365 ? 54.515 -3.199 4.860 1.00 0.00 366 ALA A O 1
ATOM 2651 N N . PHE A 1 366 ? 52.754 -2.344 3.619 1.00 0.00 367 PHE A N 1
ATOM 2652 C CA . PHE A 1 366 ? 53.628 -1.704 2.568 1.00 0.00 367 PHE A CA 1
ATOM 2653 C C . PHE A 1 366 ? 54.544 -0.616 3.158 1.00 0.00 367 PHE A C 1
ATOM 2654 O O . PHE A 1 366 ? 55.709 -0.488 2.777 1.00 0.00 367 PHE A O 1
ATOM 2662 N N . ARG A 1 367 ? 54.003 0.173 4.096 1.00 0.00 368 ARG A N 1
ATOM 2663 C CA . ARG A 1 367 ? 54.807 1.273 4.744 1.00 0.00 368 ARG A CA 1
ATOM 2664 C C . ARG A 1 367 ? 55.867 0.686 5.697 1.00 0.00 368 ARG A C 1
ATOM 2665 O O . ARG A 1 367 ? 57.075 0.935 5.548 1.00 0.00 368 ARG A O 1
ATOM 2673 N N . LEU A 1 368 ? 55.436 -0.086 6.657 1.00 0.00 369 LEU A N 1
ATOM 2674 C CA . LEU A 1 368 ? 56.372 -0.687 7.613 1.00 0.00 369 LEU A CA 1
ATOM 2675 C C . LEU A 1 368 ? 57.462 -1.533 6.915 1.00 0.00 369 LEU A C 1
ATOM 2676 O O . LEU A 1 368 ? 58.608 -1.608 7.374 1.00 0.00 369 LEU A O 1
ATOM 2681 N N . VAL A 1 369 ? 57.055 -2.144 5.835 1.00 0.00 370 VAL A N 1
ATOM 2682 C CA . VAL A 1 369 ? 57.852 -3.075 5.105 1.00 0.00 370 VAL A CA 1
ATOM 2683 C C . VAL A 1 369 ? 59.166 -2.409 4.563 1.00 0.00 370 VAL A C 1
ATOM 2684 O O . VAL A 1 369 ? 60.211 -3.074 4.439 1.00 0.00 370 VAL A O 1
ATOM 2688 N N . VAL A 1 370 ? 59.129 -1.122 4.271 1.00 0.00 371 VAL A N 1
ATOM 2689 C CA . VAL A 1 370 ? 60.380 -0.409 3.753 1.00 0.00 371 VAL A CA 1
ATOM 2690 C C . VAL A 1 370 ? 61.289 0.176 4.873 1.00 0.00 371 VAL A C 1
ATOM 2691 O O . VAL A 1 370 ? 62.341 0.768 4.598 1.00 0.00 371 VAL A O 1
ATOM 2695 N N . CYS A 1 371 ? 60.912 0.025 6.102 1.00 0.00 372 CYS A N 1
ATOM 2696 C CA . CYS A 1 371 ? 61.695 0.590 7.187 1.00 0.00 372 CYS A CA 1
ATOM 2697 C C . CYS A 1 371 ? 63.077 -0.025 7.297 1.00 0.00 372 CYS A C 1
ATOM 2698 O O . CYS A 1 371 ? 64.013 0.596 7.824 1.00 0.00 372 CYS A O 1
ATOM 2701 N N . UNK A 1 372 ? 63.257 -1.234 6.824 1.00 0.00 373 UNK A N 1
ATOM 2702 C CA . UNK A 1 372 ? 64.537 -1.836 6.987 1.00 0.00 373 UNK A CA 1
ATOM 2703 C C . UNK A 1 372 ? 65.380 -1.578 5.721 1.00 0.00 373 UNK A C 1
ATOM 2704 O O . UNK A 1 372 ? 66.585 -1.820 5.689 1.00 0.00 373 UNK A O 1
ATOM 2707 N N . ILE A 1 373 ? 64.725 -1.059 4.684 1.00 0.00 374 ILE A N 1
ATOM 2708 C CA . ILE A 1 373 ? 65.438 -0.686 3.457 1.00 0.00 374 ILE A CA 1
ATOM 2709 C C . ILE A 1 373 ? 66.137 0.649 3.709 1.00 0.00 374 ILE A C 1
ATOM 2710 O O . ILE A 1 373 ? 67.338 0.800 3.474 1.00 0.00 374 ILE A O 1
ATOM 2715 N N . UNK A 1 374 ? 65.350 1.613 4.201 1.00 0.00 375 UNK A N 1
ATOM 2716 C CA . UNK A 1 374 ? 65.882 3.010 4.468 1.00 0.00 375 UNK A CA 1
ATOM 2717 C C . UNK A 1 374 ? 66.916 3.046 5.598 1.00 0.00 375 UNK A C 1
ATO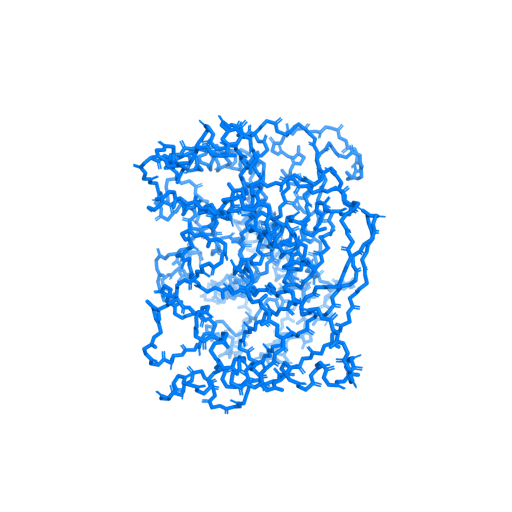M 2718 O O . UNK A 1 374 ? 67.707 3.997 5.695 1.00 0.00 375 UNK A O 1
ATOM 2722 N N . ALA A 1 375 ? 66.865 2.003 6.413 1.00 0.00 376 ALA A N 1
ATOM 2723 C CA . ALA A 1 375 ? 67.789 1.819 7.588 1.00 0.00 376 ALA A CA 1
ATOM 2724 C C . ALA A 1 375 ? 69.202 1.450 7.098 1.00 0.00 376 ALA A C 1
ATOM 2725 O O . ALA A 1 375 ? 70.210 1.907 7.661 1.00 0.00 376 ALA A O 1
ATOM 2727 N N . ILE A 1 376 ? 69.211 0.625 6.052 1.00 0.00 377 ILE A N 1
ATOM 2728 C CA . ILE A 1 376 ? 70.444 0.172 5.395 1.00 0.00 377 ILE A CA 1
ATOM 2729 C C . ILE A 1 376 ? 71.124 1.319 4.655 1.00 0.00 377 ILE A C 1
ATOM 2730 O O . ILE A 1 376 ? 72.343 1.537 4.781 1.00 0.00 377 ILE A O 1
ATOM 2735 N N . CYS A 1 377 ? 70.313 2.033 3.881 1.00 0.00 378 CYS A N 1
ATOM 2736 C CA . CYS A 1 377 ? 70.799 3.142 3.088 1.00 0.00 378 CYS A CA 1
ATOM 2737 C C . CYS A 1 377 ? 71.340 4.211 4.025 1.00 0.00 378 CYS A C 1
ATOM 2738 O O . CYS A 1 377 ? 72.323 4.891 3.718 1.00 0.00 378 CYS A O 1
ATOM 2741 N N . GLN A 1 378 ? 70.729 4.371 5.173 1.00 0.00 379 GLN A N 1
ATOM 2742 C CA . GLN A 1 378 ? 71.210 5.307 6.065 1.00 0.00 379 GLN A CA 1
ATOM 2743 C C . GLN A 1 378 ? 72.489 4.773 6.694 1.00 0.00 379 GLN A C 1
ATOM 2744 O O . GLN A 1 378 ? 73.528 5.439 6.689 1.00 0.00 379 GLN A O 1
ATOM 2750 N N . LYS A 1 379 ? 72.447 3.593 7.229 1.00 0.00 380 LYS A N 1
ATOM 2751 C CA . LYS A 1 379 ? 73.606 3.070 7.918 1.00 0.00 380 LYS A CA 1
ATOM 2752 C C . LYS A 1 379 ? 74.813 2.996 6.967 1.00 0.00 380 LYS A C 1
ATOM 2753 O O . LYS A 1 379 ? 75.951 3.315 7.352 1.00 0.00 380 LYS A O 1
ATOM 2759 N N . LYS A 1 380 ? 74.564 2.589 5.728 1.00 0.00 381 LYS A N 1
ATOM 2760 C CA . LYS A 1 380 ? 75.663 2.425 4.754 1.00 0.00 381 LYS A CA 1
ATOM 2761 C C . LYS A 1 380 ? 75.914 3.737 3.959 1.00 0.00 381 LYS A C 1
ATOM 2762 O O . LYS A 1 380 ? 76.888 3.849 3.199 1.00 0.00 381 LYS A O 1
ATOM 2768 N N . GLY A 1 381 ? 75.040 4.693 4.165 1.00 0.00 382 GLY A N 1
ATOM 2769 C CA . GLY A 1 381 ? 75.160 6.042 3.555 1.00 0.00 382 GLY A CA 1
ATOM 2770 C C . GLY A 1 381 ? 74.788 6.099 2.028 1.00 0.00 382 GLY A C 1
ATOM 2771 O O . GLY A 1 381 ? 75.301 6.940 1.264 1.00 0.00 382 GLY A O 1
ATOM 2772 N N . TYR A 1 382 ? 73.916 5.230 1.594 1.00 0.00 383 TYR A N 1
ATOM 2773 C CA . TYR A 1 382 ? 73.463 5.229 0.163 1.00 0.00 383 TYR A CA 1
ATOM 2774 C C . TYR A 1 382 ? 72.418 6.342 0.004 1.00 0.00 383 TYR A C 1
ATOM 2775 O O . TYR A 1 382 ? 71.280 6.214 0.467 1.00 0.00 383 TYR A O 1
ATOM 2784 N N . SER A 1 383 ? 72.822 7.431 -0.647 1.00 0.00 384 SER A N 1
ATOM 2785 C CA . SER A 1 383 ? 71.905 8.625 -0.825 1.00 0.00 384 SER A CA 1
ATOM 2786 C C . SER A 1 383 ? 70.961 8.400 -2.037 1.00 0.00 384 SER A C 1
ATOM 2787 O O . SER A 1 383 ? 69.845 8.950 -2.096 1.00 0.00 384 SER A O 1
ATOM 2790 N N . SER A 1 384 ? 71.425 7.608 -2.945 1.00 0.00 385 SER A N 1
ATOM 2791 C CA . SER A 1 384 ? 70.678 7.214 -4.095 1.00 0.00 385 SER A CA 1
ATOM 2792 C C . SER A 1 384 ? 71.069 5.764 -4.366 1.00 0.00 385 SER A C 1
ATOM 2793 O O . SER A 1 384 ? 72.108 5.288 -3.877 1.00 0.00 385 SER A O 1
ATOM 2796 N N . GLY A 1 385 ? 70.236 5.091 -5.127 1.00 0.00 386 GLY A N 1
ATOM 2797 C CA . GLY A 1 385 ? 70.471 3.685 -5.521 1.00 0.00 386 GLY A CA 1
ATOM 2798 C C . GLY A 1 385 ? 69.166 3.030 -5.952 1.00 0.00 386 GLY A C 1
ATOM 2799 O O . GLY A 1 385 ? 68.097 3.656 -5.920 1.00 0.00 386 GLY A O 1
ATOM 2800 N N . HIS A 1 386 ? 69.287 1.788 -6.345 1.00 0.00 387 HIS A N 1
ATOM 2801 C CA . HIS A 1 386 ? 68.167 0.979 -6.721 1.00 0.00 387 HIS A CA 1
ATOM 2802 C C . HIS A 1 386 ? 68.009 -0.148 -5.719 1.00 0.00 387 HIS A C 1
ATOM 2803 O O . HIS A 1 386 ? 68.998 -0.779 -5.325 1.00 0.00 387 HIS A O 1
ATOM 2810 N N . ILE A 1 387 ? 66.788 -0.375 -5.335 1.00 0.00 388 ILE A N 1
ATOM 2811 C CA . ILE A 1 387 ? 66.432 -1.481 -4.473 1.00 0.00 388 ILE A CA 1
ATOM 2812 C C . ILE A 1 387 ? 65.756 -2.498 -5.337 1.00 0.00 388 ILE A C 1
ATOM 2813 O O . ILE A 1 387 ? 64.647 -2.261 -5.813 1.00 0.00 388 ILE A O 1
ATOM 2818 N N . ALA A 1 388 ? 66.394 -3.622 -5.559 1.00 0.00 389 ALA A N 1
ATOM 2819 C CA . ALA A 1 388 ? 65.771 -4.681 -6.393 1.00 0.00 389 ALA A CA 1
ATOM 2820 C C . ALA A 1 388 ? 64.913 -5.593 -5.484 1.00 0.00 389 ALA A C 1
ATOM 2821 O O . ALA A 1 388 ? 65.436 -6.315 -4.623 1.00 0.00 389 ALA A O 1
ATOM 2823 N N . ALA A 1 389 ? 63.623 -5.509 -5.739 1.00 0.00 390 ALA A N 1
ATOM 2824 C CA . ALA A 1 389 ? 62.594 -6.218 -4.996 1.00 0.00 390 ALA A CA 1
ATOM 2825 C C . ALA A 1 389 ? 62.003 -7.414 -5.728 1.00 0.00 390 ALA A C 1
ATOM 2826 O O . ALA A 1 389 ? 61.737 -7.358 -6.933 1.00 0.00 390 ALA A O 1
ATOM 2828 N N . UNK A 1 390 ? 61.808 -8.464 -4.957 1.00 0.00 391 UNK A N 1
ATOM 2829 C CA . UNK A 1 390 ? 61.150 -9.672 -5.416 1.00 0.00 391 UNK A CA 1
ATOM 2830 C C . UNK A 1 390 ? 60.128 -10.056 -4.333 1.00 0.00 391 UNK A C 1
ATOM 2831 O O . UNK A 1 390 ? 60.097 -9.457 -3.233 1.00 0.00 391 UNK A O 1
ATOM 2836 N N . GLY A 1 391 ? 59.316 -11.029 -4.651 1.00 0.00 392 GLY A N 1
ATOM 2837 C CA . GLY A 1 391 ? 58.287 -11.530 -3.731 1.00 0.00 392 GLY A CA 1
ATOM 2838 C C . GLY A 1 391 ? 56.915 -11.450 -4.380 1.00 0.00 392 GLY A C 1
ATOM 2839 O O . GLY A 1 391 ? 56.717 -10.703 -5.340 1.00 0.00 392 GLY A O 1
ATOM 2840 N N . SER A 1 392 ? 56.022 -12.242 -3.809 1.00 0.00 393 SER A N 1
ATOM 2841 C CA . SER A 1 392 ? 54.622 -12.362 -4.248 1.00 0.00 393 SER A CA 1
ATOM 2842 C C . SER A 1 392 ? 53.839 -11.089 -3.962 1.00 0.00 393 SER A C 1
ATOM 2843 O O . SER A 1 392 ? 52.905 -10.723 -4.708 1.00 0.00 393 SER A O 1
ATOM 2846 N N . UNK A 1 393 ? 54.226 -10.409 -2.874 1.00 0.00 394 UNK A N 1
ATOM 2847 C CA . UNK A 1 393 ? 53.541 -9.180 -2.484 1.00 0.00 394 UNK A CA 1
ATOM 2848 C C . UNK A 1 393 ? 53.768 -8.103 -3.504 1.00 0.00 394 UNK A C 1
ATOM 2849 O O . UNK A 1 393 ? 53.167 -7.038 -3.437 1.00 0.00 394 UNK A O 1
ATOM 2853 N N . ARG A 1 394 ? 54.634 -8.328 -4.462 1.00 0.00 395 ARG A N 1
ATOM 2854 C CA . ARG A 1 394 ? 54.730 -7.405 -5.480 1.00 0.00 395 ARG A CA 1
ATOM 2855 C C . ARG A 1 394 ? 54.116 -8.212 -6.736 1.00 0.00 395 ARG A C 1
ATOM 2856 O O . ARG A 1 394 ? 54.837 -8.820 -7.579 1.00 0.00 395 ARG A O 1
ATOM 2864 N N . SER A 1 395 ? 52.822 -8.087 -6.649 1.00 0.00 396 SER A N 1
ATOM 2865 C CA . SER A 1 395 ? 51.743 -8.532 -7.502 1.00 0.00 396 SER A CA 1
ATOM 2866 C C . SER A 1 395 ? 50.534 -8.653 -6.555 1.00 0.00 396 SER A C 1
ATOM 2867 O O . SER A 1 395 ? 49.705 -9.532 -6.705 1.00 0.00 396 SER A O 1
ATOM 2870 N N . TYR A 1 396 ? 50.606 -7.666 -5.617 1.00 0.00 397 TYR A N 1
ATOM 2871 C CA . TYR A 1 396 ? 49.575 -7.320 -4.549 1.00 0.00 397 TYR A CA 1
ATOM 2872 C C . TYR A 1 396 ? 49.108 -5.847 -4.829 1.00 0.00 397 TYR A C 1
ATOM 2873 O O . TYR A 1 396 ? 49.933 -4.937 -4.993 1.00 0.00 397 TYR A O 1
ATOM 2882 N N . SER A 1 397 ? 47.825 -5.672 -4.877 1.00 0.00 398 SER A N 1
ATOM 2883 C CA . SER A 1 397 ? 47.163 -4.378 -5.177 1.00 0.00 398 SER A CA 1
ATOM 2884 C C . SER A 1 397 ? 47.885 -3.121 -4.474 1.00 0.00 398 SER A C 1
ATOM 2885 O O . SER A 1 397 ? 47.945 -2.993 -3.240 1.00 0.00 398 SER A O 1
ATOM 2888 N N . GLY A 1 398 ? 48.392 -2.270 -5.340 1.00 0.00 399 GLY A N 1
ATOM 2889 C CA . GLY A 1 398 ? 49.061 -0.971 -5.014 1.00 0.00 399 GLY A CA 1
ATOM 2890 C C . GLY A 1 398 ? 50.285 -1.066 -3.984 1.00 0.00 399 GLY A C 1
ATOM 2891 O O . GLY A 1 398 ? 50.764 -0.050 -3.442 1.00 0.00 399 GLY A O 1
ATOM 2892 N N . PHE A 1 399 ? 50.794 -2.237 -3.715 1.00 0.00 400 PHE A N 1
ATOM 2893 C CA . PHE A 1 399 ? 51.958 -2.360 -2.738 1.00 0.00 400 PHE A CA 1
ATOM 2894 C C . PHE A 1 399 ? 53.187 -1.505 -3.201 1.00 0.00 400 PHE A C 1
ATOM 2895 O O . PHE A 1 399 ? 53.791 -0.755 -2.411 1.00 0.00 400 PHE A O 1
ATOM 2903 N N . SER A 1 400 ? 53.520 -1.643 -4.469 1.00 0.00 401 SER A N 1
ATOM 2904 C CA . SER A 1 400 ? 54.685 -0.928 -5.088 1.00 0.00 401 SER A CA 1
ATOM 2905 C C . SER A 1 400 ? 54.675 0.574 -4.849 1.00 0.00 401 SER A C 1
ATOM 2906 O O . SER A 1 400 ? 55.696 1.170 -4.464 1.00 0.00 401 SER A O 1
ATOM 2909 N N . UNK A 1 401 ? 53.528 1.173 -5.090 1.00 0.00 402 UNK A N 1
ATOM 2910 C CA . UNK A 1 401 ? 53.388 2.628 -4.956 1.00 0.00 402 UNK A CA 1
ATOM 2911 C C . UNK A 1 401 ? 53.408 3.066 -3.503 1.00 0.00 402 UNK A C 1
ATOM 2912 O O . UNK A 1 401 ? 53.929 4.139 -3.184 1.00 0.00 402 UNK A O 1
ATOM 2916 N N . ASN A 1 402 ? 52.839 2.209 -2.684 1.00 0.00 403 ASN A N 1
ATOM 2917 C CA . ASN A 1 402 ? 52.704 2.428 -1.240 1.00 0.00 403 ASN A CA 1
ATOM 2918 C C . ASN A 1 402 ? 54.069 2.565 -0.529 1.00 0.00 403 ASN A C 1
ATOM 2919 O O . ASN A 1 402 ? 54.339 3.561 0.163 1.00 0.00 403 ASN A O 1
ATOM 2924 N N . SER A 1 403 ? 54.907 1.577 -0.692 1.00 0.00 404 SER A N 1
ATOM 2925 C CA . SER A 1 403 ? 56.262 1.575 -0.039 1.00 0.00 404 SER A CA 1
ATOM 2926 C C . SER A 1 403 ? 57.110 2.717 -0.598 1.00 0.00 404 SER A C 1
ATOM 2927 O O . SER A 1 403 ? 57.907 3.323 0.125 1.00 0.00 404 SER A O 1
ATOM 2930 N N . ALA A 1 404 ? 56.898 2.964 -1.883 1.00 0.00 405 ALA A N 1
ATOM 2931 C CA . ALA A 1 404 ? 57.556 4.002 -2.583 1.00 0.00 405 ALA A CA 1
ATOM 2932 C C . ALA A 1 404 ? 57.333 5.296 -1.895 1.00 0.00 405 ALA A C 1
ATOM 2933 O O . ALA A 1 404 ? 58.280 6.014 -1.557 1.00 0.00 405 ALA A O 1
ATOM 2935 N N . THR A 1 405 ? 56.071 5.649 -1.661 1.00 0.00 406 THR A N 1
ATOM 2936 C CA . THR A 1 405 ? 55.842 6.932 -1.069 1.00 0.00 406 THR A CA 1
ATOM 2937 C C . THR A 1 405 ? 56.067 6.883 0.438 1.00 0.00 406 THR A C 1
ATOM 2938 O O . THR A 1 405 ? 56.219 7.922 1.088 1.00 0.00 406 THR A O 1
ATOM 2942 N N . UNK A 1 406 ? 56.106 5.678 0.998 1.00 0.00 407 UNK A N 1
ATOM 2943 C CA . UNK A 1 406 ? 56.407 5.540 2.451 1.00 0.00 407 UNK A CA 1
ATOM 2944 C C . UNK A 1 406 ? 57.827 6.083 2.663 1.00 0.00 407 UNK A C 1
ATOM 2945 O O . UNK A 1 406 ? 58.107 6.793 3.644 1.00 0.00 407 UNK A O 1
ATOM 2948 N N . ASN A 1 407 ? 58.638 5.690 1.676 1.00 0.00 408 ASN A N 1
ATOM 2949 C CA . ASN A 1 407 ? 60.088 6.046 1.539 1.00 0.00 408 ASN A CA 1
ATOM 2950 C C . ASN A 1 407 ? 60.233 7.591 1.365 1.00 0.00 408 ASN A C 1
ATOM 2951 O O . ASN A 1 407 ? 61.064 8.249 2.011 1.00 0.00 408 ASN A O 1
ATOM 2956 N N . UNK A 1 408 ? 59.412 8.149 0.482 1.00 0.00 409 UNK A N 1
ATOM 2957 C CA . UNK A 1 408 ? 59.397 9.603 0.251 1.00 0.00 409 UNK A CA 1
ATOM 2958 C C . UNK A 1 408 ? 59.098 10.302 1.611 1.00 0.00 409 UNK A C 1
ATOM 2959 O O . UNK A 1 408 ? 59.559 11.417 1.879 1.00 0.00 409 UNK A O 1
ATOM 2963 N N . ASN A 1 409 ? 58.330 9.584 2.418 1.00 0.00 410 ASN A N 1
ATOM 2964 C CA . ASN A 1 409 ? 57.874 10.038 3.776 1.00 0.00 410 ASN A CA 1
ATOM 2965 C C . ASN A 1 409 ? 58.999 10.061 4.813 1.00 0.00 410 ASN A C 1
ATOM 2966 O O . ASN A 1 409 ? 59.214 11.070 5.508 1.00 0.00 410 ASN A O 1
ATOM 2971 N N . ILE A 1 410 ? 59.672 8.958 4.901 1.00 0.00 411 ILE A N 1
ATOM 2972 C CA . ILE A 1 410 ? 60.724 8.781 5.823 1.00 0.00 411 ILE A CA 1
ATOM 2973 C C . ILE A 1 410 ? 61.840 9.766 5.567 1.00 0.00 411 ILE A C 1
ATOM 2974 O O . ILE A 1 410 ? 62.358 10.389 6.503 1.00 0.00 411 ILE A O 1
ATOM 2979 N N . TYR A 1 411 ? 62.171 9.874 4.293 1.00 0.00 412 TYR A N 1
ATOM 2980 C CA . TYR A 1 411 ? 63.293 10.712 3.822 1.00 0.00 412 TYR A CA 1
ATOM 2981 C C . TYR A 1 411 ? 62.892 12.196 3.660 1.00 0.00 412 TYR A C 1
ATOM 2982 O O . TYR A 1 411 ? 63.626 13.105 4.086 1.00 0.00 412 TYR A O 1
ATOM 2991 N N . GLY A 1 412 ? 61.753 12.442 3.047 1.00 0.00 413 GLY A N 1
ATOM 2992 C CA . GLY A 1 412 ? 61.255 13.829 2.913 1.00 0.00 413 GLY A CA 1
ATOM 2993 C C . GLY A 1 412 ? 61.270 14.389 1.447 1.00 0.00 413 GLY A C 1
ATOM 2994 O O . GLY A 1 412 ? 60.946 15.562 1.210 1.00 0.00 413 GLY A O 1
ATOM 2995 N N . TRP A 1 413 ? 61.618 13.598 0.522 1.00 0.00 414 TRP A N 1
ATOM 2996 C CA . TRP A 1 413 ? 61.657 13.985 -0.807 1.00 0.00 414 TRP A CA 1
ATOM 2997 C C . TRP A 1 413 ? 60.370 14.754 -1.229 1.00 0.00 414 TRP A C 1
ATOM 2998 O O . TRP A 1 413 ? 59.241 14.280 -1.028 1.00 0.00 414 TRP A O 1
ATOM 3009 N N . PRO A 1 414 ? 60.474 15.986 -1.820 1.00 0.00 415 PRO A N 1
ATOM 3010 C CA . PRO A 1 414 ? 59.387 16.670 -2.427 1.00 0.00 415 PRO A CA 1
ATOM 3011 C C . PRO A 1 414 ? 59.612 16.359 -3.912 1.00 0.00 415 PRO A C 1
ATOM 3012 O O . PRO A 1 414 ? 60.430 17.058 -4.573 1.00 0.00 415 PRO A O 1
ATOM 3016 N N . GLN A 1 415 ? 58.949 15.356 -4.388 1.00 0.00 416 GLN A N 1
ATOM 3017 C CA . GLN A 1 415 ? 59.051 14.914 -5.815 1.00 0.00 416 GLN A CA 1
ATOM 3018 C C . GLN A 1 415 ? 57.752 14.303 -6.180 1.00 0.00 416 GLN A C 1
ATOM 3019 O O . GLN A 1 415 ? 57.199 13.521 -5.395 1.00 0.00 416 GLN A O 1
ATOM 3025 N N . SER A 1 416 ? 57.296 14.672 -7.351 1.00 0.00 417 SER A N 1
ATOM 3026 C CA . SER A 1 416 ? 56.044 14.245 -7.845 1.00 0.00 417 SER A CA 1
ATOM 3027 C C . SER A 1 416 ? 55.982 12.775 -8.134 1.00 0.00 417 SER A C 1
ATOM 3028 O O . SER A 1 416 ? 55.291 12.031 -7.435 1.00 0.00 417 SER A O 1
ATOM 3031 N N . ALA A 1 417 ? 56.683 12.353 -9.157 1.00 0.00 418 ALA A N 1
ATOM 3032 C CA . ALA A 1 417 ? 56.592 10.937 -9.597 1.00 0.00 418 ALA A CA 1
ATOM 3033 C C . ALA A 1 417 ? 57.707 10.063 -9.052 1.00 0.00 418 ALA A C 1
ATOM 3034 O O . ALA A 1 417 ? 58.841 10.517 -8.836 1.00 0.00 418 ALA A O 1
ATOM 3036 N N . UNK A 1 418 ? 57.344 8.798 -8.847 1.00 0.00 419 UNK A N 1
ATOM 3037 C CA . UNK A 1 418 ? 58.263 7.807 -8.301 1.00 0.00 419 UNK A CA 1
ATOM 3038 C C . UNK A 1 418 ? 59.565 7.747 -9.049 1.00 0.00 419 UNK A C 1
ATOM 3039 O O . UNK A 1 418 ? 60.646 7.757 -8.443 1.00 0.00 419 UNK A O 1
ATOM 3043 N N . UNK A 1 419 ? 59.454 7.678 -10.348 1.00 0.00 420 UNK A N 1
ATOM 3044 C CA . UNK A 1 419 ? 60.606 7.545 -11.200 1.00 0.00 420 UNK A CA 1
ATOM 3045 C C . UNK A 1 419 ? 61.643 8.605 -10.918 1.00 0.00 420 UNK A C 1
ATOM 3046 O O . UNK A 1 419 ? 62.824 8.422 -11.220 1.00 0.00 420 UNK A O 1
ATOM 3050 N N . SER A 1 420 ? 61.222 9.697 -10.345 1.00 0.00 421 SER A N 1
ATOM 3051 C CA . SER A 1 420 ? 62.154 10.790 -10.063 1.00 0.00 421 SER A CA 1
ATOM 3052 C C . SER A 1 420 ? 62.766 10.708 -8.689 1.00 0.00 421 SER A C 1
ATOM 3053 O O . SER A 1 420 ? 63.625 11.516 -8.347 1.00 0.00 421 SER A O 1
ATOM 3056 N N . LYS A 1 421 ? 62.314 9.732 -7.902 1.00 0.00 422 LYS A N 1
ATOM 3057 C CA . LYS A 1 421 ? 62.809 9.593 -6.463 1.00 0.00 422 LYS A CA 1
ATOM 3058 C C . LYS A 1 421 ? 64.259 9.095 -6.417 1.00 0.00 422 LYS A C 1
ATOM 3059 O O . LYS A 1 421 ? 64.654 8.205 -7.183 1.00 0.00 422 LYS A O 1
ATOM 3065 N N . PRO A 1 422 ? 65.080 9.674 -5.505 1.00 0.00 423 PRO A N 1
ATOM 3066 C CA . PRO A 1 422 ? 66.545 9.373 -5.376 1.00 0.00 423 PRO A CA 1
ATOM 3067 C C . PRO A 1 422 ? 66.825 7.858 -5.285 1.00 0.00 423 PRO A C 1
ATOM 3068 O O . PRO A 1 422 ? 67.712 7.337 -6.032 1.00 0.00 423 PRO A O 1
ATOM 3072 N N . ILE A 1 423 ? 66.110 7.198 -4.410 1.00 0.00 424 ILE A N 1
ATOM 3073 C CA . ILE A 1 423 ? 66.209 5.692 -4.242 1.00 0.00 424 ILE A CA 1
ATOM 3074 C C . ILE A 1 423 ? 64.920 5.081 -4.747 1.00 0.00 424 ILE A C 1
ATOM 3075 O O . ILE A 1 423 ? 63.839 5.396 -4.239 1.00 0.00 424 ILE A O 1
ATOM 3080 N N . UNK A 1 424 ? 65.050 4.223 -5.724 1.00 0.00 425 UNK A N 1
ATOM 3081 C CA . UNK A 1 424 ? 63.908 3.606 -6.350 1.00 0.00 425 UNK A CA 1
ATOM 3082 C C . UNK A 1 424 ? 63.896 2.115 -6.195 1.00 0.00 425 UNK A C 1
ATOM 3083 O O . UNK A 1 424 ? 64.937 1.454 -6.330 1.00 0.00 425 UNK A O 1
ATOM 3087 N N . ILE A 1 425 ? 62.709 1.607 -5.916 1.00 0.00 426 ILE A N 1
ATOM 3088 C CA . ILE A 1 425 ? 62.502 0.204 -5.834 1.00 0.00 426 ILE A CA 1
ATOM 3089 C C . ILE A 1 425 ? 62.128 -0.265 -7.235 1.00 0.00 426 ILE A C 1
ATOM 3090 O O . ILE A 1 425 ? 61.127 0.181 -7.804 1.00 0.00 426 ILE A O 1
ATOM 3095 N N . THR A 1 426 ? 62.919 -1.143 -7.781 1.00 0.00 427 THR A N 1
ATOM 3096 C CA . THR A 1 426 ? 62.664 -1.678 -9.101 1.00 0.00 427 THR A CA 1
ATOM 3097 C C . THR A 1 426 ? 62.556 -3.180 -8.967 1.00 0.00 427 THR A C 1
ATOM 3098 O O . THR A 1 426 ? 62.887 -3.740 -7.917 1.00 0.00 427 THR A O 1
ATOM 3102 N N . PRO A 1 427 ? 62.078 -3.915 -9.972 1.00 0.00 428 PRO A N 1
ATOM 3103 C CA . PRO A 1 427 ? 61.991 -5.379 -9.899 1.00 0.00 428 PRO A CA 1
ATOM 3104 C C . PRO A 1 427 ? 63.378 -6.011 -10.043 1.00 0.00 428 PRO A C 1
ATOM 3105 O O . PRO A 1 427 ? 64.182 -5.564 -10.912 1.00 0.00 428 PRO A O 1
ATOM 3109 N N . ALA A 1 428 ? 63.623 -6.999 -9.230 1.00 0.00 429 ALA A N 1
ATOM 3110 C CA . ALA A 1 428 ? 64.923 -7.736 -9.220 1.00 0.00 429 ALA A CA 1
ATOM 3111 C C . ALA A 1 428 ? 65.040 -8.635 -10.375 1.00 0.00 429 ALA A C 1
ATOM 3112 O O . ALA A 1 428 ? 64.066 -8.862 -11.093 1.00 0.00 429 ALA A O 1
ATOM 3114 N N . ILE A 1 429 ? 66.259 -9.174 -10.590 1.00 0.00 430 ILE A N 1
ATOM 3115 C CA . ILE A 1 429 ? 66.360 -10.177 -11.577 1.00 0.00 430 ILE A CA 1
ATOM 3116 C C . ILE A 1 429 ? 66.217 -11.469 -10.721 1.00 0.00 430 ILE A C 1
ATOM 3117 O O . ILE A 1 429 ? 66.250 -11.412 -9.478 1.00 0.00 430 ILE A O 1
ATOM 3122 N N . ASP A 1 430 ? 66.041 -12.592 -11.353 1.00 0.00 431 ASP A N 1
ATOM 3123 C CA . ASP A 1 430 ? 65.794 -13.902 -10.593 1.00 0.00 431 ASP A CA 1
ATOM 3124 C C . ASP A 1 430 ? 66.860 -14.193 -9.502 1.00 0.00 431 ASP A C 1
ATOM 3125 O O . ASP A 1 430 ? 68.030 -14.456 -9.801 1.00 0.00 431 ASP A O 1
ATOM 3130 N N . GLY A 1 431 ? 66.400 -14.141 -8.261 1.00 0.00 432 GLY A N 1
ATOM 3131 C CA . GLY A 1 431 ? 67.268 -14.351 -7.062 1.00 0.00 432 GLY A CA 1
ATOM 3132 C C . GLY A 1 431 ? 67.697 -15.867 -6.908 1.00 0.00 432 GLY A C 1
ATOM 3133 O O . GLY A 1 431 ? 68.896 -16.204 -6.919 1.00 0.00 432 GLY A O 1
ATOM 3134 N N . UNK A 1 432 ? 66.693 -16.665 -6.780 1.00 0.00 433 UNK A N 1
ATOM 3135 C CA . UNK A 1 432 ? 66.760 -18.090 -6.592 1.00 0.00 433 UNK A CA 1
ATOM 3136 C C . UNK A 1 432 ? 67.561 -18.826 -7.698 1.00 0.00 433 UNK A C 1
ATOM 3137 O O . UNK A 1 432 ? 68.285 -19.808 -7.431 1.00 0.00 433 UNK A O 1
ATOM 3141 N N . GLY A 1 433 ? 67.416 -18.345 -8.915 1.00 0.00 434 GLY A N 1
ATOM 3142 C CA . GLY A 1 433 ? 68.027 -19.009 -10.098 1.00 0.00 434 GLY A CA 1
ATOM 3143 C C . GLY A 1 433 ? 69.356 -18.404 -10.580 1.00 0.00 434 GLY A C 1
ATOM 3144 O O . GLY A 1 433 ? 70.436 -18.950 -10.316 1.00 0.00 434 GLY A O 1
ATOM 3145 N N . ALA A 1 434 ? 69.227 -17.301 -11.277 1.00 0.00 435 ALA A N 1
ATOM 3146 C CA . ALA A 1 434 ? 70.383 -16.587 -11.893 1.00 0.00 435 ALA A CA 1
ATOM 3147 C C . ALA A 1 434 ? 71.369 -16.022 -10.854 1.00 0.00 435 ALA A C 1
ATOM 3148 O O . ALA A 1 434 ? 72.596 -16.144 -11.005 1.00 0.00 435 ALA A O 1
ATOM 3150 N N . ALA A 1 435 ? 70.819 -15.414 -9.836 1.00 0.00 436 ALA A N 1
ATOM 3151 C CA . ALA A 1 435 ? 71.613 -14.811 -8.765 1.00 0.00 436 ALA A CA 1
ATOM 3152 C C . ALA A 1 435 ? 72.594 -15.882 -8.194 1.00 0.00 436 ALA A C 1
ATOM 3153 O O . ALA A 1 435 ? 73.758 -15.588 -7.879 1.00 0.00 436 ALA A O 1
ATOM 3155 N N . SER A 1 436 ? 72.048 -17.093 -8.096 1.00 0.00 437 SER A N 1
ATOM 3156 C CA . SER A 1 436 ? 72.764 -18.323 -7.575 1.00 0.00 437 SER A CA 1
ATOM 3157 C C . SER A 1 436 ? 73.786 -18.872 -8.597 1.00 0.00 437 SER A C 1
ATOM 3158 O O . SER A 1 436 ? 74.737 -19.590 -8.230 1.00 0.00 437 SER A O 1
ATOM 3161 N N . UNK A 1 437 ? 73.565 -18.530 -9.861 1.00 0.00 438 UNK A N 1
ATOM 3162 C CA . UNK A 1 437 ? 74.479 -18.921 -10.937 1.00 0.00 438 UNK A CA 1
ATOM 3163 C C . UNK A 1 437 ? 75.593 -17.847 -10.996 1.00 0.00 438 UNK A C 1
ATOM 3164 O O . UNK A 1 437 ? 76.788 -18.146 -11.158 1.00 0.00 438 UNK A O 1
ATOM 3167 N N . VAL A 1 438 ? 75.201 -16.577 -10.849 1.00 0.00 439 VAL A N 1
ATOM 3168 C CA . VAL A 1 438 ? 76.200 -15.489 -10.846 1.00 0.00 439 VAL A CA 1
ATOM 3169 C C . VAL A 1 438 ? 77.123 -15.614 -9.630 1.00 0.00 439 VAL A C 1
ATOM 3170 O O . VAL A 1 438 ? 78.265 -15.145 -9.639 1.00 0.00 439 VAL A O 1
ATOM 3174 N N . ILE A 1 439 ? 76.630 -16.260 -8.553 1.00 0.00 440 ILE A N 1
ATOM 3175 C CA . ILE A 1 439 ? 77.484 -16.391 -7.317 1.00 0.00 440 ILE A CA 1
ATOM 3176 C C . ILE A 1 439 ? 78.402 -17.597 -7.390 1.00 0.00 440 ILE A C 1
ATOM 3177 O O . ILE A 1 439 ? 79.381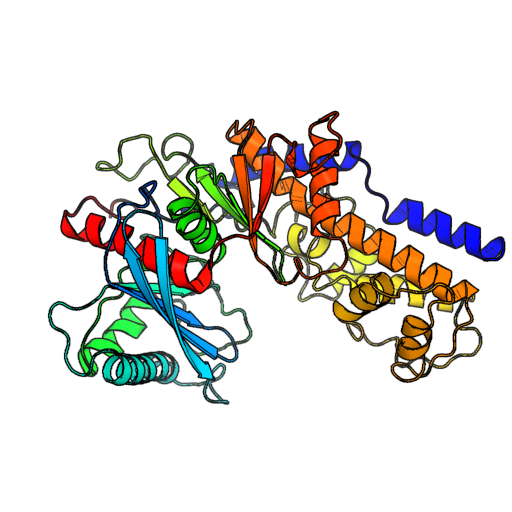 -17.700 -6.631 1.00 0.00 440 ILE A O 1
ATOM 3182 N N . UNK A 1 440 ? 78.098 -18.494 -8.296 1.00 0.00 441 UNK A N 1
ATOM 3183 C CA . UNK A 1 440 ? 78.926 -19.659 -8.486 1.00 0.00 441 UNK A CA 1
ATOM 3184 C C . UNK A 1 440 ? 80.143 -19.284 -9.308 1.00 0.00 441 UNK A C 1
ATOM 3185 O O . UNK A 1 440 ? 81.242 -19.790 -9.073 1.00 0.00 441 UNK A O 1
ATOM 3188 N N . SER A 1 441 ? 79.905 -18.398 -10.261 1.00 0.00 442 SER A N 1
ATOM 3189 C CA . SER A 1 441 ? 80.954 -17.925 -11.175 1.00 0.00 442 SER A CA 1
ATOM 3190 C C . SER A 1 441 ? 81.961 -17.096 -10.388 1.00 0.00 442 SER A C 1
ATOM 3191 O O . SER A 1 441 ? 83.173 -17.153 -10.645 1.00 0.00 442 SER A O 1
ATOM 3194 N N . ILE A 1 442 ? 81.417 -16.345 -9.444 1.00 0.00 443 ILE A N 1
ATOM 3195 C CA . ILE A 1 442 ? 82.219 -15.509 -8.540 1.00 0.00 443 ILE A CA 1
ATOM 3196 C C . ILE A 1 442 ? 83.075 -16.461 -7.653 1.00 0.00 443 ILE A C 1
ATOM 3197 O O . ILE A 1 442 ? 84.311 -16.344 -7.571 1.00 0.00 443 ILE A O 1
ATOM 3202 N N . ALA A 1 443 ? 82.348 -17.370 -7.028 1.00 0.00 444 ALA A N 1
ATOM 3203 C CA . ALA A 1 443 ? 82.889 -18.424 -6.150 1.00 0.00 444 ALA A CA 1
ATOM 3204 C C . ALA A 1 443 ? 84.026 -19.148 -6.840 1.00 0.00 444 ALA A C 1
ATOM 3205 O O . ALA A 1 443 ? 85.205 -18.943 -6.513 1.00 0.00 444 ALA A O 1
ATOM 3207 N N . SER A 1 444 ? 83.605 -19.975 -7.784 1.00 0.00 445 SER A N 1
ATOM 3208 C CA . SER A 1 444 ? 84.472 -20.790 -8.577 1.00 0.00 445 SER A CA 1
ATOM 3209 C C . SER A 1 444 ? 85.792 -20.081 -8.848 1.00 0.00 445 SER A C 1
ATOM 3210 O O . SER A 1 444 ? 86.871 -20.622 -8.595 1.00 0.00 445 SER A O 1
ATOM 3213 N N . ALA A 1 445 ? 85.769 -18.863 -9.363 1.00 0.00 446 ALA A N 1
ATOM 3214 C CA . ALA A 1 445 ? 87.043 -18.214 -9.631 1.00 0.00 446 ALA A CA 1
ATOM 3215 C C . ALA A 1 445 ? 87.835 -18.122 -8.339 1.00 0.00 446 ALA A C 1
ATOM 3216 O O . ALA A 1 445 ? 88.979 -18.567 -8.269 1.00 0.00 446 ALA A O 1
ATOM 3218 N N . UNK A 1 446 ? 87.228 -17.540 -7.286 1.00 0.00 447 UNK A N 1
ATOM 3219 C CA . UNK A 1 446 ? 87.975 -17.406 -5.983 1.00 0.00 447 UNK A CA 1
ATOM 3220 C C . UNK A 1 446 ? 88.655 -18.753 -5.668 1.00 0.00 447 UNK A C 1
ATOM 3221 O O . UNK A 1 446 ? 89.840 -18.807 -5.306 1.00 0.00 447 UNK A O 1
ATOM 3226 N N . UNK A 1 447 ? 87.914 -19.847 -5.813 1.00 0.00 448 UNK A N 1
ATOM 3227 C CA . UNK A 1 447 ? 88.498 -21.168 -5.584 1.00 0.00 448 UNK A CA 1
ATOM 3228 C C . UNK A 1 447 ? 89.704 -21.297 -6.553 1.00 0.00 448 UNK A C 1
ATOM 3229 O O . UNK A 1 447 ? 90.867 -21.369 -6.125 1.00 0.00 448 UNK A O 1
ATOM 3233 N N . SER A 1 448 ? 89.382 -21.308 -7.820 1.00 0.00 449 SER A N 1
ATOM 3234 C CA . SER A 1 448 ? 90.366 -21.416 -8.905 1.00 0.00 449 SER A CA 1
ATOM 3235 C C . SER A 1 448 ? 91.722 -20.811 -8.537 1.00 0.00 449 SER A C 1
ATOM 3236 O O . SER A 1 448 ? 92.687 -21.533 -8.220 1.00 0.00 449 SER A O 1
ATOM 3239 N N . UNK A 1 449 ? 91.717 -19.515 -8.614 1.00 0.00 450 UNK A N 1
ATOM 3240 C CA . UNK A 1 449 ? 92.849 -18.683 -8.392 1.00 0.00 450 UNK A CA 1
ATOM 3241 C C . UNK A 1 449 ? 93.117 -18.621 -6.863 1.00 0.00 450 UNK A C 1
ATOM 3242 O O . UNK A 1 449 ? 93.881 -17.775 -6.369 1.00 0.00 450 UNK A O 1
ATOM 3245 N N . ALA A 1 450 ? 92.452 -19.564 -6.218 1.00 0.00 451 ALA A N 1
ATOM 3246 C CA . ALA A 1 450 ? 92.457 -19.792 -4.723 1.00 0.00 451 ALA A CA 1
ATOM 3247 C C . ALA A 1 450 ? 92.651 -18.510 -3.933 1.00 0.00 451 ALA A C 1
ATOM 3248 O O . ALA A 1 450 ? 93.713 -18.269 -3.329 1.00 0.00 451 ALA A O 1
ATOM 3250 N N . UNK A 1 451 ? 91.640 -17.650 -3.897 1.00 0.00 452 UNK A N 1
ATOM 3251 C CA . UNK A 1 451 ? 91.825 -16.426 -3.157 1.00 0.00 452 UNK A CA 1
ATOM 3252 C C . UNK A 1 451 ? 91.292 -16.591 -1.730 1.00 0.00 452 UNK A C 1
ATOM 3253 O O . UNK A 1 451 ? 91.765 -15.923 -0.803 1.00 0.00 452 UNK A O 1
ATOM 3257 N N . UNK A 1 452 ? 90.345 -17.473 -1.551 1.00 0.00 453 UNK A N 1
ATOM 3258 C CA . UNK A 1 452 ? 89.782 -17.739 -0.161 1.00 0.00 453 UNK A CA 1
ATOM 3259 C C . UNK A 1 452 ? 88.287 -17.296 -0.121 1.00 0.00 453 UNK A C 1
ATOM 3260 O O . UNK A 1 452 ? 87.919 -16.220 -0.624 1.00 0.00 453 UNK A O 1
ATOM 3263 N N . SER A 1 453 ? 87.502 -18.186 0.500 1.00 0.00 454 SER A N 1
ATOM 3264 C CA . SER A 1 453 ? 86.034 -18.099 0.528 1.00 0.00 454 SER A CA 1
ATOM 3265 C C . SER A 1 453 ? 85.373 -18.137 1.897 1.00 0.00 454 SER A C 1
ATOM 3266 O O . SER A 1 453 ? 84.186 -18.519 2.015 1.00 0.00 454 SER A O 1
ATOM 3269 N N . ALA A 1 454 ? 86.071 -17.762 2.934 1.00 0.00 455 ALA A N 1
ATOM 3270 C CA . ALA A 1 454 ? 85.446 -17.813 4.253 1.00 0.00 455 ALA A CA 1
ATOM 3271 C C . ALA A 1 454 ? 86.397 -17.458 5.364 1.00 0.00 455 ALA A C 1
ATOM 3272 O O . ALA A 1 454 ? 87.466 -16.865 5.137 1.00 0.00 455 ALA A O 1
ATOM 3274 N N . UNK A 1 455 ? 85.984 -17.831 6.562 1.00 0.00 456 UNK A N 1
ATOM 3275 C CA . UNK A 1 455 ? 86.723 -17.534 7.706 1.00 0.00 456 UNK A CA 1
ATOM 3276 C C . UNK A 1 455 ? 87.880 -18.532 7.851 1.00 0.00 456 UNK A C 1
ATOM 3277 O O . UNK A 1 455 ? 87.706 -19.754 7.769 1.00 0.00 456 UNK A O 1
ATOM 3280 N N . UNK A 1 456 ? 89.044 -17.947 8.051 1.00 0.00 457 UNK A N 1
ATOM 3281 C CA . UNK A 1 456 ? 90.308 -18.681 8.264 1.00 0.00 457 UNK A CA 1
ATOM 3282 C C . UNK A 1 456 ? 90.078 -19.961 9.042 1.00 0.00 457 UNK A C 1
ATOM 3283 O O . UNK A 1 456 ? 89.457 -19.956 10.121 1.00 0.00 457 UNK A O 1
ATOM 3286 N N . ALA A 1 457 ? 90.549 -21.069 8.564 1.00 0.00 458 ALA A N 1
ATOM 3287 C CA . ALA A 1 457 ? 90.395 -22.292 9.356 1.00 0.00 458 ALA A CA 1
ATOM 3288 C C . ALA A 1 457 ? 91.791 -22.812 9.740 1.00 0.00 458 ALA A C 1
ATOM 3289 O O . ALA A 1 457 ? 92.421 -23.591 9.009 1.00 0.00 458 ALA A O 1
#

Sequence (457 aa):
AAADSLVEVHVFIVPPILQAVVSILTTRDDDSSAASIPMVPGWVLKQVSGAQAGSFLAIVMGGGDLEVILISLAGRQESSIASRSLAAAMSTTAIPSDLWGNASNAAFSSEFSSAGSVPLGFTFEAGAKEVIKGQITQAAFSLALKLISAMNAFPAGDSVADIDSHGILVNYTDAIKMGIIFGSGVNAAYWCDSTIGDAADGGGGAGMICCDQSSFRKAFPSLPQIYLTLNSPAKTFKNSAKNGQSLRDVLMFKGQHASFAANVENTSYPAKIQKLPHFDLRDLFGDQGIAKTMKVVRRLFLIAAYAFRLVVCIAICQKKGYSSGHIAAGSRSYSGFSNSATNNIYGWPQSASKPIITPAIDGGAASVISIASASASAA